Protein AF-A0A2V0RAM6-F1 (afdb_monomer)

Radius of gyration: 36.84 Å; Cα contacts (8 Å, |Δi|>4): 293; chains: 1; bounding box: 98×86×102 Å

Secondary structure (DSSP, 8-state):
---HHHHHHHHTS--------TTSHHHHHHHHHHHHHHHHHTHHHHHHHHHHHHHHH-TTT-PPPHHHHHHHHHHHHS---HHHHHHHHHHHHHHHHHHHHHHHHHHHHHHHHHHHHHHHHHHHHHHHHHHHHHH---HHHHHHHHHHHHHHHHHHHHHHHHHHHHHHHHHHHHHHHHHHHHHHHHHHHHHHHHHS-HHHHHHHHHS-S--HHHHT--HHHHHHHHHHHHHHHHHHHHHHH--S---SS--------S-STHHHHHHHHHHHHTTSHHHHHHHHHHHHHHHHHHHHHTT--GGGS-GGGG---TT-TT------HHHHHHHHHHHHHHTT--HHHHHHHTT----HHHHHHHHHHTTT--SPPPHHHHHHHH-TTTSPPPTTS--HHHHHHHHHHHHHHHHHHHS----S---S---SSSSSSSSTT--

Structure (mmCIF, N/CA/C/O backbone):
data_AF-A0A2V0RAM6-F1
#
_entry.id   AF-A0A2V0RAM6-F1
#
loop_
_atom_site.group_PDB
_atom_site.id
_atom_site.type_symbol
_atom_site.label_atom_id
_atom_site.label_alt_id
_atom_site.label_comp_id
_atom_site.label_asym_id
_atom_site.label_entity_id
_atom_site.label_seq_id
_atom_site.pdbx_PDB_ins_code
_atom_site.Cartn_x
_atom_site.Cartn_y
_atom_site.Cartn_z
_atom_site.occupancy
_atom_site.B_iso_or_equiv
_atom_site.auth_seq_id
_atom_site.auth_comp_id
_atom_site.auth_asym_id
_atom_site.auth_atom_id
_atom_site.pdbx_PDB_model_num
ATOM 1 N N . MET A 1 1 ? -62.160 -9.664 -32.319 1.00 44.62 1 MET A N 1
ATOM 2 C CA . MET A 1 1 ? -61.205 -10.643 -32.870 1.00 44.62 1 MET A CA 1
ATOM 3 C C . MET A 1 1 ? -60.552 -9.976 -34.057 1.00 44.62 1 MET A C 1
ATOM 5 O O . MET A 1 1 ? -61.107 -9.996 -35.143 1.00 44.62 1 MET A O 1
ATOM 9 N N . THR A 1 2 ? -59.480 -9.242 -33.790 1.00 44.75 2 THR A N 1
ATOM 10 C CA . THR A 1 2 ? -58.625 -8.623 -34.803 1.00 44.75 2 THR A CA 1
ATOM 11 C C . THR A 1 2 ? -57.523 -9.618 -35.132 1.00 44.75 2 THR A C 1
ATOM 13 O O . THR A 1 2 ? -56.955 -10.234 -34.229 1.00 44.75 2 THR A O 1
ATOM 16 N N . ASP A 1 3 ? -57.339 -9.843 -36.427 1.00 51.91 3 ASP A N 1
ATOM 17 C CA . ASP A 1 3 ? -56.563 -10.935 -36.994 1.00 51.91 3 ASP A CA 1
ATOM 18 C C . ASP A 1 3 ? -55.061 -10.678 -36.826 1.00 51.91 3 ASP A C 1
ATOM 20 O O . ASP A 1 3 ? -54.576 -9.561 -37.020 1.00 51.91 3 ASP A O 1
ATOM 24 N N . LEU A 1 4 ? -54.312 -11.714 -36.445 1.00 53.16 4 LEU A N 1
ATOM 25 C CA . LEU A 1 4 ? -52.876 -11.621 -36.150 1.00 53.16 4 LEU A CA 1
ATOM 26 C C . LEU A 1 4 ? -52.051 -11.267 -37.406 1.00 53.16 4 LEU A C 1
ATOM 28 O O . LEU A 1 4 ? -50.891 -10.869 -37.297 1.00 53.16 4 LEU A O 1
ATOM 32 N N . SER A 1 5 ? -52.660 -11.373 -38.593 1.00 62.03 5 SER A N 1
ATOM 33 C CA . SER A 1 5 ? -52.077 -10.957 -39.868 1.00 62.03 5 SER A CA 1
ATOM 34 C C . SER A 1 5 ? -51.910 -9.441 -39.992 1.00 62.03 5 SER A C 1
ATOM 36 O O . SER A 1 5 ? -50.916 -8.997 -40.564 1.00 62.03 5 SER A O 1
ATOM 38 N N . ASP A 1 6 ? -52.810 -8.638 -39.414 1.00 60.56 6 ASP A N 1
ATOM 39 C CA . ASP A 1 6 ? -52.753 -7.173 -39.546 1.00 60.56 6 ASP A CA 1
ATOM 40 C C . ASP A 1 6 ? -51.616 -6.562 -38.713 1.00 60.56 6 ASP A C 1
ATOM 42 O O . ASP A 1 6 ? -51.004 -5.571 -39.115 1.00 60.56 6 ASP A O 1
ATOM 46 N N . ILE A 1 7 ? -51.261 -7.199 -37.593 1.00 59.00 7 ILE A N 1
ATOM 47 C CA . ILE A 1 7 ? -50.137 -6.771 -36.746 1.00 59.00 7 ILE A CA 1
ATOM 48 C C . ILE A 1 7 ? -48.799 -7.083 -37.431 1.00 59.00 7 ILE A C 1
ATOM 50 O O . ILE A 1 7 ? -47.874 -6.270 -37.391 1.00 59.00 7 ILE A O 1
ATOM 54 N N . MET A 1 8 ? -48.694 -8.219 -38.129 1.00 54.56 8 MET A N 1
ATOM 55 C CA . MET A 1 8 ? -47.457 -8.577 -38.832 1.00 54.56 8 MET A CA 1
ATOM 56 C C . MET A 1 8 ? -47.245 -7.778 -40.125 1.00 54.56 8 MET A C 1
ATOM 58 O O . MET A 1 8 ? -46.099 -7.510 -40.483 1.00 54.56 8 MET A O 1
ATOM 62 N N . SER A 1 9 ? -48.310 -7.308 -40.782 1.00 60.31 9 SER A N 1
ATOM 63 C CA . SER A 1 9 ? -48.180 -6.388 -41.921 1.00 60.31 9 SER A CA 1
ATOM 64 C C . SER A 1 9 ? -47.786 -4.963 -41.516 1.00 60.31 9 SER A C 1
ATOM 66 O O . SER A 1 9 ? -47.100 -4.301 -42.293 1.00 60.31 9 SER A O 1
ATOM 68 N N . GLN A 1 10 ? -48.126 -4.500 -40.307 1.00 52.31 10 GLN A N 1
ATOM 69 C CA . GLN A 1 10 ? -47.655 -3.196 -39.813 1.00 52.31 10 GLN A CA 1
ATOM 70 C C . GLN A 1 10 ? -46.180 -3.209 -39.385 1.00 52.31 10 GLN A C 1
ATOM 72 O O . GLN A 1 10 ? -45.493 -2.208 -39.557 1.00 52.31 10 GLN A O 1
ATOM 77 N N . MET A 1 11 ? -45.651 -4.345 -38.922 1.00 48.59 11 MET A N 1
ATOM 78 C CA . MET A 1 11 ? -44.232 -4.463 -38.552 1.00 48.59 11 MET A CA 1
ATOM 79 C C . MET A 1 11 ? -43.269 -4.593 -39.745 1.00 48.59 11 MET A C 1
ATOM 81 O O . MET A 1 11 ? -42.065 -4.422 -39.576 1.00 48.59 11 MET A O 1
ATOM 85 N N . ALA A 1 12 ? -43.765 -4.884 -40.951 1.00 48.91 12 ALA A N 1
ATOM 86 C CA . ALA A 1 12 ? -42.926 -5.088 -42.136 1.00 48.91 12 ALA A CA 1
ATOM 87 C C . ALA A 1 12 ? -42.667 -3.812 -42.966 1.00 48.91 12 ALA A C 1
ATOM 89 O O . ALA A 1 12 ? -41.955 -3.884 -43.967 1.00 48.91 12 ALA A O 1
ATOM 90 N N . MET A 1 13 ? -43.228 -2.654 -42.586 1.00 45.78 13 MET A N 1
ATOM 91 C CA . MET A 1 13 ? -43.098 -1.399 -43.352 1.00 45.78 13 MET A CA 1
ATOM 92 C C . MET A 1 13 ? -42.255 -0.298 -42.695 1.00 45.78 13 MET A C 1
ATOM 94 O O . MET A 1 13 ? -42.030 0.736 -43.321 1.00 45.78 13 MET A O 1
ATOM 98 N N . GLU A 1 14 ? -41.702 -0.514 -41.503 1.00 42.88 14 GLU A N 1
ATOM 99 C CA . GLU A 1 14 ? -40.726 0.410 -40.914 1.00 42.88 14 GLU A CA 1
ATOM 100 C C . GLU A 1 14 ? -39.297 -0.040 -41.242 1.00 42.88 14 GLU A C 1
ATOM 102 O O . GLU A 1 14 ? -38.559 -0.554 -40.405 1.00 42.88 14 GLU A O 1
ATOM 107 N N . THR A 1 15 ? -38.880 0.153 -42.495 1.00 47.19 15 THR A N 1
ATOM 108 C CA . THR A 1 15 ? -37.445 0.239 -42.792 1.00 47.19 15 THR A CA 1
ATOM 109 C C . THR A 1 15 ? -36.900 1.495 -42.115 1.00 47.19 15 THR A C 1
ATOM 111 O O . THR A 1 15 ? -37.369 2.589 -42.443 1.00 47.19 15 THR A O 1
ATOM 114 N N . PRO A 1 16 ? -35.915 1.391 -41.207 1.00 40.19 16 PRO A N 1
ATOM 115 C CA . PRO A 1 16 ? -35.299 2.564 -40.624 1.00 40.19 16 PRO A CA 1
ATOM 116 C C . PRO A 1 16 ? -34.488 3.243 -41.724 1.00 40.19 16 PRO A C 1
ATOM 118 O O . PRO A 1 16 ? -33.433 2.756 -42.134 1.00 40.19 16 PRO A O 1
ATOM 121 N N . THR A 1 17 ? -34.974 4.378 -42.217 1.00 42.47 17 THR A N 1
ATOM 122 C CA . THR A 1 17 ? -34.138 5.350 -42.914 1.00 42.47 17 THR A CA 1
ATOM 123 C C . THR A 1 17 ? -33.115 5.833 -41.893 1.00 42.47 17 THR A C 1
ATOM 125 O O . THR A 1 17 ? -33.367 6.748 -41.110 1.00 42.47 17 THR A O 1
ATOM 128 N N . GLN A 1 18 ? -31.968 5.154 -41.848 1.00 42.91 18 GLN A N 1
ATOM 129 C CA . GLN A 1 18 ? -30.775 5.657 -41.191 1.00 42.91 18 GLN A CA 1
ATOM 130 C C . GLN A 1 18 ? -30.463 7.005 -41.837 1.00 42.91 18 GLN A C 1
ATOM 132 O O . GLN A 1 18 ? -29.985 7.075 -42.968 1.00 42.91 18 GLN A O 1
ATOM 137 N N . ALA A 1 19 ? -30.776 8.082 -41.122 1.00 42.53 19 ALA A N 1
ATOM 138 C CA . ALA A 1 19 ? -30.120 9.353 -41.337 1.00 42.53 19 ALA A CA 1
ATOM 139 C C . ALA A 1 19 ? -28.638 9.109 -41.035 1.00 42.53 19 ALA A C 1
ATOM 141 O O . ALA A 1 19 ? -28.225 9.058 -39.878 1.00 42.53 19 ALA A O 1
ATOM 142 N N . VAL A 1 20 ? -27.870 8.840 -42.090 1.00 45.41 20 VAL A N 1
ATOM 143 C CA . VAL A 1 20 ? -26.413 8.846 -42.048 1.00 45.41 20 VAL A CA 1
ATOM 144 C C . VAL A 1 20 ? -26.025 10.265 -41.666 1.00 45.41 20 VAL A C 1
ATOM 146 O O . VAL A 1 20 ? -26.188 11.209 -42.435 1.00 45.41 20 VAL A O 1
ATOM 149 N N . ASP A 1 21 ? -25.603 10.416 -40.419 1.00 47.44 21 ASP A N 1
ATOM 150 C CA . ASP A 1 21 ? -25.080 11.655 -39.877 1.00 47.44 21 ASP A CA 1
ATOM 151 C C . ASP A 1 21 ? -23.713 11.901 -40.549 1.00 47.44 21 ASP A C 1
ATOM 153 O O . ASP A 1 21 ? -22.665 11.446 -40.080 1.00 47.44 21 ASP A O 1
ATOM 157 N N . GLU A 1 22 ? -23.721 12.601 -41.691 1.00 46.34 22 GLU A N 1
ATOM 158 C CA . GLU A 1 22 ? -22.544 13.007 -42.492 1.00 46.34 22 GLU A CA 1
ATOM 159 C C . GLU A 1 22 ? -21.539 13.885 -41.705 1.00 46.34 22 GLU A C 1
ATOM 161 O O . GLU A 1 22 ? -20.526 14.341 -42.231 1.00 46.34 22 GLU A O 1
ATOM 166 N N . ARG A 1 23 ? -21.772 14.122 -40.407 1.00 47.19 23 ARG A N 1
ATOM 167 C CA . ARG A 1 23 ? -20.854 14.828 -39.502 1.00 47.19 23 ARG A CA 1
ATOM 168 C C . ARG A 1 23 ? -19.754 13.951 -38.900 1.00 47.19 23 ARG A C 1
ATOM 170 O O . ARG A 1 23 ? -18.850 14.496 -38.264 1.00 47.19 23 ARG A O 1
ATOM 177 N N . SER A 1 24 ? -19.791 12.630 -39.086 1.00 49.16 24 SER A N 1
ATOM 178 C CA . SER A 1 24 ? -18.742 11.731 -38.574 1.00 49.16 24 SER A CA 1
ATOM 179 C C . SER A 1 24 ? -17.527 11.583 -39.506 1.00 49.16 24 SER A C 1
ATOM 181 O O . SER A 1 24 ? -16.415 11.382 -39.010 1.00 49.16 24 SER A O 1
ATOM 183 N N . ASP A 1 25 ? -17.686 11.805 -40.816 1.00 50.03 25 ASP A N 1
ATOM 184 C CA . ASP A 1 25 ? -16.603 11.636 -41.803 1.00 50.03 25 ASP A CA 1
ATOM 185 C C . ASP A 1 25 ? -15.499 12.702 -41.688 1.00 50.03 25 ASP A C 1
ATOM 187 O O . ASP A 1 25 ? -14.323 12.428 -41.939 1.00 50.03 25 ASP A O 1
ATOM 191 N N . GLY A 1 26 ? -15.835 13.907 -41.213 1.00 49.56 26 GLY A N 1
ATOM 192 C CA . GLY A 1 26 ? -14.856 14.982 -41.022 1.00 49.56 26 GLY A CA 1
ATOM 193 C C . GLY A 1 26 ? -13.823 14.688 -39.927 1.00 49.56 26 GLY A C 1
ATOM 194 O O . GLY A 1 26 ? -12.643 14.981 -40.101 1.00 49.56 26 GLY A O 1
ATOM 195 N N . ARG A 1 27 ? -14.234 14.051 -38.819 1.00 54.25 27 ARG A N 1
ATOM 196 C CA . ARG A 1 27 ? -13.334 13.749 -37.686 1.00 54.25 27 ARG A CA 1
ATOM 197 C C . ARG A 1 27 ? -12.365 12.607 -37.983 1.00 54.25 27 ARG A C 1
ATOM 199 O O . ARG A 1 27 ? -11.241 12.623 -37.485 1.00 54.25 27 ARG A O 1
ATOM 206 N N . PHE A 1 28 ? -12.784 11.631 -38.789 1.00 52.56 28 PHE A N 1
ATOM 207 C CA . PHE A 1 28 ? -11.907 10.544 -39.227 1.00 52.56 28 PHE A CA 1
ATOM 208 C C . PHE A 1 28 ? -10.846 11.039 -40.209 1.00 52.56 28 PHE A C 1
ATOM 210 O O . PHE A 1 28 ? -9.673 10.707 -40.039 1.00 52.56 28 PHE A O 1
ATOM 217 N N . ALA A 1 29 ? -11.227 11.884 -41.173 1.00 55.00 29 ALA A N 1
ATOM 218 C CA . ALA A 1 29 ? -10.269 12.516 -42.074 1.00 55.00 29 ALA A CA 1
ATOM 219 C C . ALA A 1 29 ? -9.257 13.371 -41.292 1.00 55.00 29 ALA A C 1
ATOM 221 O O . ALA A 1 29 ? -8.052 13.235 -41.491 1.00 55.00 29 ALA A O 1
ATOM 222 N N . GLU A 1 30 ? -9.727 14.185 -40.343 1.00 58.25 30 GLU A N 1
ATOM 223 C CA . GLU A 1 30 ? -8.867 15.044 -39.523 1.00 58.25 30 GLU A CA 1
ATOM 224 C C . GLU A 1 30 ? -7.888 14.240 -38.643 1.00 58.25 30 GLU A C 1
ATOM 226 O O . GLU A 1 30 ? -6.716 14.604 -38.566 1.00 58.25 30 GLU A O 1
ATOM 231 N N . MET A 1 31 ? -8.297 13.099 -38.064 1.00 57.66 31 MET A N 1
ATOM 232 C CA . MET A 1 31 ? -7.365 12.198 -37.358 1.00 57.66 31 MET A CA 1
ATOM 233 C C . MET A 1 31 ? -6.317 11.577 -38.291 1.00 57.66 31 MET A C 1
ATOM 235 O O . MET A 1 31 ? -5.146 11.504 -37.925 1.00 57.66 31 MET A O 1
ATOM 239 N N . MET A 1 32 ? -6.707 11.162 -39.499 1.00 63.56 32 MET A N 1
ATOM 240 C CA . MET A 1 32 ? -5.796 10.502 -40.441 1.00 63.56 32 MET A CA 1
ATOM 241 C C . MET A 1 32 ? -4.695 11.454 -40.941 1.00 63.56 32 MET A C 1
ATOM 243 O O . MET A 1 32 ? -3.532 11.066 -41.041 1.00 63.56 32 MET A O 1
ATOM 247 N N . PHE A 1 33 ? -5.029 12.730 -41.171 1.00 67.50 33 PHE A N 1
ATOM 248 C CA . PHE A 1 33 ? -4.047 13.751 -41.557 1.00 67.50 33 PHE A CA 1
ATOM 249 C C . PHE A 1 33 ? -3.063 14.101 -40.433 1.00 67.50 33 PHE A C 1
ATOM 251 O O . PHE A 1 33 ? -1.895 14.397 -40.705 1.00 67.50 33 PHE A O 1
ATOM 258 N N . VAL A 1 34 ? -3.511 14.067 -39.175 1.00 74.69 34 VAL A N 1
ATOM 259 C CA . VAL A 1 34 ? -2.639 14.305 -38.014 1.00 74.69 34 VAL A CA 1
ATOM 260 C C . VAL A 1 34 ? -1.603 13.185 -37.882 1.00 74.69 34 VAL A C 1
ATOM 262 O O . VAL A 1 34 ? -0.429 13.470 -37.638 1.00 74.69 34 VAL A O 1
ATOM 265 N N . ASP A 1 35 ? -1.990 11.935 -38.136 1.00 83.88 35 ASP A N 1
ATOM 266 C CA . ASP A 1 35 ? -1.089 10.782 -38.056 1.00 83.88 35 ASP A CA 1
ATOM 267 C C . ASP A 1 35 ? 0.028 10.829 -39.109 1.00 83.88 35 ASP A C 1
ATOM 269 O O . ASP A 1 35 ? 1.198 10.606 -38.780 1.00 83.88 35 ASP A O 1
ATOM 273 N N . ASP A 1 36 ? -0.302 11.154 -40.361 1.00 88.19 36 ASP A N 1
ATOM 274 C CA . ASP A 1 36 ? 0.682 11.234 -41.449 1.00 88.19 36 ASP A CA 1
ATOM 275 C C . ASP A 1 36 ? 1.667 12.387 -41.246 1.00 88.19 36 ASP A C 1
ATOM 277 O O . ASP A 1 36 ? 2.875 12.231 -41.465 1.00 88.19 36 ASP A O 1
ATOM 281 N N . LYS A 1 37 ? 1.175 13.526 -40.747 1.00 90.31 37 LYS A N 1
ATOM 282 C CA . LYS A 1 37 ? 2.027 14.658 -40.388 1.00 90.31 37 LYS A CA 1
ATOM 283 C C . LYS A 1 37 ? 2.990 14.290 -39.258 1.00 90.31 37 LYS A C 1
ATOM 285 O O . LYS A 1 37 ? 4.193 14.488 -39.406 1.00 90.31 37 LYS A O 1
ATOM 290 N N . LEU A 1 38 ? 2.502 13.686 -38.171 1.00 90.50 38 LEU A N 1
ATOM 291 C CA . LEU A 1 38 ? 3.350 13.252 -37.052 1.00 90.50 38 LEU A CA 1
ATOM 292 C C . LEU A 1 38 ? 4.390 12.209 -37.483 1.00 90.50 38 LEU A C 1
ATOM 294 O O . LEU A 1 38 ? 5.541 12.264 -37.047 1.00 90.50 38 LEU A O 1
ATOM 298 N N . ARG A 1 39 ? 4.015 11.273 -38.364 1.00 91.31 39 ARG A N 1
ATOM 299 C CA . ARG A 1 39 ? 4.937 10.274 -38.931 1.00 91.31 39 ARG A CA 1
ATOM 300 C C . ARG A 1 39 ? 6.020 10.905 -39.798 1.00 91.31 39 ARG A C 1
ATOM 302 O O . ARG A 1 39 ? 7.157 10.432 -39.769 1.00 91.31 39 ARG A O 1
ATOM 309 N N . SER A 1 40 ? 5.682 11.946 -40.555 1.00 92.94 40 SER A N 1
ATOM 310 C CA . SER A 1 40 ? 6.639 12.706 -41.361 1.00 92.94 40 SER A CA 1
ATOM 311 C C . SER A 1 40 ? 7.590 13.515 -40.476 1.00 92.94 40 SER A C 1
ATOM 313 O O . SER A 1 40 ? 8.809 13.348 -40.563 1.00 92.94 40 SER A O 1
ATOM 315 N N . ASP A 1 41 ? 7.038 14.327 -39.572 1.00 91.44 41 ASP A N 1
ATOM 316 C CA . ASP A 1 41 ? 7.787 15.281 -38.747 1.00 91.44 41 ASP A CA 1
ATOM 317 C C . ASP A 1 41 ? 8.670 14.573 -37.703 1.00 91.44 41 ASP A C 1
ATOM 319 O O . ASP A 1 41 ? 9.768 15.034 -37.379 1.00 91.44 41 ASP A O 1
ATOM 323 N N . TYR A 1 42 ? 8.242 13.397 -37.22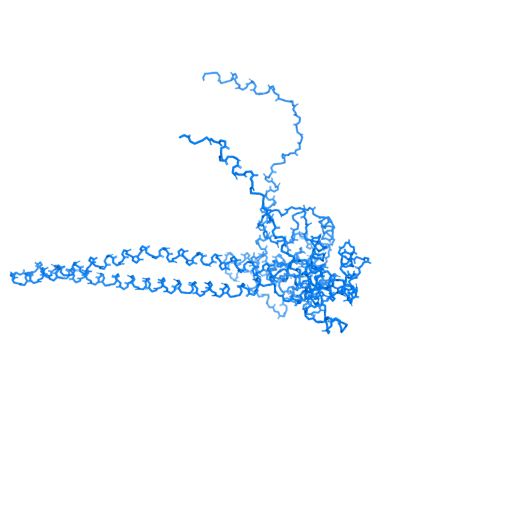6 1.00 93.31 42 TYR A N 1
ATOM 324 C CA . TYR A 1 42 ? 8.920 12.631 -36.177 1.00 93.31 42 TYR A CA 1
ATOM 325 C C . TYR A 1 42 ? 9.271 11.201 -36.589 1.00 93.31 42 TYR A C 1
ATOM 327 O O . TYR A 1 42 ? 9.297 10.291 -35.756 1.00 93.31 42 TYR A O 1
ATOM 335 N N . LYS A 1 43 ? 9.619 10.991 -37.864 1.00 94.81 43 LYS A N 1
ATOM 336 C CA . LYS A 1 43 ? 9.972 9.674 -38.431 1.00 94.81 43 LYS A CA 1
ATOM 337 C C . LYS A 1 43 ? 10.940 8.856 -37.565 1.00 94.81 43 LYS A C 1
ATOM 339 O O . LYS A 1 43 ? 10.777 7.645 -37.430 1.00 94.81 43 LYS A O 1
ATOM 344 N N . ALA A 1 44 ? 11.922 9.517 -36.951 1.00 91.88 44 ALA A N 1
ATOM 345 C CA . ALA A 1 44 ? 12.903 8.878 -36.076 1.00 91.88 44 ALA A CA 1
ATOM 346 C C . ALA A 1 44 ? 12.270 8.213 -34.838 1.00 91.88 44 ALA A C 1
ATOM 348 O O . ALA A 1 44 ? 12.660 7.105 -34.487 1.00 91.88 44 ALA A O 1
ATOM 349 N N . LEU A 1 45 ? 11.242 8.821 -34.233 1.00 91.38 45 LEU A N 1
ATOM 350 C CA . LEU A 1 45 ? 10.515 8.237 -33.099 1.00 91.38 45 LEU A CA 1
ATOM 351 C C . LEU A 1 45 ? 9.659 7.039 -33.535 1.00 91.38 45 LEU A C 1
ATOM 353 O O . LEU A 1 45 ? 9.585 6.035 -32.835 1.00 91.38 45 LEU A O 1
ATOM 357 N N . PHE A 1 46 ? 9.069 7.075 -34.730 1.00 92.19 46 PHE A N 1
ATOM 358 C CA . PHE A 1 46 ? 8.338 5.915 -35.252 1.00 92.19 46 PHE A CA 1
ATOM 359 C C . PHE A 1 46 ? 9.272 4.730 -35.529 1.00 92.19 46 PHE A C 1
ATOM 361 O O . PHE A 1 46 ? 8.941 3.600 -35.166 1.00 92.19 46 PHE A O 1
ATOM 368 N N . MET A 1 47 ? 10.463 4.982 -36.082 1.00 92.25 47 MET A N 1
ATOM 369 C CA . MET A 1 47 ? 11.501 3.955 -36.248 1.00 92.25 47 MET A CA 1
ATOM 370 C C . MET A 1 47 ? 12.035 3.446 -34.903 1.00 92.25 47 MET A C 1
ATOM 372 O O . MET A 1 47 ? 12.317 2.254 -34.766 1.00 92.25 47 MET A O 1
ATOM 376 N N . ALA A 1 48 ? 12.113 4.319 -33.898 1.00 87.31 48 ALA A N 1
ATOM 377 C CA . ALA A 1 48 ? 12.535 3.960 -32.553 1.00 87.31 48 ALA A CA 1
ATOM 378 C C . ALA A 1 48 ? 11.621 2.904 -31.907 1.00 87.31 48 ALA A C 1
ATOM 380 O O . ALA A 1 48 ? 12.110 2.011 -31.222 1.00 87.31 48 ALA A O 1
ATOM 381 N N . SER A 1 49 ? 10.310 2.923 -32.189 1.00 88.38 49 SER A N 1
ATOM 382 C CA . SER A 1 49 ? 9.384 1.879 -31.710 1.00 88.38 49 SER A CA 1
ATOM 383 C C . SER A 1 49 ? 9.789 0.468 -32.169 1.00 88.38 49 SER A C 1
ATOM 385 O O . SER A 1 49 ? 9.747 -0.484 -31.388 1.00 88.38 49 SER A O 1
ATOM 387 N N . ASP A 1 50 ? 10.240 0.335 -33.419 1.00 89.06 50 ASP A N 1
ATOM 388 C CA . ASP A 1 50 ? 10.705 -0.936 -33.974 1.00 89.06 50 ASP A CA 1
ATOM 389 C C . ASP A 1 50 ? 12.090 -1.308 -33.442 1.00 89.06 50 ASP A C 1
ATOM 391 O O . ASP A 1 50 ? 12.367 -2.489 -33.222 1.00 89.06 50 ASP A O 1
ATOM 395 N N . ASN A 1 51 ? 12.951 -0.318 -33.190 1.00 82.31 51 ASN A N 1
ATOM 396 C CA . ASN A 1 51 ? 14.261 -0.562 -32.599 1.00 82.31 51 ASN A CA 1
ATOM 397 C C . ASN A 1 51 ? 14.158 -1.035 -31.143 1.00 82.31 51 ASN A C 1
ATOM 399 O O . ASN A 1 51 ? 14.832 -1.990 -30.765 1.00 82.31 51 ASN A O 1
ATOM 403 N N . ILE A 1 52 ? 13.243 -0.460 -30.356 1.00 77.88 52 ILE A N 1
ATOM 404 C CA . ILE A 1 52 ? 12.922 -0.934 -29.002 1.00 77.88 52 ILE A CA 1
ATOM 405 C C . ILE A 1 52 ? 12.483 -2.398 -29.058 1.00 77.88 52 ILE A C 1
ATOM 407 O O . ILE A 1 52 ? 13.002 -3.218 -28.307 1.00 77.88 52 ILE A O 1
ATOM 411 N N . LYS A 1 53 ? 11.598 -2.768 -29.993 1.00 81.19 53 LYS A N 1
ATOM 412 C CA . LYS A 1 53 ? 11.181 -4.167 -30.177 1.00 81.19 53 LYS A CA 1
ATOM 413 C C . LYS A 1 53 ? 12.364 -5.094 -30.494 1.00 81.19 53 LYS A C 1
ATOM 415 O O . LYS A 1 53 ? 12.435 -6.197 -29.948 1.00 81.19 53 LYS A O 1
ATOM 420 N N . ARG A 1 54 ? 13.297 -4.667 -31.354 1.00 76.00 54 ARG A N 1
ATOM 421 C CA . ARG A 1 54 ? 14.514 -5.437 -31.684 1.00 76.00 54 ARG A CA 1
ATOM 422 C C . ARG A 1 54 ? 15.459 -5.567 -30.490 1.00 76.00 54 ARG A C 1
ATOM 424 O O . ARG A 1 54 ? 15.923 -6.669 -30.228 1.00 76.00 54 ARG A O 1
ATOM 431 N N . CYS A 1 55 ? 15.670 -4.488 -29.739 1.00 74.25 55 CYS A N 1
ATOM 432 C CA . CYS A 1 55 ? 16.452 -4.460 -28.501 1.00 74.25 55 CYS A CA 1
ATOM 433 C C . CYS A 1 55 ? 15.877 -5.405 -27.441 1.00 74.25 55 CYS A C 1
ATOM 435 O O . CYS A 1 55 ? 16.605 -6.210 -26.876 1.00 74.25 55 CYS A O 1
ATOM 437 N N . VAL A 1 56 ? 14.557 -5.396 -27.247 1.00 66.62 56 VAL A N 1
ATOM 438 C CA . VAL A 1 56 ? 13.870 -6.334 -26.346 1.00 66.62 56 VAL A CA 1
ATOM 439 C C . VAL A 1 56 ? 14.039 -7.788 -26.797 1.00 66.62 56 VAL A C 1
ATOM 441 O O . VAL A 1 56 ? 14.216 -8.673 -25.967 1.00 66.62 56 VAL A O 1
ATOM 444 N N . SER A 1 57 ? 14.002 -8.040 -28.108 1.00 69.94 57 SER A N 1
ATOM 445 C CA . SER A 1 57 ? 14.133 -9.395 -28.658 1.00 69.94 57 SER A CA 1
ATOM 446 C C . SER A 1 57 ? 15.577 -9.913 -28.623 1.00 69.94 57 SER A C 1
ATOM 448 O O . SER A 1 57 ? 15.790 -11.116 -28.504 1.00 69.94 57 SER A O 1
ATOM 450 N N . ASN A 1 58 ? 16.566 -9.024 -28.756 1.00 69.81 58 ASN A N 1
ATOM 451 C CA . ASN A 1 58 ? 17.986 -9.360 -28.741 1.00 69.81 58 ASN A CA 1
ATOM 452 C C . ASN A 1 58 ? 18.833 -8.162 -28.249 1.00 69.81 58 ASN A C 1
ATOM 454 O O . ASN A 1 58 ? 19.297 -7.355 -29.068 1.00 69.81 58 ASN A O 1
ATOM 458 N N . PRO A 1 59 ? 19.037 -8.039 -26.924 1.00 64.69 59 PRO A N 1
ATOM 459 C CA . PRO A 1 59 ? 19.687 -6.876 -26.317 1.00 64.69 59 PRO A CA 1
ATOM 460 C C . PRO A 1 59 ? 21.210 -6.847 -26.503 1.00 64.69 59 PRO A C 1
ATOM 462 O O . PRO A 1 59 ? 21.809 -5.782 -26.388 1.00 64.69 59 PRO A O 1
ATOM 465 N N . ASN A 1 60 ? 21.841 -7.985 -26.811 1.00 58.38 60 ASN A N 1
ATOM 466 C CA . ASN A 1 60 ? 23.289 -8.051 -27.044 1.00 58.38 60 ASN A CA 1
ATOM 467 C C . ASN A 1 60 ? 23.683 -7.407 -28.379 1.00 58.38 60 ASN A C 1
ATOM 469 O O . ASN A 1 60 ? 24.742 -6.791 -28.477 1.00 58.38 60 ASN A O 1
ATOM 473 N N . ASP A 1 61 ? 22.810 -7.524 -29.382 1.00 69.44 61 ASP A N 1
ATOM 474 C CA . ASP A 1 61 ? 23.086 -7.054 -30.743 1.00 69.44 61 ASP A CA 1
ATOM 475 C C . ASP A 1 61 ? 22.467 -5.682 -31.042 1.00 69.44 61 ASP A C 1
ATOM 477 O O . ASP A 1 61 ? 22.823 -5.036 -32.027 1.00 69.44 61 ASP A O 1
ATOM 481 N N . ASN A 1 62 ? 21.529 -5.221 -30.210 1.00 71.31 62 ASN A N 1
ATOM 482 C CA . ASN A 1 62 ? 20.789 -3.985 -30.439 1.00 71.31 62 ASN A CA 1
ATOM 483 C C . ASN A 1 62 ? 20.776 -3.141 -29.160 1.00 71.31 62 ASN A C 1
ATOM 485 O O . ASN A 1 62 ? 20.140 -3.502 -28.173 1.00 71.31 62 ASN A O 1
ATOM 489 N N . SER A 1 63 ? 21.437 -1.983 -29.190 1.00 77.44 63 SER A N 1
ATOM 490 C CA . SER A 1 63 ? 21.412 -1.003 -28.098 1.00 77.44 63 SER A CA 1
ATOM 491 C C . SER A 1 63 ? 20.344 0.073 -28.313 1.00 77.44 63 SER A C 1
ATOM 493 O O . SER A 1 63 ? 20.122 0.500 -29.448 1.00 77.44 63 SER A O 1
ATOM 495 N N . LEU A 1 64 ? 19.764 0.590 -27.224 1.00 78.75 64 LEU A N 1
ATOM 496 C CA . LEU A 1 64 ? 18.830 1.721 -27.281 1.00 78.75 64 LEU A CA 1
ATOM 497 C C . LEU A 1 64 ? 19.517 3.007 -27.764 1.00 78.75 64 LEU A C 1
ATOM 499 O O . LEU A 1 64 ? 20.426 3.527 -27.105 1.00 78.75 64 LEU A O 1
ATOM 503 N N . SER A 1 65 ? 19.022 3.537 -28.880 1.00 85.56 65 SER A N 1
ATOM 504 C CA . SER A 1 65 ? 19.409 4.814 -29.475 1.00 85.56 65 SER A CA 1
ATOM 505 C C . SER A 1 65 ? 18.897 6.012 -28.658 1.00 85.56 65 SER A C 1
ATOM 507 O O . SER A 1 65 ? 18.060 5.874 -27.763 1.00 85.56 65 SER A O 1
ATOM 509 N N . LEU A 1 66 ? 19.378 7.221 -28.969 1.00 84.31 66 LEU A N 1
ATOM 510 C CA . LEU A 1 66 ? 18.871 8.453 -28.347 1.00 84.31 66 LEU A CA 1
ATOM 511 C C . LEU A 1 66 ? 17.391 8.701 -28.667 1.00 84.31 66 LEU A C 1
ATOM 513 O O . LEU A 1 66 ? 16.659 9.188 -27.809 1.00 84.31 66 LEU A O 1
ATOM 517 N N . ASP A 1 67 ? 16.950 8.342 -29.873 1.00 87.81 67 ASP A N 1
ATOM 518 C CA . ASP A 1 67 ? 15.554 8.481 -30.290 1.00 87.81 67 ASP A CA 1
ATOM 519 C C . ASP A 1 67 ? 14.658 7.457 -29.576 1.00 87.81 67 ASP A C 1
ATOM 521 O O . ASP A 1 67 ? 13.527 7.777 -29.216 1.00 87.81 67 ASP A O 1
ATOM 525 N N . ASP A 1 68 ? 15.189 6.270 -29.264 1.00 85.44 68 ASP A N 1
ATOM 526 C CA . ASP A 1 68 ? 14.505 5.254 -28.456 1.00 85.44 68 ASP A CA 1
ATOM 527 C C . ASP A 1 68 ? 14.286 5.756 -27.037 1.00 85.44 68 ASP A C 1
ATOM 529 O O . ASP A 1 68 ? 13.167 5.732 -26.534 1.00 85.44 68 ASP A O 1
ATOM 533 N N . ARG A 1 69 ? 15.337 6.286 -26.407 1.00 83.12 69 ARG A N 1
ATOM 534 C CA . ARG A 1 69 ? 15.239 6.872 -25.065 1.00 83.12 69 ARG A CA 1
ATOM 535 C C . ARG A 1 69 ? 14.299 8.072 -25.049 1.00 83.12 69 ARG A C 1
ATOM 537 O O . ARG A 1 69 ? 13.511 8.199 -24.120 1.00 83.12 69 ARG A O 1
ATOM 544 N N . ALA A 1 70 ? 14.330 8.913 -26.082 1.00 85.25 70 ALA A N 1
ATOM 545 C CA . ALA A 1 70 ? 13.408 10.035 -26.211 1.00 85.25 70 ALA A CA 1
ATOM 546 C C . ALA A 1 70 ? 11.952 9.571 -26.371 1.00 85.25 70 ALA A C 1
ATOM 548 O O . ALA A 1 70 ? 11.078 10.135 -25.722 1.00 85.25 70 ALA A O 1
ATOM 549 N N . LEU A 1 71 ? 11.682 8.525 -27.162 1.00 86.69 71 LEU A N 1
ATOM 550 C CA . LEU A 1 71 ? 10.342 7.947 -27.285 1.00 86.69 71 LEU A CA 1
ATOM 551 C C . LEU A 1 71 ? 9.858 7.367 -25.951 1.00 86.69 71 LEU A C 1
ATOM 553 O O . LEU A 1 71 ? 8.737 7.652 -25.534 1.00 86.69 71 LEU A O 1
ATOM 557 N N . LEU A 1 72 ? 10.705 6.589 -25.270 1.00 81.69 72 LEU A N 1
ATOM 558 C CA . LEU A 1 72 ? 10.417 6.049 -23.939 1.00 81.69 72 LEU A CA 1
ATOM 559 C C . LEU A 1 72 ? 10.117 7.193 -22.957 1.00 81.69 72 LEU A C 1
ATOM 561 O O . LEU A 1 72 ? 9.111 7.144 -22.259 1.00 81.69 72 LEU A O 1
ATOM 565 N N . SER A 1 73 ? 10.911 8.266 -22.988 1.00 81.75 73 SER A N 1
ATOM 566 C CA . SER A 1 73 ? 10.700 9.472 -22.182 1.00 81.75 73 SER A CA 1
ATOM 567 C C . SER A 1 73 ? 9.372 10.161 -22.504 1.00 81.75 73 SER A C 1
ATOM 569 O O . SER A 1 73 ? 8.600 10.438 -21.597 1.00 81.75 73 SER A O 1
ATOM 571 N N . ILE A 1 74 ? 9.030 10.367 -23.781 1.00 83.19 74 ILE A N 1
ATOM 572 C CA . ILE A 1 74 ? 7.755 10.980 -24.200 1.00 83.19 74 ILE A CA 1
ATOM 573 C C . ILE A 1 74 ? 6.564 10.130 -23.734 1.00 83.19 74 ILE A C 1
ATOM 575 O O . ILE A 1 74 ? 5.601 10.666 -23.188 1.00 83.19 74 ILE A O 1
ATOM 579 N N . ILE A 1 75 ? 6.636 8.804 -23.878 1.00 79.44 75 ILE A N 1
ATOM 580 C CA . ILE A 1 75 ? 5.589 7.889 -23.396 1.00 79.44 75 ILE A CA 1
ATOM 581 C C . ILE A 1 75 ? 5.479 7.941 -21.859 1.00 79.44 75 ILE A C 1
ATOM 583 O O . ILE A 1 75 ? 4.368 7.889 -21.328 1.00 79.44 75 ILE A O 1
ATOM 587 N N . GLY A 1 76 ? 6.607 8.071 -21.150 1.00 72.38 76 GLY A N 1
ATOM 588 C CA . GLY A 1 76 ? 6.679 8.120 -19.686 1.00 72.38 76 GLY A CA 1
ATOM 589 C C . GLY A 1 76 ? 6.340 9.471 -19.044 1.00 72.38 76 GLY A C 1
ATOM 590 O O . GLY A 1 76 ? 5.839 9.486 -17.922 1.00 72.38 76 GLY A O 1
ATOM 591 N N . GLN A 1 77 ? 6.606 10.589 -19.727 1.00 69.81 77 GLN A N 1
ATOM 592 C CA . GLN A 1 77 ? 6.455 11.958 -19.213 1.00 69.81 77 GLN A CA 1
ATOM 593 C C . GLN A 1 77 ? 5.092 12.578 -19.517 1.00 69.81 77 GLN A C 1
ATOM 595 O O . GLN A 1 77 ? 4.634 13.434 -18.764 1.00 69.81 77 GLN A O 1
ATOM 600 N N . VAL A 1 78 ? 4.449 12.198 -20.624 1.00 60.12 78 VAL A N 1
ATOM 601 C CA . VAL A 1 78 ? 3.136 12.753 -20.966 1.00 60.12 78 VAL A CA 1
ATOM 602 C C . VAL A 1 78 ? 2.129 12.267 -19.928 1.00 60.12 78 VAL A C 1
ATOM 604 O O . VAL A 1 78 ? 1.992 11.059 -19.721 1.00 60.12 78 VAL A O 1
ATOM 607 N N . GLU A 1 79 ? 1.482 13.230 -19.274 1.00 57.69 79 GLU A N 1
ATOM 608 C CA . GLU A 1 79 ? 0.738 13.087 -18.023 1.00 57.69 79 GLU A CA 1
ATOM 609 C C . GLU A 1 79 ? -0.250 11.916 -17.956 1.00 57.69 79 GLU A C 1
ATOM 611 O O . GLU A 1 79 ? -0.708 11.345 -18.954 1.00 57.69 79 GLU A O 1
ATOM 616 N N . LEU A 1 80 ? -0.529 11.601 -16.693 1.00 54.66 80 LEU A N 1
ATOM 617 C CA . LEU A 1 80 ? -1.552 10.724 -16.166 1.00 54.66 80 LEU A CA 1
ATOM 618 C C . LEU A 1 80 ? -2.849 10.755 -17.000 1.00 54.66 80 LEU A C 1
ATOM 620 O O . LEU A 1 80 ? -3.331 11.837 -17.340 1.00 54.66 80 LEU A O 1
ATOM 624 N N . SER A 1 81 ? -3.400 9.584 -17.361 1.00 56.88 81 SER A N 1
ATOM 625 C CA . SER A 1 81 ? -4.703 9.529 -18.056 1.00 56.88 81 SER A CA 1
ATOM 626 C C . SER A 1 81 ? -5.774 10.197 -17.190 1.00 56.88 81 SER A C 1
ATOM 628 O O . SER A 1 81 ? -5.608 10.210 -15.977 1.00 56.88 81 SER A O 1
ATOM 630 N N . GLU A 1 82 ? -6.869 10.708 -17.763 1.00 59.38 82 GLU A N 1
ATOM 631 C CA . GLU A 1 82 ? -7.973 11.337 -17.001 1.00 59.38 82 GLU A CA 1
ATOM 632 C C . GLU A 1 82 ? -8.366 10.533 -15.741 1.00 59.38 82 GLU A C 1
ATOM 634 O O . GLU A 1 82 ? -8.447 11.102 -14.659 1.00 59.38 82 GLU A O 1
ATOM 639 N N . LEU A 1 83 ? -8.375 9.198 -15.841 1.00 55.22 83 LEU A N 1
ATOM 640 C CA . LEU A 1 83 ? -8.523 8.236 -14.733 1.00 55.22 83 LEU A CA 1
ATOM 641 C C . LEU A 1 83 ? -7.668 8.511 -13.482 1.00 55.22 83 LEU A C 1
ATOM 643 O O . LEU A 1 83 ? -8.113 8.316 -12.362 1.00 55.22 83 LEU A O 1
ATOM 647 N N . GLU A 1 84 ? -6.424 8.940 -13.642 1.00 53.94 84 GLU A N 1
ATOM 648 C CA . GLU A 1 84 ? -5.507 9.192 -12.531 1.00 53.94 84 GLU A CA 1
ATOM 649 C C . GLU A 1 84 ? -5.678 10.597 -11.929 1.00 53.94 84 GLU A C 1
ATOM 651 O O . GLU A 1 84 ? -5.349 10.805 -10.761 1.00 53.94 84 GLU A O 1
ATOM 656 N N . LYS A 1 85 ? -6.221 11.549 -12.704 1.00 63.06 85 LYS A N 1
ATOM 657 C CA . LYS A 1 85 ? -6.676 12.844 -12.174 1.00 63.06 85 LYS A CA 1
ATOM 658 C C . LYS A 1 85 ? -7.945 12.679 -11.334 1.00 63.06 85 LYS A C 1
ATOM 660 O O . LYS A 1 85 ? -8.133 13.465 -10.412 1.00 63.06 85 LYS A O 1
ATOM 665 N N . ASP A 1 86 ? -8.730 11.632 -11.587 1.00 69.50 86 ASP A N 1
ATOM 666 C CA . ASP A 1 86 ? -9.952 11.308 -10.842 1.00 69.50 86 ASP A CA 1
ATOM 667 C C . ASP A 1 86 ? -9.689 10.495 -9.559 1.00 69.50 86 ASP A C 1
ATOM 669 O O . ASP A 1 86 ? -10.450 10.594 -8.595 1.00 69.50 86 ASP A O 1
ATOM 673 N N . LEU A 1 87 ? -8.580 9.745 -9.491 1.00 66.75 87 LEU A N 1
ATOM 674 C CA . LEU A 1 87 ? -8.236 8.924 -8.319 1.00 66.75 87 LEU A CA 1
ATOM 675 C C . LEU A 1 87 ? -7.897 9.749 -7.071 1.00 66.75 87 LEU A C 1
ATOM 677 O O . LEU A 1 87 ? -8.257 9.349 -5.968 1.00 66.75 87 LEU A O 1
ATOM 681 N N . VAL A 1 88 ? -7.225 10.896 -7.221 1.00 63.62 88 VAL A N 1
ATOM 682 C CA . VAL A 1 88 ? -6.834 11.740 -6.074 1.00 63.62 88 VAL A CA 1
ATOM 683 C C . VAL A 1 88 ? -8.055 12.400 -5.407 1.00 63.62 88 VAL A C 1
ATOM 685 O O . VAL A 1 88 ? -8.179 12.302 -4.184 1.00 63.62 88 VAL A O 1
ATOM 688 N N . PRO A 1 89 ? -8.995 13.016 -6.155 1.00 75.94 89 PRO A N 1
ATOM 689 C CA . PRO A 1 89 ? -10.268 13.464 -5.597 1.00 75.94 89 PRO A CA 1
ATOM 690 C C . PRO A 1 89 ? -11.085 12.324 -4.979 1.00 75.94 89 PRO A C 1
ATOM 692 O O . PRO A 1 89 ? -11.623 12.504 -3.890 1.00 75.94 89 PRO A O 1
ATOM 695 N N . ALA A 1 90 ? -11.142 11.152 -5.624 1.00 74.56 90 ALA A N 1
ATOM 696 C CA . ALA A 1 90 ? -11.885 10.001 -5.110 1.00 74.56 90 ALA A CA 1
ATOM 697 C C . ALA A 1 90 ? -11.299 9.456 -3.795 1.00 74.56 90 ALA A C 1
ATOM 699 O O . ALA A 1 90 ? -12.048 9.127 -2.875 1.00 74.56 90 ALA A O 1
ATOM 700 N N . GLU A 1 91 ? -9.967 9.400 -3.673 1.00 73.69 91 GLU A N 1
ATOM 701 C CA . GLU A 1 91 ? -9.296 9.031 -2.423 1.00 73.69 91 GLU A CA 1
ATOM 702 C C . GLU A 1 91 ? -9.621 10.032 -1.308 1.00 73.69 91 GLU A C 1
ATOM 704 O O . GLU A 1 91 ? -10.006 9.619 -0.213 1.00 73.69 91 GLU A O 1
ATOM 709 N N . SER A 1 92 ? -9.515 11.334 -1.592 1.00 67.31 92 SER A N 1
ATOM 710 C CA . SER A 1 92 ? -9.847 12.388 -0.626 1.00 67.31 92 SER A CA 1
ATOM 711 C C . SER A 1 92 ? -11.305 12.303 -0.174 1.00 67.31 92 SER A C 1
ATOM 713 O O . SER A 1 92 ? -11.578 12.360 1.019 1.00 67.31 92 SER A O 1
ATOM 715 N N . GLU A 1 93 ? -12.243 12.106 -1.102 1.00 82.00 93 GLU A N 1
ATOM 716 C CA . GLU A 1 93 ? -13.670 12.009 -0.786 1.00 82.00 93 GLU A CA 1
ATOM 717 C C . GLU A 1 93 ? -13.978 10.805 0.120 1.00 82.00 93 GLU A C 1
ATOM 719 O O . GLU A 1 93 ? -14.815 10.888 1.022 1.00 82.00 93 GLU A O 1
ATOM 724 N N . ILE A 1 94 ? -13.312 9.669 -0.100 1.00 77.62 94 ILE A N 1
ATOM 725 C CA . ILE A 1 94 ? -13.489 8.482 0.743 1.00 77.62 94 ILE A CA 1
ATOM 726 C C . ILE A 1 94 ? -12.858 8.685 2.117 1.00 77.62 94 ILE A C 1
ATOM 728 O O . ILE A 1 94 ? -13.466 8.288 3.110 1.00 77.62 94 ILE A O 1
ATOM 732 N N . LEU A 1 95 ? -11.695 9.334 2.199 1.00 68.31 95 LEU A N 1
ATOM 733 C CA . LEU A 1 95 ? -11.084 9.693 3.479 1.00 68.31 95 LEU A CA 1
ATOM 734 C C . LEU A 1 95 ? -12.000 10.609 4.298 1.00 68.31 95 LEU A C 1
ATOM 736 O O . LEU A 1 95 ? -12.256 10.299 5.460 1.00 68.31 95 LEU A O 1
ATOM 740 N N . ASP A 1 96 ? -12.585 11.637 3.682 1.00 79.62 96 ASP A N 1
ATOM 741 C CA . ASP A 1 96 ? -13.538 12.536 4.344 1.00 79.62 96 ASP A CA 1
ATOM 742 C C . ASP A 1 96 ? -14.777 11.772 4.853 1.00 79.62 96 ASP A C 1
ATOM 744 O O . ASP A 1 96 ? -15.281 12.015 5.954 1.00 79.62 96 ASP A O 1
ATOM 748 N N . LYS A 1 97 ? -15.280 10.804 4.072 1.00 82.94 97 LYS A N 1
ATOM 749 C CA . LYS A 1 97 ? -16.404 9.942 4.482 1.00 82.94 97 LYS A CA 1
ATOM 750 C C . LYS A 1 97 ? -16.031 9.006 5.633 1.00 82.94 97 LYS A C 1
ATOM 752 O O . LYS A 1 97 ? -16.868 8.793 6.512 1.00 82.94 97 LYS A O 1
ATOM 757 N N . ILE A 1 98 ? -14.815 8.453 5.638 1.00 76.31 98 ILE A N 1
ATOM 758 C CA . ILE A 1 98 ? -14.302 7.622 6.737 1.00 76.31 98 ILE A CA 1
ATOM 759 C C . ILE A 1 98 ? -14.194 8.469 7.999 1.00 76.31 98 ILE A C 1
ATOM 761 O O . ILE A 1 98 ? -14.741 8.081 9.028 1.00 76.31 98 ILE A O 1
ATOM 765 N N . GLU A 1 99 ? -13.564 9.642 7.916 1.00 77.38 99 GLU A N 1
ATOM 766 C CA . GLU A 1 99 ? -13.394 10.543 9.054 1.00 77.38 99 GLU A CA 1
ATOM 767 C C . GLU A 1 99 ? -14.755 10.904 9.651 1.00 77.38 99 GLU A C 1
ATOM 769 O O . GLU A 1 99 ? -15.010 10.632 10.826 1.00 77.38 99 GLU A O 1
ATOM 774 N N . LYS A 1 100 ? -15.697 11.352 8.814 1.00 84.75 100 LYS A N 1
ATOM 775 C CA . LYS A 1 100 ? -17.064 11.653 9.248 1.00 84.75 100 LYS A CA 1
ATOM 776 C C . LYS A 1 100 ? -17.770 10.443 9.874 1.00 84.75 100 LYS A C 1
ATOM 778 O O . LYS A 1 100 ? -18.397 10.573 10.923 1.00 84.75 100 LYS A O 1
ATOM 783 N N . GLY A 1 101 ? -17.661 9.261 9.265 1.00 80.44 101 GLY A N 1
ATOM 784 C CA . GLY A 1 101 ? -18.246 8.030 9.802 1.00 80.44 101 GLY A CA 1
ATOM 785 C C . GLY A 1 101 ? -17.661 7.635 11.162 1.00 80.44 101 GLY A C 1
ATOM 786 O O . GLY A 1 101 ? -18.399 7.210 12.054 1.00 80.44 101 GLY A O 1
ATOM 787 N N . THR A 1 102 ? -16.353 7.824 11.355 1.00 76.44 102 THR A N 1
ATOM 788 C CA . THR A 1 102 ? -15.689 7.563 12.639 1.00 76.44 102 THR A CA 1
ATOM 789 C C . THR A 1 102 ? -16.075 8.596 13.697 1.00 76.44 102 THR A C 1
ATOM 791 O O . THR A 1 102 ? -16.332 8.215 14.839 1.00 76.44 102 THR A O 1
ATOM 794 N N . GLU A 1 103 ? -16.227 9.874 13.336 1.00 84.50 103 GLU A N 1
ATOM 795 C CA . GLU A 1 103 ? -16.761 10.896 14.239 1.00 84.50 103 GLU A CA 1
ATOM 796 C C . GLU A 1 103 ? -18.182 10.570 14.704 1.00 84.50 103 GLU A C 1
ATOM 798 O O . GLU A 1 103 ? -18.487 10.686 15.892 1.00 84.50 103 GLU A O 1
ATOM 803 N N . ASP A 1 104 ? -19.062 10.175 13.783 1.00 84.06 104 ASP A N 1
ATOM 804 C CA . ASP A 1 104 ? -20.455 9.845 14.094 1.00 84.06 104 ASP A CA 1
ATOM 805 C C . ASP A 1 104 ? -20.546 8.601 14.992 1.00 84.06 104 ASP A C 1
ATOM 807 O O . ASP A 1 104 ? -21.350 8.561 15.934 1.00 84.06 104 ASP A O 1
ATOM 811 N N . TYR A 1 105 ? -19.662 7.623 14.772 1.00 83.62 105 TYR A N 1
ATOM 812 C CA . TYR A 1 105 ? -19.485 6.482 15.667 1.00 83.62 105 TYR A CA 1
ATOM 813 C C . TYR A 1 105 ? -19.025 6.919 17.066 1.00 83.62 105 TYR A C 1
ATOM 815 O O . TYR A 1 105 ? -19.645 6.525 18.056 1.00 83.62 105 TYR A O 1
ATOM 823 N N . ILE A 1 106 ? -17.997 7.771 17.171 1.00 83.56 106 ILE A N 1
ATOM 824 C CA . ILE A 1 106 ? -17.487 8.274 18.459 1.00 83.56 106 ILE A CA 1
ATOM 825 C C . ILE A 1 106 ? -18.583 9.047 19.200 1.00 83.56 106 ILE A C 1
ATOM 827 O O . ILE A 1 106 ? -18.840 8.770 20.371 1.00 83.56 106 ILE A O 1
ATOM 831 N N . LYS A 1 107 ? -19.294 9.957 18.520 1.00 89.69 107 LYS A N 1
ATOM 832 C CA . LYS A 1 107 ? -20.418 10.718 19.095 1.00 89.69 107 LYS A CA 1
ATOM 833 C C . LYS A 1 107 ? -21.500 9.782 19.637 1.00 89.69 107 LYS A C 1
ATOM 835 O O . LYS A 1 107 ? -21.995 9.991 20.747 1.00 89.69 107 LYS A O 1
ATOM 840 N N . SER A 1 108 ? -21.836 8.733 18.888 1.00 86.19 108 SER A N 1
ATOM 841 C CA . SER A 1 108 ? -22.825 7.728 19.292 1.00 86.19 108 SER A CA 1
ATOM 842 C C . SER A 1 108 ? -22.354 6.906 20.494 1.00 86.19 108 SER A C 1
ATOM 844 O O . SER A 1 108 ? -23.125 6.710 21.433 1.00 86.19 108 SER A O 1
ATOM 846 N N . ALA A 1 109 ? -21.085 6.490 20.522 1.00 83.94 109 ALA A N 1
ATOM 847 C CA . ALA A 1 109 ? -20.486 5.770 21.645 1.00 83.94 109 ALA A CA 1
ATOM 848 C C . ALA A 1 109 ? -20.450 6.628 22.923 1.00 83.94 109 ALA A C 1
ATOM 850 O O . ALA A 1 109 ? -20.891 6.178 23.980 1.00 83.94 109 ALA A O 1
ATOM 851 N N . THR A 1 110 ? -20.035 7.894 22.826 1.00 89.94 110 THR A N 1
ATOM 852 C CA . THR A 1 110 ? -20.052 8.829 23.961 1.00 89.94 110 THR A CA 1
ATOM 853 C C . THR A 1 110 ? -21.478 9.104 24.446 1.00 89.94 110 THR A C 1
ATOM 855 O O . THR A 1 110 ? -21.722 9.201 25.648 1.00 89.94 110 THR A O 1
ATOM 858 N N . SER A 1 111 ? -22.452 9.223 23.535 1.00 91.06 111 SER A N 1
ATOM 859 C CA . SER A 1 111 ? -23.861 9.388 23.914 1.00 91.06 111 SER A CA 1
ATOM 860 C C . SER A 1 111 ? -24.413 8.147 24.616 1.00 91.06 111 SER A C 1
ATOM 862 O O . SER A 1 111 ? -25.176 8.276 25.573 1.00 91.06 111 SER A O 1
ATOM 864 N N . LEU A 1 112 ? -24.035 6.950 24.160 1.00 90.69 112 LEU A N 1
ATOM 865 C CA . LEU A 1 112 ? -24.406 5.685 24.790 1.00 90.69 112 LEU A CA 1
ATOM 866 C C . LEU A 1 112 ? -23.877 5.606 26.224 1.00 90.69 112 LEU A C 1
ATOM 868 O O . LEU A 1 112 ? -24.618 5.226 27.128 1.00 90.69 112 LEU A O 1
ATOM 872 N N . GLU A 1 113 ? -22.621 5.991 26.434 1.00 91.06 113 GLU A N 1
ATOM 873 C CA . GLU A 1 113 ? -21.989 6.002 27.752 1.00 91.06 113 GLU A CA 1
ATOM 874 C C . GLU A 1 113 ? -22.680 6.984 28.703 1.00 91.06 113 GLU A C 1
ATOM 876 O O . GLU A 1 113 ? -23.127 6.577 29.773 1.00 91.06 113 GLU A O 1
ATOM 881 N N . LYS A 1 114 ? -22.945 8.220 28.257 1.00 94.06 114 LYS A N 1
ATOM 882 C CA . LYS A 1 114 ? -23.731 9.203 29.029 1.00 94.06 114 LYS A CA 1
ATOM 883 C C . LYS A 1 114 ? -25.115 8.682 29.421 1.00 94.06 114 LYS A C 1
ATOM 885 O O . LYS A 1 114 ? -25.590 8.934 30.528 1.00 94.06 114 LYS A O 1
ATOM 890 N N . HIS A 1 115 ? -25.792 7.967 28.522 1.00 91.56 115 HIS A N 1
ATOM 891 C CA . HIS A 1 115 ? -27.089 7.365 28.830 1.00 91.56 115 HIS A CA 1
ATOM 892 C C . HIS A 1 115 ? -26.979 6.231 29.852 1.00 91.56 115 HIS A C 1
ATOM 894 O O . HIS A 1 115 ? -27.834 6.140 30.731 1.00 91.56 115 HIS A O 1
ATOM 900 N N . ARG A 1 116 ? -25.928 5.408 29.787 1.00 89.25 116 ARG A N 1
ATOM 901 C CA . ARG A 1 116 ? -25.665 4.356 30.781 1.00 89.25 116 ARG A CA 1
ATOM 902 C C . ARG A 1 116 ? -25.352 4.935 32.158 1.00 89.25 116 ARG A C 1
ATOM 904 O O . ARG A 1 116 ? -25.909 4.464 33.142 1.00 89.25 116 ARG A O 1
ATOM 911 N N . GLU A 1 117 ? -24.537 5.984 32.225 1.00 94.00 117 GLU A N 1
ATOM 912 C CA . GLU A 1 117 ? -24.246 6.702 33.472 1.00 94.00 117 GLU A CA 1
ATOM 913 C C . GLU A 1 117 ? -25.518 7.298 34.085 1.00 94.00 117 GLU A C 1
ATOM 915 O O . GLU A 1 117 ? -25.782 7.127 35.276 1.00 94.00 117 GLU A O 1
ATOM 920 N N . ARG A 1 118 ? -26.350 7.954 33.264 1.00 94.06 118 ARG A N 1
ATOM 921 C CA . ARG A 1 118 ? -27.630 8.507 33.723 1.00 94.06 118 ARG A CA 1
ATOM 922 C C . ARG A 1 118 ? -28.571 7.414 34.224 1.00 94.06 118 ARG A C 1
ATOM 924 O O . ARG A 1 118 ? -29.217 7.613 35.247 1.00 94.06 118 ARG A O 1
ATOM 931 N N . TYR A 1 119 ? -28.638 6.280 33.530 1.00 92.44 119 TYR A N 1
ATOM 932 C CA . TYR A 1 119 ? -29.443 5.138 33.955 1.00 92.44 119 TYR A CA 1
ATOM 933 C C . TYR A 1 119 ? -28.979 4.599 35.315 1.00 92.44 119 TYR A C 1
ATOM 935 O O . TYR A 1 119 ? -29.802 4.434 36.208 1.00 92.44 119 TYR A O 1
ATOM 943 N N . ALA A 1 120 ? -27.669 4.408 35.504 1.00 91.69 120 ALA A N 1
ATOM 944 C CA . ALA A 1 120 ? -27.102 3.936 36.769 1.00 91.69 120 ALA A CA 1
ATOM 945 C C . ALA A 1 120 ? -27.392 4.895 37.940 1.00 91.69 120 ALA A C 1
ATOM 947 O O . ALA A 1 120 ? -27.699 4.454 39.046 1.00 91.69 120 ALA A O 1
ATOM 948 N N . LEU A 1 121 ? -27.355 6.211 37.695 1.00 95.62 121 LEU A N 1
ATOM 949 C CA . LEU A 1 121 ? -27.740 7.215 38.690 1.00 95.62 121 LEU A CA 1
ATOM 950 C C . LEU A 1 121 ? -29.230 7.125 39.058 1.00 95.62 121 LEU A C 1
ATOM 952 O O . LEU A 1 121 ? -29.590 7.217 40.228 1.00 95.62 121 LEU A O 1
ATOM 956 N N . LEU A 1 122 ? -30.112 6.959 38.071 1.00 92.94 122 LEU A N 1
ATOM 957 C CA . LEU A 1 122 ? -31.549 6.808 38.325 1.00 92.94 122 LEU A CA 1
ATOM 958 C C . LEU A 1 122 ? -31.856 5.513 39.078 1.00 92.94 122 LEU A C 1
ATOM 960 O O . LEU A 1 122 ? -32.700 5.505 39.972 1.00 92.94 122 LEU A O 1
ATOM 964 N N . GLU A 1 123 ? -31.135 4.439 38.771 1.00 92.00 123 GLU A N 1
ATOM 965 C CA . GLU A 1 123 ? -31.225 3.174 39.490 1.00 92.00 123 GLU A CA 1
ATOM 966 C C . GLU A 1 123 ? -30.809 3.332 40.961 1.00 92.00 123 GLU A C 1
ATOM 968 O O . GLU A 1 123 ? -31.539 2.882 41.848 1.00 92.00 123 GLU A O 1
ATOM 973 N N . SER A 1 124 ? -29.714 4.050 41.250 1.00 94.38 124 SER A N 1
ATOM 974 C CA . SER A 1 124 ? -29.309 4.330 42.635 1.00 94.38 124 SER A CA 1
ATOM 975 C C . SER A 1 124 ? -30.328 5.209 43.366 1.00 94.38 124 SER A C 1
ATOM 977 O O . SER A 1 124 ? -30.698 4.911 44.498 1.00 94.38 124 SER A O 1
ATOM 979 N N . MET A 1 125 ? -30.853 6.250 42.707 1.00 94.25 125 MET A N 1
ATOM 980 C CA . MET A 1 125 ? -31.907 7.101 43.272 1.00 94.25 125 MET A CA 1
ATOM 981 C C . MET A 1 125 ? -33.183 6.305 43.574 1.00 94.25 125 MET A C 1
ATOM 983 O O . MET A 1 125 ? -33.790 6.485 44.629 1.00 94.25 125 MET A O 1
ATOM 987 N N . SER A 1 126 ? -33.582 5.407 42.669 1.00 91.44 126 SER A N 1
ATOM 988 C CA . SER A 1 126 ? -34.713 4.498 42.864 1.00 91.44 126 SER A CA 1
ATOM 989 C C . SER A 1 126 ? -34.479 3.580 44.065 1.00 91.44 126 SER A C 1
ATOM 991 O O . SER A 1 126 ? -35.367 3.412 44.903 1.00 91.44 126 SER A O 1
ATOM 993 N N . PHE A 1 127 ? -33.277 3.017 44.200 1.00 92.75 127 PHE A N 1
ATOM 994 C CA . PHE A 1 127 ? -32.908 2.173 45.335 1.00 92.75 127 PHE A CA 1
ATOM 995 C C . PHE A 1 127 ? -32.974 2.930 46.673 1.00 92.75 127 PHE A C 1
ATOM 997 O O . PHE A 1 127 ? -33.588 2.446 47.629 1.00 92.75 127 PHE A O 1
ATOM 1004 N N . ASP A 1 128 ? -32.431 4.147 46.731 1.00 93.25 128 ASP A N 1
ATOM 1005 C CA . ASP A 1 128 ? -32.469 4.997 47.927 1.00 93.25 128 ASP A CA 1
ATOM 1006 C C . ASP A 1 128 ? -33.910 5.356 48.317 1.00 93.25 128 ASP A C 1
ATOM 1008 O O . ASP A 1 128 ? -34.294 5.270 49.487 1.00 93.25 128 ASP A O 1
ATOM 1012 N N . LYS A 1 129 ? -34.746 5.708 47.331 1.00 91.44 129 LYS A N 1
ATOM 1013 C CA . LYS A 1 129 ? -36.169 6.014 47.539 1.00 91.44 129 LYS A CA 1
ATOM 1014 C C . LYS A 1 129 ? -36.946 4.797 48.034 1.00 91.44 129 LYS A C 1
ATOM 1016 O O . LYS A 1 129 ? -37.731 4.937 48.968 1.00 91.44 129 LYS A O 1
ATOM 1021 N N . ASN A 1 130 ? -36.694 3.611 47.482 1.00 88.19 130 ASN A N 1
ATOM 1022 C CA . ASN A 1 130 ? -37.295 2.361 47.959 1.00 88.19 130 ASN A CA 1
ATOM 1023 C C . ASN A 1 130 ? -36.862 2.024 49.393 1.00 88.19 130 ASN A C 1
ATOM 1025 O O . ASN A 1 130 ? -37.680 1.594 50.205 1.00 88.19 130 ASN A O 1
ATOM 1029 N N . THR A 1 131 ? -35.595 2.264 49.731 1.00 92.06 131 THR A N 1
ATOM 1030 C CA . THR A 1 131 ? -35.084 2.071 51.095 1.00 92.06 131 THR A CA 1
ATOM 1031 C C . THR A 1 131 ? -35.764 3.032 52.070 1.00 92.06 131 THR A C 1
ATOM 1033 O O . THR A 1 131 ? -36.215 2.618 53.138 1.00 92.06 131 THR A O 1
ATOM 1036 N N . LYS A 1 132 ? -35.921 4.304 51.677 1.00 91.25 132 LYS A N 1
ATOM 1037 C CA . LYS A 1 132 ? -36.645 5.305 52.467 1.00 91.25 132 LYS A CA 1
ATOM 1038 C C . LYS A 1 132 ? -38.112 4.912 52.656 1.00 91.25 132 LYS A C 1
ATOM 1040 O O . LYS A 1 132 ? -38.594 4.922 53.785 1.00 91.25 132 LYS A O 1
ATOM 1045 N N . LEU A 1 133 ? -38.782 4.489 51.582 1.00 89.69 133 LEU A N 1
ATOM 1046 C CA . LEU A 1 133 ? -40.170 4.022 51.597 1.00 89.69 133 LEU A CA 1
ATOM 1047 C C . LEU A 1 133 ? -40.397 2.907 52.627 1.00 89.69 133 LEU A C 1
ATOM 1049 O O . LEU A 1 133 ? -41.398 2.929 53.333 1.00 89.69 133 LEU A O 1
ATOM 1053 N N . ALA A 1 134 ? -39.457 1.963 52.738 1.00 87.81 134 ALA A N 1
ATOM 1054 C CA . ALA A 1 134 ? -39.532 0.858 53.694 1.00 87.81 134 ALA A CA 1
ATOM 1055 C 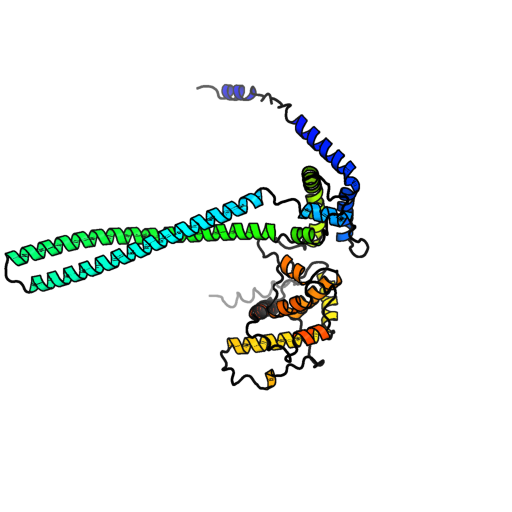C . ALA A 1 134 ? -39.424 1.300 55.167 1.00 87.81 134 ALA A C 1
ATOM 1057 O O . ALA A 1 134 ? -39.832 0.557 56.056 1.00 87.81 134 ALA A O 1
ATOM 1058 N N . SER A 1 135 ? -38.879 2.492 55.426 1.00 89.94 135 SER A N 1
ATOM 1059 C CA . SER A 1 13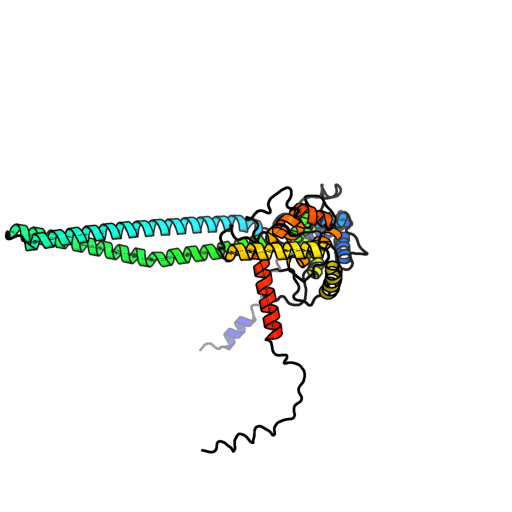5 ? -38.672 3.045 56.773 1.00 89.94 135 SER A CA 1
ATOM 1060 C C . SER A 1 135 ? -39.698 4.105 57.194 1.00 89.94 135 SER A C 1
ATOM 1062 O O . SER A 1 135 ? -39.721 4.502 58.357 1.00 89.94 135 SER A O 1
ATOM 1064 N N . THR A 1 136 ? -40.532 4.587 56.269 1.00 88.31 136 THR A N 1
ATOM 1065 C CA . THR A 1 136 ? -41.454 5.705 56.505 1.00 88.31 136 THR A CA 1
ATOM 1066 C C . THR A 1 136 ? -42.839 5.219 56.940 1.00 88.31 136 THR A C 1
ATOM 1068 O O . THR A 1 136 ? -43.475 4.426 56.251 1.00 88.31 136 THR A O 1
ATOM 1071 N N . GLU A 1 137 ? -43.353 5.766 58.045 1.00 88.75 137 GLU A N 1
ATOM 1072 C CA . GLU A 1 137 ? -44.703 5.471 58.557 1.00 88.75 137 GLU A CA 1
ATOM 1073 C C . GLU A 1 137 ? -45.750 6.547 58.187 1.00 88.75 137 GLU A C 1
ATOM 1075 O O . GLU A 1 137 ? -46.956 6.293 58.253 1.00 88.75 137 GLU A O 1
ATOM 1080 N N . ASP A 1 138 ? -45.324 7.745 57.758 1.00 92.94 138 ASP A N 1
ATOM 1081 C CA . ASP A 1 138 ? -46.231 8.822 57.336 1.00 92.94 138 ASP A CA 1
ATOM 1082 C C . ASP A 1 138 ? -46.844 8.532 55.956 1.00 92.94 138 ASP A C 1
ATOM 1084 O O . ASP A 1 138 ? -46.167 8.475 54.928 1.00 92.94 138 ASP A O 1
ATOM 1088 N N . ARG A 1 139 ? -48.175 8.414 55.920 1.00 86.94 139 ARG A N 1
ATOM 1089 C CA . ARG A 1 139 ? -48.966 8.153 54.709 1.00 86.94 139 ARG A CA 1
ATOM 1090 C C . ARG A 1 139 ? -48.784 9.196 53.605 1.00 86.94 139 ARG A C 1
ATOM 1092 O O . ARG A 1 139 ? -48.875 8.837 52.429 1.00 86.94 139 ARG A O 1
ATOM 1099 N N . ASN A 1 140 ? -48.606 10.468 53.956 1.00 88.31 140 ASN A N 1
ATOM 1100 C CA . ASN A 1 140 ? -48.430 11.527 52.963 1.00 88.31 140 ASN A CA 1
ATOM 1101 C C . ASN A 1 140 ? -47.033 11.455 52.342 1.00 88.31 140 ASN A C 1
ATOM 1103 O O . ASN A 1 140 ? -46.899 11.580 51.125 1.00 88.31 140 ASN A O 1
ATOM 1107 N N . GLU A 1 141 ? -46.015 11.174 53.157 1.00 87.94 141 GLU A N 1
ATOM 1108 C CA . GLU A 1 141 ? -44.641 10.987 52.691 1.00 87.94 141 GLU A CA 1
ATOM 1109 C C . GLU A 1 141 ? -44.502 9.715 51.838 1.00 87.94 141 GLU A C 1
ATOM 1111 O O . GLU A 1 141 ? -43.886 9.755 50.776 1.00 87.94 141 GLU A O 1
ATOM 1116 N N . VAL A 1 142 ? -45.167 8.620 52.218 1.00 88.19 142 VAL A N 1
ATOM 1117 C CA . VAL A 1 142 ? -45.249 7.387 51.415 1.00 88.19 142 VAL A CA 1
ATOM 1118 C C . VAL A 1 142 ? -45.796 7.666 50.012 1.00 88.19 142 VAL A C 1
ATOM 1120 O O . VAL A 1 142 ? -45.204 7.231 49.028 1.00 88.19 142 VAL A O 1
ATOM 1123 N N . ARG A 1 143 ? -46.903 8.416 49.890 1.00 88.69 143 ARG A N 1
ATOM 1124 C CA . ARG A 1 143 ? -47.478 8.769 48.576 1.00 88.69 143 ARG A CA 1
ATOM 1125 C C . ARG A 1 143 ? -46.526 9.606 47.727 1.00 88.69 143 ARG A C 1
ATOM 1127 O O . ARG A 1 143 ? -46.433 9.363 46.529 1.00 88.69 143 ARG A O 1
ATOM 1134 N N . ALA A 1 144 ? -45.828 10.560 48.342 1.00 89.44 144 ALA A N 1
ATOM 1135 C CA . ALA A 1 144 ? -44.840 11.375 47.644 1.00 89.44 144 ALA A CA 1
ATOM 1136 C C . ALA A 1 144 ? -43.675 10.516 47.122 1.00 89.44 144 ALA A C 1
ATOM 1138 O O . ALA A 1 144 ? -43.318 10.618 45.954 1.00 89.44 144 ALA A O 1
ATOM 1139 N N . ILE A 1 145 ? -43.146 9.601 47.945 1.00 86.88 145 ILE A N 1
ATOM 1140 C CA . ILE A 1 145 ? -42.064 8.693 47.537 1.00 86.88 145 ILE A CA 1
ATOM 1141 C C . ILE A 1 145 ? -42.512 7.753 46.405 1.00 86.88 145 ILE A C 1
ATOM 1143 O O . ILE A 1 145 ? -41.729 7.495 45.495 1.00 86.88 145 ILE A O 1
ATOM 1147 N N . TYR A 1 146 ? -43.758 7.265 46.422 1.00 88.12 146 TYR A N 1
ATOM 1148 C CA . TYR A 1 146 ? -44.299 6.461 45.319 1.00 88.12 146 TYR A CA 1
ATOM 1149 C C . TYR A 1 146 ? -44.338 7.232 43.996 1.00 88.12 146 TYR A C 1
ATOM 1151 O O . TYR A 1 146 ? -43.916 6.681 42.982 1.00 88.12 146 TYR A O 1
ATOM 1159 N N . SER A 1 147 ? -44.793 8.490 44.019 1.00 91.81 147 SER A N 1
ATOM 1160 C CA . SER A 1 147 ? -44.798 9.356 42.833 1.00 91.81 147 SER A CA 1
ATOM 1161 C C . SER A 1 147 ? -43.381 9.554 42.290 1.00 91.81 147 SER A C 1
ATOM 1163 O O . SER A 1 147 ? -43.150 9.343 41.106 1.00 91.81 147 SER A O 1
ATOM 1165 N N . ASP A 1 148 ? -42.414 9.857 43.164 1.00 89.88 148 ASP A N 1
ATOM 1166 C CA . ASP A 1 148 ? -41.013 10.034 42.763 1.00 89.88 148 ASP A CA 1
ATOM 1167 C C . ASP A 1 148 ? -40.432 8.764 42.107 1.00 89.88 148 ASP A C 1
ATOM 1169 O O . ASP A 1 148 ? -39.653 8.843 41.160 1.00 89.88 148 ASP A O 1
ATOM 1173 N N . ILE A 1 149 ? -40.780 7.575 42.617 1.00 88.88 149 ILE A N 1
ATOM 1174 C CA . ILE A 1 149 ? -40.332 6.293 42.047 1.00 88.88 149 ILE A CA 1
ATOM 1175 C C . ILE A 1 149 ? -40.954 6.056 40.665 1.00 88.88 149 ILE A C 1
ATOM 1177 O O . ILE A 1 149 ? -40.288 5.502 39.788 1.00 88.88 149 ILE A O 1
ATOM 1181 N N . GLU A 1 150 ? -42.216 6.434 40.469 1.00 91.19 150 GLU A N 1
ATOM 1182 C CA . GLU A 1 150 ? -42.908 6.311 39.183 1.00 91.19 150 GLU A CA 1
ATOM 1183 C C . GLU A 1 150 ? -42.271 7.223 38.127 1.00 91.19 150 GLU A C 1
ATOM 1185 O O . GLU A 1 150 ? -41.883 6.729 37.066 1.00 91.19 150 GLU A O 1
ATOM 1190 N N . ASP A 1 151 ? -41.999 8.484 38.477 1.00 92.56 151 ASP A N 1
ATOM 1191 C CA . ASP A 1 151 ? -41.285 9.436 37.617 1.00 92.56 151 ASP A CA 1
ATOM 1192 C C . ASP A 1 151 ? -39.884 8.917 37.228 1.00 92.56 151 ASP A C 1
ATOM 1194 O O . ASP A 1 151 ? -39.490 8.951 36.058 1.00 92.56 151 ASP A O 1
ATOM 1198 N N . ILE A 1 152 ? -39.128 8.366 38.193 1.00 91.25 152 ILE A N 1
ATOM 1199 C CA . ILE A 1 152 ? -37.806 7.767 37.932 1.00 91.25 152 ILE A CA 1
ATOM 1200 C C . ILE A 1 152 ? -37.920 6.582 36.961 1.00 91.25 152 ILE A C 1
ATOM 1202 O O . ILE A 1 152 ? -37.094 6.446 36.055 1.00 91.25 152 ILE A O 1
ATOM 1206 N N . ARG A 1 153 ? -38.933 5.721 37.119 1.00 90.50 153 ARG A N 1
ATOM 1207 C CA . ARG A 1 153 ? -39.149 4.571 36.225 1.00 90.50 153 ARG A CA 1
ATOM 1208 C C . ARG A 1 153 ? -39.469 5.010 34.803 1.00 90.50 153 ARG A C 1
ATOM 1210 O O . ARG A 1 153 ? -38.924 4.427 33.866 1.00 90.50 153 ARG A O 1
ATOM 1217 N N . GLU A 1 154 ? -40.311 6.024 34.627 1.00 93.69 154 GLU A N 1
ATOM 1218 C CA . GLU A 1 154 ? -40.600 6.581 33.303 1.00 93.69 154 GLU A CA 1
ATOM 1219 C C . GLU A 1 154 ? -39.331 7.124 32.626 1.00 93.69 154 GLU A C 1
ATOM 1221 O O . GLU A 1 154 ? -39.079 6.841 31.447 1.00 93.69 154 GLU A O 1
ATOM 1226 N N . GLU A 1 155 ? -38.478 7.834 33.375 1.00 92.94 155 GLU A N 1
ATOM 1227 C CA . GLU A 1 155 ? -37.197 8.325 32.857 1.00 92.94 155 GLU A CA 1
ATOM 1228 C C . GLU A 1 155 ? -36.258 7.165 32.471 1.00 92.94 155 GLU A C 1
ATOM 1230 O O . GLU A 1 155 ? -35.657 7.186 31.390 1.00 92.94 155 GLU A O 1
ATOM 1235 N N . MET A 1 156 ? -36.180 6.115 33.297 1.00 91.56 156 MET A N 1
ATOM 1236 C CA . MET A 1 156 ? -35.401 4.905 33.006 1.00 91.56 156 MET A CA 1
ATOM 1237 C C . MET A 1 156 ? -35.872 4.215 31.717 1.00 91.56 156 MET A C 1
ATOM 1239 O O . MET A 1 156 ? -35.040 3.914 30.858 1.00 91.56 156 MET A O 1
ATOM 1243 N N . PHE A 1 157 ? -37.185 4.041 31.513 1.00 92.69 157 PHE A N 1
ATOM 1244 C CA . PHE A 1 157 ? -37.734 3.468 30.274 1.00 92.69 157 PHE A CA 1
ATOM 1245 C C . PHE A 1 157 ? -37.383 4.298 29.032 1.00 92.69 157 PHE A C 1
ATOM 1247 O O . PHE A 1 157 ? -37.034 3.751 27.980 1.00 92.69 157 PHE A O 1
ATOM 1254 N N . SER A 1 158 ? -37.437 5.628 29.146 1.00 93.31 158 SER A N 1
ATOM 1255 C CA . SER A 1 158 ? -37.039 6.539 28.068 1.00 93.31 158 SER A CA 1
ATOM 1256 C C . SER A 1 158 ? -35.560 6.370 27.699 1.00 93.31 158 SER A C 1
ATOM 1258 O O . SER A 1 158 ? -35.204 6.327 26.516 1.00 93.31 158 SER A O 1
ATOM 1260 N N . ILE A 1 159 ? -34.687 6.222 28.700 1.00 90.81 159 ILE A N 1
ATOM 1261 C CA . ILE A 1 159 ? -33.253 5.998 28.492 1.00 90.81 159 ILE A CA 1
ATOM 1262 C C . ILE A 1 159 ? -32.984 4.621 27.886 1.00 90.81 159 ILE A C 1
ATOM 1264 O O . ILE A 1 159 ? -32.206 4.541 26.937 1.00 90.81 159 ILE A O 1
ATOM 1268 N N . GLU A 1 160 ? -33.643 3.557 28.350 1.00 89.75 160 GLU A N 1
ATOM 1269 C CA . GLU A 1 160 ? -33.499 2.224 27.751 1.00 89.75 160 GLU A CA 1
ATOM 1270 C C . GLU A 1 160 ? -33.821 2.228 26.256 1.00 89.75 160 GLU A C 1
ATOM 1272 O O . GLU A 1 160 ? -33.088 1.641 25.459 1.00 89.75 160 GLU A O 1
ATOM 1277 N N . SER A 1 161 ? -34.894 2.918 25.859 1.00 91.50 161 SER A N 1
ATOM 1278 C CA . SER A 1 161 ? -35.269 3.060 24.451 1.00 91.50 161 SER A CA 1
ATOM 1279 C C . SER A 1 161 ? -34.158 3.738 23.635 1.00 91.50 161 SER A C 1
ATOM 1281 O O . SER A 1 161 ? -33.760 3.241 22.578 1.00 91.50 161 SER A O 1
ATOM 1283 N N . LYS A 1 162 ? -33.567 4.821 24.162 1.00 91.38 162 LYS A N 1
ATOM 1284 C CA . LYS A 1 162 ? -32.422 5.509 23.533 1.00 91.38 162 LYS A CA 1
ATOM 1285 C C . LYS A 1 162 ? -31.188 4.610 23.444 1.00 91.38 162 LYS A C 1
ATOM 1287 O O . LYS A 1 162 ? -30.563 4.543 22.388 1.00 91.38 162 LYS A O 1
ATOM 1292 N N . VAL A 1 163 ? -30.865 3.886 24.518 1.00 89.69 163 VAL A N 1
ATOM 1293 C CA . VAL A 1 163 ? -29.753 2.925 24.567 1.00 89.69 163 VAL A CA 1
ATOM 1294 C C . VAL A 1 163 ? -29.939 1.836 23.515 1.00 89.69 163 VAL A C 1
ATOM 1296 O O . VAL A 1 163 ? -29.001 1.568 22.765 1.00 89.69 163 VAL A O 1
ATOM 1299 N N . ARG A 1 164 ? -31.138 1.249 23.398 1.00 90.69 164 ARG A N 1
ATOM 1300 C CA . ARG A 1 164 ? -31.437 0.222 22.385 1.00 90.69 164 ARG A CA 1
ATOM 1301 C C . ARG A 1 164 ? -31.250 0.759 20.970 1.00 90.69 164 ARG A C 1
ATOM 1303 O O . ARG A 1 164 ? -30.574 0.113 20.176 1.00 90.69 164 ARG A O 1
ATOM 1310 N N . ASN A 1 165 ? -31.767 1.953 20.681 1.00 90.69 165 ASN A N 1
ATOM 1311 C CA . ASN A 1 165 ? -31.637 2.574 19.362 1.00 90.69 165 ASN A CA 1
ATOM 1312 C C . ASN A 1 165 ? -30.174 2.856 18.987 1.00 90.69 165 ASN A C 1
ATOM 1314 O O . ASN A 1 165 ? -29.745 2.513 17.888 1.00 90.69 165 ASN A O 1
ATOM 1318 N N . ILE A 1 166 ? -29.385 3.439 19.896 1.00 88.50 166 ILE A N 1
ATOM 1319 C CA . ILE A 1 166 ? -27.961 3.707 19.639 1.00 88.50 166 ILE A CA 1
ATOM 1320 C C . ILE A 1 166 ? -27.191 2.392 19.463 1.00 88.50 166 ILE A C 1
ATOM 1322 O O . ILE A 1 166 ? -26.413 2.252 18.521 1.00 88.50 166 ILE A O 1
ATOM 1326 N N . THR A 1 167 ? -27.450 1.406 20.325 1.00 89.06 167 THR A N 1
ATOM 1327 C CA . THR A 1 167 ? -26.803 0.087 20.254 1.00 89.06 167 THR A CA 1
ATOM 1328 C C . THR A 1 167 ? -27.110 -0.625 18.934 1.00 89.06 167 THR A C 1
ATOM 1330 O O . THR A 1 167 ? -26.222 -1.258 18.373 1.00 89.06 167 THR A O 1
ATOM 1333 N N . ALA A 1 168 ? -28.328 -0.490 18.400 1.00 90.31 168 ALA A N 1
ATOM 1334 C CA . ALA A 1 168 ? -28.703 -1.062 17.107 1.00 90.31 168 ALA A CA 1
ATOM 1335 C C . ALA A 1 168 ? -28.016 -0.372 15.911 1.00 90.31 168 ALA A C 1
ATOM 1337 O O . ALA A 1 168 ? -27.741 -1.023 14.905 1.00 90.31 168 ALA A O 1
ATOM 1338 N N . ASN A 1 169 ? -27.704 0.923 16.022 1.00 89.19 169 ASN A N 1
ATOM 1339 C CA . ASN A 1 169 ? -27.092 1.706 14.943 1.00 89.19 169 ASN A CA 1
ATOM 1340 C C . ASN A 1 169 ? -25.559 1.600 14.897 1.00 89.19 169 ASN A C 1
ATOM 1342 O O . ASN A 1 169 ? -24.972 1.751 13.825 1.00 89.19 169 ASN A O 1
ATOM 1346 N N . ILE A 1 170 ? -24.904 1.313 16.027 1.00 86.75 170 ILE A N 1
ATOM 1347 C CA . ILE A 1 170 ? -23.441 1.167 16.107 1.00 86.75 170 ILE A CA 1
ATOM 1348 C C . ILE A 1 170 ? -22.883 0.148 15.086 1.00 86.75 170 ILE A C 1
ATOM 1350 O O . ILE A 1 170 ? -21.961 0.514 14.353 1.00 86.75 170 ILE A O 1
ATOM 1354 N N . PRO A 1 171 ? -23.426 -1.082 14.961 1.00 85.38 171 PRO A N 1
ATOM 1355 C CA . PRO A 1 171 ? -22.939 -2.056 13.982 1.00 85.38 171 PRO A CA 1
ATOM 1356 C C . PRO A 1 171 ? -23.053 -1.569 12.534 1.00 85.38 171 PRO A C 1
ATOM 1358 O O . PRO A 1 171 ? -22.184 -1.860 11.716 1.00 85.38 171 PRO A O 1
ATOM 1361 N N . VAL A 1 172 ? -24.100 -0.801 12.215 1.00 89.62 172 VAL A N 1
ATOM 1362 C CA . VAL A 1 172 ? -24.312 -0.239 10.872 1.00 89.62 172 VAL A CA 1
ATOM 1363 C C . VAL A 1 172 ? -23.246 0.810 10.557 1.00 89.62 172 VAL A C 1
ATOM 1365 O O . VAL A 1 172 ? -22.658 0.786 9.478 1.00 89.62 172 VAL A O 1
ATOM 1368 N N . MET A 1 173 ? -22.941 1.696 11.510 1.00 85.56 173 MET A N 1
ATOM 1369 C CA . MET A 1 173 ? -21.875 2.693 11.358 1.00 85.56 173 MET A CA 1
ATOM 1370 C C . MET A 1 173 ? -20.504 2.031 11.177 1.00 85.56 173 MET A C 1
ATOM 1372 O O . MET A 1 173 ? -19.755 2.412 10.280 1.00 85.56 173 MET A O 1
ATOM 1376 N N . GLN A 1 174 ? -20.201 0.998 11.969 1.00 81.50 174 GLN A N 1
ATOM 1377 C CA . GLN A 1 174 ? -18.962 0.225 11.835 1.00 81.50 174 GLN A CA 1
ATOM 1378 C C . GLN A 1 174 ? -18.864 -0.465 10.469 1.00 81.50 174 GLN A C 1
ATOM 1380 O O . GLN A 1 174 ? -17.827 -0.384 9.814 1.00 81.50 174 GLN A O 1
ATOM 1385 N N . ALA A 1 175 ? -19.944 -1.099 10.006 1.00 83.50 175 ALA A N 1
ATOM 1386 C CA . ALA A 1 175 ? -19.981 -1.743 8.695 1.00 83.50 175 ALA A CA 1
ATOM 1387 C C . ALA A 1 175 ? -19.749 -0.743 7.549 1.00 83.50 175 ALA A C 1
ATOM 1389 O O . ALA A 1 175 ? -19.035 -1.066 6.599 1.00 83.50 175 ALA A O 1
ATOM 1390 N N . ASN A 1 176 ? -20.293 0.473 7.657 1.00 84.69 176 ASN A N 1
ATOM 1391 C CA . ASN A 1 176 ? -20.076 1.535 6.674 1.00 84.69 176 ASN A CA 1
ATOM 1392 C C . ASN A 1 176 ? -18.610 1.983 6.625 1.00 84.69 176 ASN A C 1
ATOM 1394 O O . ASN A 1 176 ? -18.052 2.091 5.536 1.00 84.69 176 ASN A O 1
ATOM 1398 N N . VAL A 1 177 ? -17.970 2.192 7.782 1.00 83.00 177 VAL A N 1
ATOM 1399 C CA . VAL A 1 177 ? -16.540 2.547 7.849 1.00 83.00 177 VAL A CA 1
ATOM 1400 C C . VAL A 1 177 ? -15.677 1.437 7.244 1.00 83.00 177 VAL A C 1
ATOM 1402 O O . VAL A 1 177 ? -14.855 1.717 6.378 1.00 83.00 177 VAL A O 1
ATOM 1405 N N . ILE A 1 178 ? -15.926 0.172 7.601 1.00 82.56 178 ILE A N 1
ATOM 1406 C CA . ILE A 1 178 ? -15.211 -0.986 7.032 1.00 82.56 178 ILE A CA 1
ATOM 1407 C C . ILE A 1 178 ? -15.401 -1.069 5.507 1.00 82.56 178 ILE A C 1
ATOM 1409 O O . ILE A 1 178 ? -14.478 -1.436 4.777 1.00 82.56 178 ILE A O 1
ATOM 1413 N N . GLY A 1 179 ? -16.602 -0.755 5.012 1.00 85.62 179 GLY A N 1
ATOM 1414 C CA . GLY A 1 179 ? -16.885 -0.670 3.580 1.00 85.62 179 GLY A CA 1
ATOM 1415 C C . GLY A 1 179 ? -16.014 0.378 2.890 1.00 85.62 179 GLY A C 1
ATOM 1416 O O . GLY A 1 179 ? -15.301 0.051 1.946 1.00 85.62 179 GLY A O 1
ATOM 1417 N N . LEU A 1 180 ? -15.998 1.598 3.425 1.00 81.31 180 LEU A N 1
ATOM 1418 C CA . LEU A 1 180 ? -15.195 2.699 2.894 1.00 81.31 180 LEU A CA 1
ATOM 1419 C C . LEU A 1 180 ? -13.685 2.423 2.967 1.00 81.31 180 LEU A C 1
ATOM 1421 O O . LEU A 1 180 ? -12.957 2.754 2.037 1.00 81.31 180 LEU A O 1
ATOM 1425 N N . GLU A 1 181 ? -13.193 1.777 4.028 1.00 76.56 181 GLU A N 1
ATOM 1426 C CA . GLU A 1 181 ? -11.788 1.356 4.132 1.00 76.56 181 GLU A CA 1
ATOM 1427 C C . GLU A 1 181 ? -11.409 0.329 3.056 1.00 76.56 181 GLU A C 1
ATOM 1429 O O . GLU A 1 181 ? -10.295 0.356 2.520 1.00 76.56 181 GLU A O 1
ATOM 1434 N N . ARG A 1 182 ? -12.333 -0.576 2.709 1.00 81.62 182 ARG A N 1
ATOM 1435 C CA . ARG A 1 182 ? -12.140 -1.522 1.604 1.00 81.62 182 ARG A CA 1
ATOM 1436 C C . ARG A 1 182 ? -12.051 -0.786 0.269 1.00 81.62 182 ARG A C 1
ATOM 1438 O O . ARG A 1 182 ? -11.147 -1.087 -0.512 1.00 81.62 182 ARG A O 1
ATOM 1445 N N . ASP A 1 183 ? -12.931 0.182 0.038 1.00 81.19 183 ASP A N 1
ATOM 1446 C CA . ASP A 1 183 ? -12.936 1.000 -1.179 1.00 81.19 183 ASP A CA 1
ATOM 1447 C C . ASP A 1 183 ? -11.645 1.824 -1.289 1.00 81.19 183 ASP A C 1
ATOM 1449 O O . ASP A 1 183 ? -10.983 1.813 -2.328 1.00 81.19 183 ASP A O 1
ATOM 1453 N N . LEU A 1 184 ? -11.204 2.430 -0.181 1.00 73.62 184 LEU A N 1
ATOM 1454 C CA . LEU A 1 184 ? -9.926 3.134 -0.078 1.00 73.62 184 LEU A CA 1
ATOM 1455 C C . LEU A 1 184 ? -8.748 2.219 -0.428 1.00 73.62 184 LEU A C 1
ATOM 1457 O O . LEU A 1 184 ? -7.852 2.605 -1.179 1.00 73.62 184 LEU A O 1
ATOM 1461 N N . LYS A 1 185 ? -8.735 0.987 0.094 1.00 70.19 185 LYS A N 1
ATOM 1462 C CA . LYS A 1 185 ? -7.698 -0.002 -0.225 1.00 70.19 185 LYS A CA 1
ATOM 1463 C C . LYS A 1 185 ? -7.714 -0.377 -1.708 1.00 70.19 185 LYS A C 1
ATOM 1465 O O . LYS A 1 185 ? -6.643 -0.547 -2.289 1.00 70.19 185 LYS A O 1
ATOM 1470 N N . SER A 1 186 ? -8.896 -0.489 -2.315 1.00 75.31 186 SER A N 1
ATOM 1471 C CA . SER A 1 186 ? -9.043 -0.758 -3.749 1.00 75.31 186 SER A CA 1
ATOM 1472 C C . SER A 1 186 ? -8.472 0.384 -4.589 1.00 75.31 186 SER A C 1
ATOM 1474 O O . SER A 1 186 ? -7.593 0.147 -5.413 1.00 75.31 186 SER A O 1
ATOM 1476 N N . ILE A 1 187 ? -8.872 1.627 -4.309 1.00 74.25 187 ILE A N 1
ATOM 1477 C CA . ILE A 1 187 ? -8.390 2.831 -5.006 1.00 74.25 187 ILE A CA 1
ATOM 1478 C C . ILE A 1 187 ? -6.885 3.004 -4.838 1.00 74.25 187 ILE A C 1
ATOM 1480 O O . ILE A 1 187 ? -6.184 3.269 -5.810 1.00 74.25 187 ILE A O 1
ATOM 1484 N N . ARG A 1 188 ? -6.347 2.776 -3.636 1.00 70.31 188 ARG A N 1
ATOM 1485 C CA . ARG A 1 188 ? -4.895 2.784 -3.413 1.00 70.31 188 ARG A CA 1
ATOM 1486 C C . ARG A 1 188 ? -4.188 1.669 -4.162 1.00 70.31 188 ARG A C 1
ATOM 1488 O O . ARG A 1 188 ? -3.091 1.888 -4.659 1.00 70.31 188 ARG A O 1
ATOM 1495 N N . SER A 1 189 ? -4.785 0.483 -4.259 1.00 66.00 189 SER A N 1
ATOM 1496 C CA . SER A 1 189 ? -4.232 -0.611 -5.061 1.00 66.00 189 SER A CA 1
ATOM 1497 C C . SER A 1 189 ? -4.221 -0.261 -6.547 1.00 66.00 189 SER A C 1
ATOM 1499 O O . SER A 1 189 ? -3.224 -0.511 -7.217 1.00 66.00 189 SER A O 1
ATOM 1501 N N . GLU A 1 190 ? -5.281 0.356 -7.063 1.00 67.75 190 GLU A N 1
ATOM 1502 C CA . GLU A 1 190 ? -5.349 0.838 -8.444 1.00 67.75 190 GLU A CA 1
ATOM 1503 C C . GLU A 1 190 ? -4.349 1.967 -8.695 1.00 67.75 190 GLU A C 1
ATOM 1505 O O . GLU A 1 190 ? -3.544 1.873 -9.621 1.00 67.75 190 GLU A O 1
ATOM 1510 N N . GLY A 1 191 ? -4.306 2.969 -7.818 1.00 60.66 191 GLY A N 1
ATOM 1511 C CA . GLY A 1 191 ? -3.319 4.046 -7.833 1.00 60.66 191 GLY A CA 1
ATOM 1512 C C . GLY A 1 191 ? -1.884 3.526 -7.733 1.00 60.66 191 GLY A C 1
ATOM 1513 O O . GLY A 1 191 ? -1.005 4.005 -8.446 1.00 60.66 191 GLY A O 1
ATOM 1514 N N . PHE A 1 192 ? -1.628 2.490 -6.931 1.00 54.19 192 PHE A N 1
ATOM 1515 C CA . PHE A 1 192 ? -0.335 1.808 -6.871 1.00 54.19 192 PHE A CA 1
ATOM 1516 C C . PHE A 1 192 ? -0.039 1.046 -8.165 1.00 54.19 192 PHE A C 1
ATOM 1518 O O . PHE A 1 192 ? 1.047 1.181 -8.706 1.00 54.19 192 PHE A O 1
ATOM 1525 N N . LYS A 1 193 ? -0.987 0.298 -8.737 1.00 57.47 193 LYS A N 1
ATOM 1526 C CA . LYS A 1 193 ? -0.802 -0.370 -10.043 1.00 57.47 193 LYS A CA 1
ATOM 1527 C C . LYS A 1 193 ? -0.505 0.631 -11.167 1.00 57.47 193 LYS A C 1
ATOM 1529 O O . LYS A 1 193 ? 0.246 0.320 -12.091 1.00 57.47 193 LYS A O 1
ATOM 1534 N N . LEU A 1 194 ? -1.080 1.826 -11.083 1.00 56.84 194 LEU A N 1
ATOM 1535 C CA . LEU A 1 194 ? -0.917 2.919 -12.038 1.00 56.84 194 LEU A CA 1
ATOM 1536 C C . LEU A 1 194 ? 0.402 3.699 -11.849 1.00 56.84 194 LEU A C 1
ATOM 1538 O O . LEU A 1 194 ? 1.098 3.996 -12.828 1.00 56.84 194 LEU A O 1
ATOM 1542 N N . SER A 1 195 ? 0.793 3.980 -10.603 1.00 49.44 195 SER A N 1
ATOM 1543 C CA . SER A 1 195 ? 2.030 4.700 -10.247 1.00 49.44 195 SER A CA 1
ATOM 1544 C C . SER A 1 195 ? 3.268 3.799 -10.250 1.00 49.44 195 SER A C 1
ATOM 1546 O O . SER A 1 195 ? 4.280 4.149 -10.857 1.00 49.44 195 SER A O 1
ATOM 1548 N N . SER A 1 196 ? 3.161 2.605 -9.673 1.00 43.03 196 SER A N 1
ATOM 1549 C CA . SER A 1 196 ? 4.166 1.537 -9.669 1.00 43.03 196 SER A CA 1
ATOM 1550 C C . SER A 1 196 ? 4.102 0.677 -10.921 1.00 43.03 196 SER A C 1
ATOM 1552 O O . SER A 1 196 ? 4.652 -0.420 -10.930 1.00 43.03 196 SER A O 1
ATOM 1554 N N . ASN A 1 197 ? 3.449 1.144 -11.991 1.00 55.59 197 ASN A N 1
ATOM 1555 C CA . ASN A 1 197 ? 3.542 0.488 -13.284 1.00 55.59 197 ASN A CA 1
ATOM 1556 C C . ASN A 1 197 ? 5.035 0.428 -13.650 1.00 55.59 197 ASN A C 1
ATOM 1558 O O . ASN A 1 197 ? 5.613 1.477 -13.966 1.00 55.59 197 ASN A O 1
ATOM 1562 N N . PRO A 1 198 ? 5.682 -0.754 -13.637 1.00 50.03 198 PRO A N 1
ATOM 1563 C CA . PRO A 1 198 ? 7.129 -0.841 -13.795 1.00 50.03 198 PRO A CA 1
ATOM 1564 C C . PRO A 1 198 ? 7.571 -0.266 -15.138 1.00 50.03 198 PRO A C 1
ATOM 1566 O O . PRO A 1 198 ? 8.685 0.224 -15.272 1.00 50.03 198 PRO A O 1
ATOM 1569 N N . ARG A 1 199 ? 6.648 -0.233 -16.111 1.00 55.16 199 ARG A N 1
ATOM 1570 C CA . ARG A 1 199 ? 6.812 0.397 -17.420 1.00 55.16 199 ARG A CA 1
ATOM 1571 C C . ARG A 1 199 ? 7.002 1.906 -17.299 1.00 55.16 199 ARG A C 1
ATOM 1573 O O . ARG A 1 199 ? 7.881 2.430 -17.959 1.00 55.16 199 ARG A O 1
ATOM 1580 N N . ARG A 1 200 ? 6.258 2.609 -16.436 1.00 55.03 200 ARG A N 1
ATOM 1581 C CA . ARG A 1 200 ? 6.425 4.061 -16.218 1.00 55.03 200 ARG A CA 1
ATOM 1582 C C . ARG A 1 200 ? 7.752 4.394 -15.557 1.00 55.03 200 ARG A C 1
ATOM 1584 O O . ARG A 1 200 ? 8.393 5.352 -15.972 1.00 55.03 200 ARG A O 1
ATOM 1591 N N . LEU A 1 201 ? 8.183 3.597 -14.582 1.00 54.56 201 LEU A N 1
ATOM 1592 C CA . LEU A 1 201 ? 9.498 3.763 -13.960 1.00 54.56 201 LEU A CA 1
ATOM 1593 C C . LEU A 1 201 ? 10.621 3.477 -14.969 1.00 54.56 201 LEU A C 1
ATOM 1595 O O . LEU A 1 201 ? 11.555 4.268 -15.077 1.00 54.56 201 LEU A O 1
ATOM 1599 N N . LEU A 1 202 ? 10.477 2.439 -15.801 1.00 59.38 202 LEU A N 1
ATOM 1600 C CA . LEU A 1 202 ? 11.380 2.172 -16.927 1.00 59.38 202 LEU A CA 1
ATOM 1601 C C . LEU A 1 202 ? 11.427 3.350 -17.907 1.00 59.38 202 LEU A C 1
ATOM 1603 O O . LEU A 1 202 ? 12.502 3.818 -18.262 1.00 59.38 202 LEU A O 1
ATOM 1607 N N . PHE A 1 203 ? 10.273 3.873 -18.313 1.00 61.84 203 PHE A N 1
ATOM 1608 C CA . PHE A 1 203 ? 10.167 4.978 -19.263 1.00 61.84 203 PHE A CA 1
ATOM 1609 C C . PHE A 1 203 ? 10.715 6.300 -18.708 1.00 61.84 203 PHE A C 1
ATOM 1611 O O . PHE A 1 203 ? 11.382 7.033 -19.437 1.00 61.84 203 PHE A O 1
ATOM 1618 N N . LYS A 1 204 ? 10.509 6.572 -17.414 1.00 57.72 204 LYS A N 1
ATOM 1619 C CA . LYS A 1 204 ? 11.017 7.763 -16.718 1.00 57.72 204 LYS A CA 1
ATOM 1620 C C . LYS A 1 204 ? 12.533 7.728 -16.496 1.00 57.72 204 LYS A C 1
ATOM 1622 O O . LYS A 1 204 ? 13.151 8.784 -16.471 1.00 57.72 204 LYS A O 1
ATOM 1627 N N . HIS A 1 205 ? 13.126 6.544 -16.323 1.00 55.66 205 HIS A N 1
ATOM 1628 C CA . HIS A 1 205 ? 14.555 6.404 -16.009 1.00 55.66 205 HIS A CA 1
ATOM 1629 C C . HIS A 1 205 ? 15.433 6.041 -17.212 1.00 55.66 205 HIS A C 1
ATOM 1631 O O . HIS A 1 205 ? 16.573 6.490 -17.288 1.00 55.66 205 HIS A O 1
ATOM 1637 N N . VAL A 1 206 ? 14.924 5.264 -18.174 1.00 57.62 206 VAL A N 1
ATOM 1638 C CA . VAL A 1 206 ? 15.625 4.993 -19.444 1.00 57.62 206 VAL A CA 1
ATOM 1639 C C . VAL A 1 206 ? 15.534 6.201 -20.377 1.00 57.62 206 VAL A C 1
ATOM 1641 O O . VAL A 1 206 ? 16.463 6.481 -21.142 1.00 57.62 206 VAL A O 1
ATOM 1644 N N . GLY A 1 207 ? 14.436 6.950 -20.280 1.00 54.09 207 GLY A N 1
ATOM 1645 C CA . GLY A 1 207 ? 14.297 8.264 -20.876 1.00 54.09 207 GLY A CA 1
ATOM 1646 C C . GLY A 1 207 ? 15.132 9.291 -20.124 1.00 54.09 207 GLY A C 1
ATOM 1647 O O . GLY A 1 207 ? 14.611 9.992 -19.266 1.00 54.09 207 GLY A O 1
ATOM 1648 N N . GLY A 1 208 ? 16.422 9.399 -20.450 1.00 55.97 208 GLY A N 1
ATOM 1649 C CA . GLY A 1 208 ? 17.218 10.573 -20.073 1.00 55.97 208 GLY A CA 1
ATOM 1650 C C . GLY A 1 208 ? 16.575 11.876 -20.572 1.00 55.97 208 GLY A C 1
ATOM 1651 O O . GLY A 1 208 ? 15.535 11.838 -21.240 1.00 55.97 208 GLY A O 1
ATOM 1652 N N . ASP A 1 209 ? 17.194 13.023 -20.267 1.00 58.84 209 ASP A N 1
ATOM 1653 C CA . ASP A 1 209 ? 16.720 14.322 -20.761 1.00 58.84 209 ASP A CA 1
ATOM 1654 C C . ASP A 1 209 ? 16.349 14.213 -22.238 1.00 58.84 209 ASP A C 1
ATOM 1656 O O . ASP A 1 209 ? 17.143 13.764 -23.074 1.00 58.84 209 ASP A O 1
ATOM 1660 N N . VAL A 1 210 ? 15.092 14.555 -22.529 1.00 63.09 210 VAL A N 1
ATOM 1661 C CA . VAL A 1 210 ? 14.550 14.533 -23.881 1.00 63.09 210 VAL A CA 1
ATOM 1662 C C . VAL A 1 210 ? 15.514 15.350 -24.729 1.00 63.09 210 VAL A C 1
ATOM 1664 O O . VAL A 1 210 ? 15.678 16.543 -24.478 1.00 63.09 210 VAL A O 1
ATOM 1667 N N . SER A 1 211 ? 16.195 14.685 -25.674 1.00 68.50 211 SER A N 1
ATOM 1668 C CA . SER A 1 211 ? 17.193 15.304 -26.556 1.00 68.50 211 SER A CA 1
ATOM 1669 C C . SER A 1 211 ? 16.721 16.694 -26.977 1.00 68.50 211 SER A C 1
ATOM 1671 O O . SER A 1 211 ? 15.543 16.851 -27.298 1.00 68.50 211 SER A O 1
ATOM 1673 N N . ALA A 1 212 ? 17.611 17.691 -27.021 1.00 74.12 212 ALA A N 1
ATOM 1674 C CA . ALA A 1 212 ? 17.274 19.069 -27.414 1.00 74.12 212 ALA A CA 1
ATOM 1675 C C . ALA A 1 212 ? 16.507 19.151 -28.755 1.00 74.12 212 ALA A C 1
ATOM 1677 O O . ALA A 1 212 ? 15.805 20.117 -29.036 1.00 74.12 212 ALA A O 1
ATOM 1678 N N . LYS A 1 213 ? 16.596 18.095 -29.573 1.00 80.62 213 LYS A N 1
ATOM 1679 C CA . LYS A 1 213 ? 15.795 17.876 -30.781 1.00 80.62 213 LYS A CA 1
ATOM 1680 C C . LYS A 1 213 ? 14.276 17.795 -30.528 1.00 80.62 213 LYS A C 1
ATOM 1682 O O . LYS A 1 213 ? 13.503 18.218 -31.378 1.00 80.62 213 LYS A O 1
ATOM 1687 N N . TYR A 1 214 ? 13.845 17.253 -29.391 1.00 83.94 214 TYR A N 1
ATOM 1688 C CA . TYR A 1 214 ? 12.440 17.024 -29.025 1.00 83.94 214 TYR A CA 1
ATOM 1689 C C . TYR A 1 214 ? 11.975 17.871 -27.830 1.00 83.94 214 TYR A C 1
ATOM 1691 O O . TYR A 1 214 ? 10.797 17.826 -27.471 1.00 83.94 214 TYR A O 1
ATOM 1699 N N . SER A 1 215 ? 12.857 18.672 -27.222 1.00 78.31 215 SER A N 1
ATOM 1700 C CA . SER A 1 215 ? 12.491 19.567 -26.113 1.00 78.31 215 SER A CA 1
ATOM 1701 C C . SER A 1 215 ? 11.426 20.590 -26.523 1.00 78.31 215 SER A C 1
ATOM 1703 O O . SER A 1 215 ? 10.529 20.886 -25.738 1.00 78.31 215 SER A O 1
ATOM 1705 N N . ASN A 1 216 ? 11.470 21.049 -27.780 1.00 82.81 216 ASN A N 1
ATOM 1706 C CA . ASN A 1 216 ? 10.542 22.033 -28.350 1.00 82.81 216 ASN A CA 1
ATOM 1707 C C . ASN A 1 216 ? 9.285 21.405 -28.984 1.00 82.81 216 ASN A C 1
ATOM 1709 O O . ASN A 1 216 ? 8.511 22.107 -29.631 1.00 82.81 216 ASN A O 1
ATOM 1713 N N . MET A 1 217 ? 9.085 20.091 -28.846 1.00 85.19 217 MET A N 1
ATOM 1714 C CA . MET A 1 217 ? 7.895 19.412 -29.363 1.00 85.19 217 MET A CA 1
ATOM 1715 C C . MET A 1 217 ? 6.644 19.892 -28.619 1.00 85.19 217 MET A C 1
ATOM 1717 O O . MET A 1 217 ? 6.642 19.948 -27.383 1.00 85.19 217 MET A O 1
ATOM 1721 N N . SER A 1 218 ? 5.581 20.213 -29.363 1.00 87.19 218 SER A N 1
ATOM 1722 C CA . SER A 1 218 ? 4.332 20.687 -28.768 1.00 87.19 218 SER A CA 1
ATOM 1723 C C . SER A 1 218 ? 3.684 19.598 -27.906 1.00 87.19 218 SER A C 1
ATOM 1725 O O . SER A 1 218 ? 3.875 18.400 -28.129 1.00 87.19 218 SER A O 1
ATOM 1727 N N . LEU A 1 219 ? 2.901 20.000 -26.902 1.00 77.44 219 LEU A N 1
ATOM 1728 C CA . LEU A 1 219 ? 2.190 19.048 -26.043 1.00 77.44 219 LEU A CA 1
ATOM 1729 C C . LEU A 1 219 ? 1.216 18.171 -26.849 1.00 77.44 219 LEU A C 1
ATOM 1731 O O . LEU A 1 219 ? 1.095 16.980 -26.572 1.00 77.44 219 LEU A O 1
ATOM 1735 N N . ALA A 1 220 ? 0.567 18.748 -27.865 1.00 78.12 220 ALA A N 1
ATOM 1736 C CA . ALA A 1 220 ? -0.342 18.031 -28.754 1.00 78.12 220 ALA A CA 1
ATOM 1737 C C . ALA A 1 220 ? 0.389 16.935 -29.547 1.00 78.12 220 ALA A C 1
ATOM 1739 O O . ALA A 1 220 ? -0.091 15.804 -29.603 1.00 78.12 220 ALA A O 1
ATOM 1740 N N . ASP A 1 221 ? 1.583 17.227 -30.070 1.00 86.12 221 ASP A N 1
ATOM 1741 C CA . ASP A 1 221 ? 2.381 16.242 -30.809 1.00 86.12 221 ASP A CA 1
ATOM 1742 C C . ASP A 1 221 ? 2.895 15.130 -29.887 1.00 86.12 221 ASP A C 1
ATOM 1744 O O . ASP A 1 221 ? 2.833 13.953 -30.243 1.00 86.12 221 ASP A O 1
ATOM 1748 N N . LYS A 1 222 ? 3.325 15.473 -28.662 1.00 82.31 222 LYS A N 1
ATOM 1749 C CA . LYS A 1 222 ? 3.715 14.486 -27.637 1.00 82.31 222 LYS A CA 1
ATOM 1750 C C . LYS A 1 222 ? 2.562 13.534 -27.304 1.00 82.31 222 LYS A C 1
ATOM 1752 O O . LYS A 1 222 ? 2.773 12.324 -27.215 1.00 82.31 222 LYS A O 1
ATOM 1757 N N . LEU A 1 223 ? 1.348 14.066 -27.145 1.00 76.56 223 LEU A N 1
ATOM 1758 C CA . LEU A 1 223 ? 0.133 13.281 -26.906 1.00 76.56 223 LEU A CA 1
ATOM 1759 C C . LEU A 1 223 ? -0.222 12.399 -28.108 1.00 76.56 223 LEU A C 1
ATOM 1761 O O . LEU A 1 223 ? -0.530 11.223 -27.919 1.00 76.56 223 LEU A O 1
ATOM 1765 N N . GLY A 1 224 ? -0.132 12.933 -29.329 1.00 82.00 224 GLY A N 1
ATOM 1766 C CA . GLY A 1 224 ? -0.367 12.181 -30.563 1.00 82.00 224 GLY A CA 1
ATOM 1767 C C . GLY A 1 224 ? 0.614 11.020 -30.729 1.00 82.00 224 GLY A C 1
ATOM 1768 O O . GLY A 1 224 ? 0.201 9.877 -30.915 1.00 82.00 224 GLY A O 1
ATOM 1769 N N . ILE A 1 225 ? 1.914 11.276 -30.554 1.00 85.56 225 ILE A N 1
ATOM 1770 C CA . ILE A 1 225 ? 2.965 10.249 -30.601 1.00 85.56 225 ILE A CA 1
ATOM 1771 C C . ILE A 1 225 ? 2.741 9.184 -29.528 1.00 85.56 225 ILE A C 1
ATOM 1773 O O . ILE A 1 225 ? 2.816 7.992 -29.832 1.00 85.56 225 ILE A O 1
ATOM 1777 N N . LYS A 1 226 ? 2.435 9.587 -28.285 1.00 84.19 226 LYS A N 1
ATOM 1778 C CA . LYS A 1 226 ? 2.111 8.642 -27.210 1.00 84.19 226 LYS A CA 1
ATOM 1779 C C . LYS A 1 226 ? 0.918 7.777 -27.606 1.00 84.19 226 LYS A C 1
ATOM 1781 O O . LYS A 1 226 ? 1.049 6.561 -27.592 1.00 84.19 226 LYS A O 1
ATOM 1786 N N . LYS A 1 227 ? -0.201 8.368 -28.030 1.00 83.00 227 LYS A N 1
ATOM 1787 C CA . LYS A 1 227 ? -1.405 7.626 -28.437 1.00 83.00 227 LYS A CA 1
ATOM 1788 C C . LYS A 1 227 ? -1.109 6.601 -29.540 1.00 83.00 227 LYS A C 1
ATOM 1790 O O . LYS A 1 227 ? -1.586 5.476 -29.457 1.00 83.00 227 LYS A O 1
ATOM 1795 N N . LEU A 1 228 ? -0.298 6.969 -30.532 1.00 85.81 228 LEU A N 1
ATOM 1796 C CA . LEU A 1 228 ? 0.011 6.113 -31.682 1.00 85.81 228 LEU A CA 1
ATOM 1797 C C . LEU A 1 228 ? 1.027 5.004 -31.387 1.00 85.81 228 LEU A C 1
ATOM 1799 O O . LEU A 1 228 ? 0.951 3.929 -31.981 1.00 85.81 228 LEU A O 1
ATOM 1803 N N . LEU A 1 229 ? 2.011 5.260 -30.522 1.00 86.50 229 LEU A N 1
ATOM 1804 C CA . LEU A 1 229 ? 3.141 4.348 -30.318 1.00 86.50 229 LEU A CA 1
ATOM 1805 C C . LEU A 1 229 ? 3.110 3.611 -28.981 1.00 86.50 229 LEU A C 1
ATOM 1807 O O . LEU A 1 229 ? 3.767 2.577 -28.860 1.00 86.50 229 LEU A O 1
ATOM 1811 N N . GLN A 1 230 ? 2.351 4.092 -27.994 1.00 82.31 230 GLN A N 1
ATOM 1812 C CA . GLN A 1 230 ? 2.302 3.500 -26.658 1.00 82.31 230 GLN A CA 1
ATOM 1813 C C . GLN A 1 230 ? 1.883 2.034 -26.710 1.00 82.31 230 GLN A C 1
ATOM 1815 O O . GLN A 1 230 ? 2.573 1.203 -26.129 1.00 82.31 230 GLN A O 1
ATOM 1820 N N . GLU A 1 231 ? 0.809 1.693 -27.423 1.00 77.19 231 GLU A N 1
ATOM 1821 C CA . GLU A 1 231 ? 0.337 0.306 -27.502 1.00 77.19 231 GLU A CA 1
ATOM 1822 C C . GLU A 1 231 ? 1.388 -0.612 -28.136 1.00 77.19 231 GLU A C 1
ATOM 1824 O O . GLU A 1 231 ? 1.703 -1.661 -27.582 1.00 77.19 231 GLU A O 1
ATOM 1829 N N . LYS A 1 232 ? 2.020 -0.172 -29.230 1.00 80.44 232 LYS A N 1
ATOM 1830 C CA . LYS A 1 232 ? 3.058 -0.927 -29.948 1.00 80.44 232 LYS A CA 1
ATOM 1831 C C . LYS A 1 232 ? 4.328 -1.137 -29.113 1.00 80.44 232 LYS A C 1
ATOM 1833 O O . LYS A 1 232 ? 4.945 -2.207 -29.149 1.00 80.44 232 LYS A O 1
ATOM 1838 N N . VAL A 1 233 ? 4.747 -0.115 -28.366 1.00 78.12 233 VAL A N 1
ATOM 1839 C CA . VAL A 1 233 ? 5.898 -0.208 -27.456 1.00 78.12 233 VAL A CA 1
ATOM 1840 C C . VAL A 1 233 ? 5.549 -1.104 -26.267 1.00 78.12 233 VAL A C 1
ATOM 1842 O O . VAL A 1 233 ? 6.324 -1.998 -25.933 1.00 78.12 233 VAL A O 1
ATOM 1845 N N . ILE A 1 234 ? 4.362 -0.941 -25.674 1.00 71.50 234 ILE A N 1
ATOM 1846 C CA . ILE A 1 234 ? 3.889 -1.770 -24.560 1.00 71.50 234 ILE A CA 1
ATOM 1847 C C . ILE A 1 234 ? 3.758 -3.234 -24.976 1.00 71.50 234 ILE A C 1
ATOM 1849 O O . ILE A 1 234 ? 4.250 -4.099 -24.260 1.00 71.50 234 ILE A O 1
ATOM 1853 N N . SER A 1 235 ? 3.158 -3.535 -26.126 1.00 69.38 235 SER A N 1
ATOM 1854 C CA . SER A 1 235 ? 3.018 -4.909 -26.613 1.00 69.38 235 SER A CA 1
ATOM 1855 C C . SER A 1 235 ? 4.380 -5.569 -26.826 1.00 69.38 235 SER A C 1
ATOM 1857 O O . SER A 1 235 ? 4.548 -6.752 -26.553 1.00 69.38 235 SER A O 1
ATOM 1859 N N . SER A 1 236 ? 5.376 -4.796 -27.266 1.00 69.75 236 SER A N 1
ATOM 1860 C CA . SER A 1 236 ? 6.749 -5.281 -27.426 1.00 69.75 236 SER A CA 1
ATOM 1861 C C . SER A 1 236 ? 7.415 -5.575 -26.078 1.00 69.75 236 SER A C 1
ATOM 1863 O O . SER A 1 236 ? 8.162 -6.542 -25.970 1.00 69.75 236 SER A O 1
ATOM 1865 N N . LEU A 1 237 ? 7.110 -4.787 -25.042 1.00 63.94 237 LEU A N 1
ATOM 1866 C CA . LEU A 1 237 ? 7.601 -4.989 -23.675 1.00 63.94 237 LEU A CA 1
ATOM 1867 C C . LEU A 1 237 ? 6.821 -6.058 -22.901 1.00 63.94 237 LEU A C 1
ATOM 1869 O O . LEU A 1 237 ? 7.380 -6.655 -21.989 1.00 63.94 237 LEU A O 1
ATOM 1873 N N . ASN A 1 238 ? 5.564 -6.340 -23.252 1.00 59.16 238 ASN A N 1
ATOM 1874 C CA . ASN A 1 238 ? 4.786 -7.426 -22.645 1.00 59.16 238 ASN A CA 1
ATOM 1875 C C . ASN A 1 238 ? 5.492 -8.776 -22.808 1.00 59.16 238 ASN A C 1
ATOM 1877 O O . ASN A 1 238 ? 5.421 -9.601 -21.907 1.00 59.16 238 ASN A O 1
ATOM 1881 N N . ASN A 1 239 ? 6.261 -8.960 -23.884 1.00 57.53 239 ASN A N 1
ATOM 1882 C CA . ASN A 1 239 ? 7.086 -10.152 -24.089 1.00 57.53 239 ASN A CA 1
ATOM 1883 C C . ASN A 1 239 ? 8.181 -10.335 -23.018 1.00 57.53 239 ASN A C 1
ATOM 1885 O O . ASN A 1 239 ? 8.680 -11.441 -22.853 1.00 57.53 239 ASN A O 1
ATOM 1889 N N . LEU A 1 240 ? 8.546 -9.279 -22.279 1.00 51.12 240 LEU A N 1
ATOM 1890 C CA . LEU A 1 240 ? 9.426 -9.368 -21.106 1.00 51.12 240 LEU A CA 1
ATOM 1891 C C . LEU A 1 240 ? 8.672 -9.753 -19.825 1.00 51.12 240 LEU A C 1
ATOM 1893 O O . LEU A 1 240 ? 9.293 -10.205 -18.870 1.00 51.12 240 LEU A O 1
ATOM 1897 N N . VAL A 1 241 ? 7.354 -9.532 -19.787 1.00 43.06 241 VAL A N 1
ATOM 1898 C CA . VAL A 1 241 ? 6.504 -9.685 -18.593 1.00 43.06 241 VAL A CA 1
ATOM 1899 C C . VAL A 1 241 ? 5.709 -10.997 -18.627 1.00 43.06 241 VAL A C 1
ATOM 1901 O O . VAL A 1 241 ? 5.405 -11.563 -17.582 1.00 43.06 241 VAL A O 1
ATOM 1904 N N . SER A 1 242 ? 5.400 -11.525 -19.812 1.00 36.31 242 SER A N 1
ATOM 1905 C CA . SER A 1 242 ? 4.607 -12.741 -19.988 1.00 36.31 242 SER A CA 1
ATOM 1906 C C . SER A 1 242 ? 5.482 -13.998 -19.977 1.00 36.31 242 SER A C 1
ATOM 1908 O O . SER A 1 242 ? 5.884 -14.512 -21.018 1.00 36.31 242 SER A O 1
ATOM 1910 N N . GLY A 1 243 ? 5.742 -14.533 -18.783 1.00 37.94 243 GLY A N 1
ATOM 1911 C CA . GLY A 1 243 ? 5.887 -15.983 -18.634 1.00 37.94 243 GLY A CA 1
ATOM 1912 C C . GLY A 1 243 ? 4.508 -16.651 -18.780 1.00 37.94 243 GLY A C 1
ATOM 1913 O O . GLY A 1 243 ? 3.512 -16.056 -18.367 1.00 37.94 243 GLY A O 1
ATOM 1914 N N . PRO A 1 244 ? 4.400 -17.850 -19.374 1.00 33.81 244 PRO A N 1
ATOM 1915 C CA . PRO A 1 244 ? 3.128 -18.560 -19.449 1.00 33.81 244 PRO A CA 1
ATOM 1916 C C . PRO A 1 244 ? 2.749 -19.043 -18.039 1.00 33.81 244 PRO A C 1
ATOM 1918 O O . PRO A 1 244 ? 3.482 -19.843 -17.463 1.00 33.81 244 PRO A O 1
ATOM 1921 N N . GLY A 1 245 ? 1.636 -18.554 -17.475 1.00 37.38 245 GLY A N 1
ATOM 1922 C CA . GLY A 1 245 ? 1.054 -19.148 -16.259 1.00 37.38 245 GLY A CA 1
ATOM 1923 C C . GLY A 1 245 ? 0.514 -18.221 -15.164 1.00 37.38 245 GLY A C 1
ATOM 1924 O O . GLY A 1 245 ? 0.483 -18.650 -14.017 1.00 37.38 245 GLY A O 1
ATOM 1925 N N . LEU A 1 246 ? 0.090 -16.988 -15.454 1.00 36.69 246 LEU A N 1
ATOM 1926 C CA . LEU A 1 246 ? -0.570 -16.134 -14.453 1.00 36.69 246 LEU A CA 1
ATOM 1927 C C . LEU A 1 246 ? -1.966 -15.723 -14.933 1.00 36.69 246 LEU A C 1
ATOM 1929 O O . LEU A 1 246 ? -2.155 -14.632 -15.465 1.00 36.69 246 LEU A O 1
ATOM 1933 N N . GLU A 1 247 ? -2.932 -16.624 -14.751 1.00 36.97 247 GLU A N 1
ATOM 1934 C CA . GLU A 1 247 ? -4.347 -16.259 -14.663 1.00 36.97 247 GLU A CA 1
ATOM 1935 C C . GLU A 1 247 ? -4.699 -15.972 -13.193 1.00 36.97 247 GLU A C 1
ATOM 1937 O O . GLU A 1 247 ? -4.301 -16.708 -12.293 1.00 36.97 247 GLU A O 1
ATOM 1942 N N . ASP A 1 248 ? -5.421 -14.869 -13.003 1.00 38.34 248 ASP A N 1
ATOM 1943 C CA . ASP A 1 248 ? -6.114 -14.380 -11.807 1.00 38.34 248 ASP A CA 1
ATOM 1944 C C . ASP A 1 248 ? -5.351 -14.159 -10.482 1.00 38.34 248 ASP A C 1
ATOM 1946 O O . ASP A 1 248 ? -4.979 -15.061 -9.737 1.00 38.34 248 ASP A O 1
ATOM 1950 N N . GLY A 1 249 ? -5.255 -12.876 -10.111 1.00 39.03 249 GLY A N 1
ATOM 1951 C CA . GLY A 1 249 ? -5.280 -12.418 -8.715 1.00 39.03 249 GLY A CA 1
ATOM 1952 C C . GLY A 1 249 ? -4.018 -12.585 -7.864 1.00 39.03 249 GLY A C 1
ATOM 1953 O O . GLY A 1 249 ? -3.957 -12.001 -6.783 1.00 39.03 249 GLY A O 1
ATOM 1954 N N . GLY A 1 250 ? -3.007 -13.319 -8.325 1.00 30.89 250 GLY A N 1
ATOM 1955 C CA . GLY A 1 250 ? -1.721 -13.432 -7.635 1.00 30.89 250 GLY A CA 1
ATOM 1956 C C . GLY A 1 250 ? -0.918 -12.132 -7.700 1.00 30.89 250 GLY A C 1
ATOM 1957 O O . GLY A 1 250 ? -0.865 -11.479 -8.741 1.00 30.89 250 GLY A O 1
ATOM 1958 N N . GLU A 1 251 ? -0.301 -11.755 -6.580 1.00 35.94 251 GLU A N 1
ATOM 1959 C CA . GLU A 1 251 ? 0.668 -10.663 -6.477 1.00 35.94 251 GLU A CA 1
ATOM 1960 C C . GLU A 1 251 ? 1.589 -10.633 -7.703 1.00 35.94 251 GLU A C 1
ATOM 1962 O O . GLU A 1 251 ? 2.070 -11.675 -8.151 1.00 35.94 251 GLU A O 1
ATOM 1967 N N . ILE A 1 252 ? 1.835 -9.435 -8.243 1.00 37.81 252 ILE A N 1
ATOM 1968 C CA . ILE A 1 252 ? 2.788 -9.183 -9.333 1.00 37.81 252 ILE A CA 1
ATOM 1969 C C . ILE A 1 252 ? 4.205 -9.396 -8.771 1.00 37.81 252 ILE A C 1
ATOM 1971 O O . ILE A 1 252 ? 4.994 -8.472 -8.623 1.00 37.81 252 ILE A O 1
ATOM 1975 N N . GLY A 1 253 ? 4.520 -10.629 -8.392 1.00 34.00 253 GLY A N 1
ATOM 1976 C CA . GLY A 1 253 ? 5.869 -11.107 -8.211 1.00 34.00 253 GLY A CA 1
ATOM 1977 C C . GLY A 1 253 ? 6.371 -11.479 -9.592 1.00 34.00 253 GLY A C 1
ATOM 1978 O O . GLY A 1 253 ? 5.936 -12.468 -10.171 1.00 34.00 253 GLY A O 1
ATOM 1979 N N . LEU A 1 254 ? 7.316 -10.707 -10.121 1.00 38.66 254 LEU A N 1
ATOM 1980 C CA . LEU A 1 254 ? 8.043 -11.001 -11.364 1.00 38.66 254 LEU A CA 1
ATOM 1981 C C . LEU A 1 254 ? 8.971 -12.227 -11.248 1.00 38.66 254 LEU A C 1
ATOM 1983 O O . LEU A 1 254 ? 9.948 -12.360 -11.983 1.00 38.66 254 LEU A O 1
ATOM 1987 N N . PHE A 1 255 ? 8.664 -13.145 -10.336 1.00 38.66 255 PHE A N 1
ATOM 1988 C CA . PHE A 1 255 ? 9.272 -14.455 -10.285 1.00 38.66 255 PHE A CA 1
ATOM 1989 C C . PHE A 1 255 ? 8.424 -15.384 -11.152 1.00 38.66 255 PHE A C 1
ATOM 1991 O O . PHE A 1 255 ? 7.328 -15.759 -10.732 1.00 38.66 255 PHE A O 1
ATOM 1998 N N . PRO A 1 256 ? 8.894 -15.804 -12.340 1.00 30.67 256 PRO A N 1
ATOM 1999 C CA . PRO A 1 256 ? 8.329 -16.996 -12.937 1.00 30.67 256 PRO A CA 1
ATOM 2000 C C . PRO A 1 256 ? 8.511 -18.128 -11.922 1.00 30.67 256 PRO A C 1
ATOM 2002 O O . PRO A 1 256 ? 9.639 -18.487 -11.570 1.00 30.67 256 PRO A O 1
ATOM 2005 N N . SER A 1 257 ? 7.403 -18.694 -11.445 1.00 36.91 257 SER A N 1
ATOM 2006 C CA . SER A 1 257 ? 7.408 -20.068 -10.963 1.00 36.91 257 SER A CA 1
ATOM 2007 C C . SER A 1 257 ? 8.083 -20.899 -12.058 1.00 36.91 257 SER A C 1
ATOM 2009 O O . SER A 1 257 ? 7.726 -20.805 -13.229 1.00 36.91 257 SER A O 1
ATOM 2011 N N . HIS A 1 258 ? 9.174 -21.570 -11.685 1.00 38.94 258 HIS A N 1
ATOM 2012 C CA . HIS A 1 258 ? 10.136 -22.249 -12.557 1.00 38.94 258 HIS A CA 1
ATOM 2013 C C . HIS A 1 258 ? 9.530 -22.753 -13.881 1.00 38.94 258 HIS A C 1
ATOM 2015 O O . HIS A 1 258 ? 8.848 -23.773 -13.898 1.00 38.94 258 HIS A O 1
ATOM 2021 N N . GLY A 1 259 ? 9.778 -22.039 -14.985 1.00 36.72 259 GLY A N 1
ATOM 2022 C CA . GLY A 1 259 ? 9.202 -22.431 -16.277 1.00 36.72 259 GLY A CA 1
ATOM 2023 C C . GLY A 1 259 ? 9.517 -21.563 -17.498 1.00 36.72 259 GLY A C 1
ATOM 2024 O O . GLY A 1 259 ? 9.334 -22.032 -18.615 1.00 36.72 259 GLY A O 1
ATOM 2025 N N . SER A 1 260 ? 10.024 -20.335 -17.351 1.00 35.12 260 SER A N 1
ATOM 2026 C CA . SER A 1 260 ? 10.383 -19.498 -18.511 1.00 35.12 260 SER A CA 1
ATOM 2027 C C . SER A 1 260 ? 11.885 -19.553 -18.800 1.00 35.12 260 SER A C 1
ATOM 2029 O O . SER A 1 260 ? 12.673 -19.710 -17.873 1.00 35.12 260 SER A O 1
ATOM 2031 N N . LEU A 1 261 ? 12.275 -19.402 -20.071 1.00 36.53 261 LEU A N 1
ATOM 2032 C CA . LEU A 1 261 ? 13.620 -19.510 -20.679 1.00 36.53 261 LEU A CA 1
ATOM 2033 C C . LEU A 1 261 ? 14.803 -18.873 -19.913 1.00 36.53 261 LEU A C 1
ATOM 2035 O O . LEU A 1 261 ? 15.958 -19.181 -20.197 1.00 36.53 261 LEU A O 1
ATOM 2039 N N . ILE A 1 262 ? 14.533 -18.015 -18.932 1.00 41.56 262 ILE A N 1
ATOM 2040 C CA . ILE A 1 262 ? 15.519 -17.437 -18.013 1.00 41.56 262 ILE A CA 1
ATOM 2041 C C . ILE A 1 262 ? 15.931 -18.435 -16.917 1.00 41.56 262 ILE A C 1
ATOM 2043 O O . ILE A 1 262 ? 17.075 -18.405 -16.485 1.00 41.56 262 ILE A O 1
ATOM 2047 N N . GLY A 1 263 ? 15.054 -19.349 -16.490 1.00 48.56 263 GLY A N 1
ATOM 2048 C CA . GLY A 1 263 ? 15.260 -20.225 -15.331 1.00 48.56 263 GLY A CA 1
ATOM 2049 C C . GLY A 1 263 ? 16.492 -21.123 -15.440 1.00 48.56 263 GLY A C 1
ATOM 2050 O O . GLY A 1 263 ? 17.314 -21.138 -14.531 1.00 48.56 263 GLY A O 1
ATOM 2051 N N . SER A 1 264 ? 16.696 -21.800 -16.574 1.00 52.31 264 SER A N 1
ATOM 2052 C CA . SER A 1 264 ? 17.863 -22.679 -16.758 1.00 52.31 264 SER A CA 1
ATOM 2053 C C . SER A 1 264 ? 19.182 -21.900 -16.836 1.00 52.31 264 SER A C 1
ATOM 2055 O O . SER A 1 264 ? 20.201 -22.343 -16.301 1.00 52.31 264 SER A O 1
ATOM 2057 N N . SER A 1 265 ? 19.169 -20.716 -17.456 1.00 59.09 265 SER A N 1
ATOM 2058 C CA . SER A 1 265 ? 20.336 -19.830 -17.525 1.00 59.09 265 SER A CA 1
ATOM 2059 C C . SER A 1 265 ? 20.631 -19.171 -16.176 1.00 59.09 265 SER A C 1
ATOM 2061 O O . SER A 1 265 ? 21.794 -19.039 -15.795 1.00 59.09 265 SER A O 1
ATOM 2063 N N . PHE A 1 266 ? 19.590 -18.787 -15.437 1.00 70.62 266 PHE A N 1
ATOM 2064 C CA . PHE A 1 266 ? 19.699 -18.182 -14.117 1.00 70.62 266 PHE A CA 1
ATOM 2065 C C . PHE A 1 266 ? 20.179 -19.198 -13.092 1.00 70.62 266 PHE A C 1
ATOM 2067 O O . PHE A 1 266 ? 21.124 -18.907 -12.381 1.00 70.62 266 PHE A O 1
ATOM 2074 N N . ASP A 1 267 ? 19.620 -20.409 -13.044 1.00 75.62 267 ASP A N 1
ATOM 2075 C CA . ASP A 1 267 ? 20.063 -21.434 -12.095 1.00 75.62 267 ASP A CA 1
ATOM 2076 C C . ASP A 1 267 ? 21.515 -21.856 -12.354 1.00 75.62 267 ASP A C 1
ATOM 2078 O O . ASP A 1 267 ? 22.276 -22.085 -11.410 1.00 75.62 267 ASP A O 1
ATOM 2082 N N . LYS A 1 268 ? 21.944 -21.881 -13.623 1.00 78.12 268 LYS A N 1
ATOM 2083 C CA . LYS A 1 268 ? 23.352 -22.085 -13.979 1.00 78.12 268 LYS A CA 1
ATOM 2084 C C . LYS A 1 268 ? 24.228 -20.919 -13.508 1.00 78.12 268 LYS A C 1
ATOM 2086 O O . LYS A 1 268 ? 25.209 -21.154 -12.805 1.00 78.12 268 LYS A O 1
ATOM 2091 N N . SER A 1 269 ? 23.855 -19.679 -13.835 1.00 78.50 269 SER A N 1
ATOM 2092 C CA . SER A 1 269 ? 24.585 -18.471 -13.414 1.00 78.50 269 SER A CA 1
ATOM 2093 C C . SER A 1 269 ? 24.645 -18.336 -11.890 1.00 78.50 269 SER A C 1
ATOM 2095 O O . SER A 1 269 ? 25.698 -18.043 -11.327 1.00 78.50 269 SER A O 1
ATOM 2097 N N . PHE A 1 270 ? 23.553 -18.664 -11.204 1.00 84.06 270 PHE A N 1
ATOM 2098 C CA . PHE A 1 270 ? 23.454 -18.693 -9.755 1.00 84.06 270 PHE A CA 1
ATOM 2099 C C . PHE A 1 270 ? 24.308 -19.816 -9.164 1.00 84.06 270 PHE A C 1
ATOM 2101 O O . PHE A 1 270 ? 24.975 -19.629 -8.148 1.00 84.06 270 PHE A O 1
ATOM 2108 N N . SER A 1 271 ? 24.364 -20.984 -9.811 1.00 82.94 271 SER A N 1
ATOM 2109 C CA . SER A 1 271 ? 25.273 -22.054 -9.402 1.00 82.94 271 SER A CA 1
ATOM 2110 C C . SER A 1 271 ? 26.744 -21.665 -9.524 1.00 82.94 271 SER A C 1
ATOM 2112 O O . SER A 1 271 ? 27.554 -22.140 -8.727 1.00 82.94 271 SER A O 1
ATOM 2114 N N . ASP A 1 272 ? 27.095 -20.819 -10.488 1.00 81.62 272 ASP A N 1
ATOM 2115 C CA . ASP A 1 272 ? 28.438 -20.258 -10.601 1.00 81.62 272 ASP A CA 1
ATOM 2116 C C . ASP A 1 272 ? 28.666 -19.139 -9.578 1.00 81.62 272 ASP A C 1
ATOM 2118 O O . ASP A 1 272 ? 29.715 -19.107 -8.935 1.00 81.62 272 ASP A O 1
ATOM 2122 N N . PHE A 1 273 ? 27.656 -18.306 -9.315 1.00 85.75 273 PHE A N 1
ATOM 2123 C CA . PHE A 1 273 ? 27.685 -17.312 -8.243 1.00 85.75 273 PHE A CA 1
ATOM 2124 C C . PHE A 1 273 ? 27.940 -17.947 -6.872 1.00 85.75 273 PHE A C 1
ATOM 2126 O O . PHE A 1 273 ? 28.778 -17.447 -6.127 1.00 85.75 273 PHE A O 1
ATOM 2133 N N . LYS A 1 274 ? 27.325 -19.096 -6.561 1.00 88.88 274 LYS A N 1
ATOM 2134 C CA . LYS A 1 274 ? 27.563 -19.836 -5.306 1.00 88.88 274 LYS A CA 1
ATOM 2135 C C . LYS A 1 274 ? 29.028 -20.227 -5.079 1.00 88.88 274 LYS A C 1
ATOM 2137 O O . LYS A 1 274 ? 29.427 -20.451 -3.943 1.00 88.88 274 LYS A O 1
ATOM 2142 N N . LYS A 1 275 ? 29.838 -20.317 -6.138 1.00 87.81 275 LYS A N 1
ATOM 2143 C CA . LYS A 1 275 ? 31.273 -20.636 -6.036 1.00 87.81 275 LYS A CA 1
ATOM 2144 C C . LYS A 1 275 ? 32.124 -19.409 -5.687 1.00 87.81 275 LYS A C 1
ATOM 2146 O O . LYS A 1 275 ? 33.308 -19.563 -5.390 1.00 87.81 275 LYS A O 1
ATOM 2151 N N . THR A 1 276 ? 31.552 -18.205 -5.745 1.00 88.38 276 THR A N 1
ATOM 2152 C CA . THR A 1 276 ? 32.260 -16.942 -5.505 1.00 88.38 276 THR A CA 1
ATOM 2153 C C . THR A 1 276 ? 32.447 -16.654 -4.016 1.00 88.38 276 THR A C 1
ATOM 2155 O O . THR A 1 276 ? 31.677 -17.108 -3.170 1.00 88.38 276 THR A O 1
ATOM 2158 N N . SER A 1 277 ? 33.453 -15.840 -3.691 1.00 86.75 277 SER A N 1
ATOM 2159 C CA . SER A 1 277 ? 33.675 -15.325 -2.334 1.00 86.75 277 SER A CA 1
ATOM 2160 C C . SER A 1 277 ? 32.512 -14.456 -1.844 1.00 86.75 277 SER A C 1
ATOM 2162 O O . SER A 1 277 ? 32.150 -14.536 -0.673 1.00 86.75 277 SER A O 1
ATOM 2164 N N . SER A 1 278 ? 31.864 -13.694 -2.735 1.00 87.38 278 SER A N 1
ATOM 2165 C CA . SER A 1 278 ? 30.664 -12.916 -2.403 1.00 87.38 278 SER A CA 1
ATOM 2166 C C . SER A 1 278 ? 29.540 -13.804 -1.864 1.00 87.38 278 SER A C 1
ATOM 2168 O O . SER A 1 278 ? 28.926 -13.460 -0.860 1.00 87.38 278 SER A O 1
ATOM 2170 N N . ALA A 1 279 ? 29.300 -14.972 -2.471 1.00 86.56 279 ALA A N 1
ATOM 2171 C CA . ALA A 1 279 ? 28.270 -15.898 -1.999 1.00 86.56 279 ALA A CA 1
ATOM 2172 C C . ALA A 1 279 ? 28.587 -16.500 -0.619 1.00 86.56 279 ALA A C 1
ATOM 2174 O O . ALA A 1 279 ? 27.673 -16.668 0.187 1.00 86.56 279 ALA A O 1
ATOM 2175 N N . ARG A 1 280 ? 29.866 -16.761 -0.312 1.00 89.38 280 ARG A N 1
ATOM 2176 C CA . ARG A 1 280 ? 30.293 -17.226 1.022 1.00 89.38 280 ARG A CA 1
ATOM 2177 C C . ARG A 1 280 ? 30.062 -16.174 2.099 1.00 89.38 280 ARG A C 1
ATOM 2179 O O . ARG A 1 280 ? 29.486 -16.487 3.134 1.00 89.38 280 ARG A O 1
ATOM 2186 N N . ILE A 1 281 ? 30.422 -14.922 1.823 1.00 86.94 281 ILE A N 1
ATOM 2187 C CA . ILE A 1 281 ? 30.176 -13.810 2.753 1.00 86.94 281 ILE A CA 1
ATOM 2188 C C . ILE A 1 281 ? 28.674 -13.636 2.989 1.00 86.94 281 ILE A C 1
ATOM 2190 O O . ILE A 1 281 ? 28.239 -13.466 4.121 1.00 86.94 281 ILE A O 1
ATOM 2194 N N . LEU A 1 282 ? 27.855 -13.734 1.939 1.00 88.12 282 LEU A N 1
ATOM 2195 C CA . LEU A 1 282 ? 26.398 -13.654 2.079 1.00 88.12 282 LEU A CA 1
ATOM 2196 C C . LEU A 1 282 ? 25.819 -14.836 2.857 1.00 88.12 282 LEU A C 1
ATOM 2198 O O . LEU A 1 282 ? 24.853 -14.647 3.585 1.00 88.12 282 LEU A O 1
ATOM 2202 N N . GLN A 1 283 ? 26.391 -16.038 2.728 1.00 91.19 283 GLN A N 1
ATOM 2203 C CA . GLN A 1 283 ? 26.012 -17.187 3.555 1.00 91.19 283 GLN A CA 1
ATOM 2204 C C . GLN A 1 283 ? 26.268 -16.901 5.041 1.00 91.19 283 GLN A C 1
ATOM 2206 O O . GLN A 1 283 ? 25.386 -17.137 5.856 1.00 91.19 283 GLN A O 1
ATOM 2211 N N . GLN A 1 284 ? 27.419 -16.321 5.380 1.00 88.19 284 GLN A N 1
ATOM 2212 C CA . GLN A 1 284 ? 27.745 -15.939 6.758 1.00 88.19 284 GLN A CA 1
ATOM 2213 C C . GLN A 1 284 ? 26.819 -14.858 7.302 1.00 88.19 284 GLN A C 1
ATOM 2215 O O . GLN A 1 284 ? 26.334 -14.958 8.423 1.00 88.19 284 GLN A O 1
ATOM 2220 N N . VAL A 1 285 ? 26.555 -13.827 6.495 1.00 87.12 285 VAL A N 1
ATOM 2221 C CA . VAL A 1 285 ? 25.624 -12.753 6.861 1.00 87.12 285 VAL A CA 1
ATOM 2222 C C . VAL A 1 285 ? 24.220 -13.314 7.080 1.00 87.12 285 VAL A C 1
ATOM 2224 O O . VAL A 1 285 ? 23.538 -12.910 8.017 1.00 87.12 285 VAL A O 1
ATOM 2227 N N . TYR A 1 286 ? 23.803 -14.266 6.246 1.00 86.44 286 TYR A N 1
ATOM 2228 C CA . TYR A 1 286 ? 22.526 -14.955 6.384 1.00 86.44 286 TYR A CA 1
ATOM 2229 C C . TYR A 1 286 ? 22.454 -15.790 7.672 1.00 86.44 286 TYR A C 1
ATOM 2231 O O . TYR A 1 286 ? 21.483 -15.671 8.413 1.00 86.44 286 TYR A O 1
ATOM 2239 N N . GLU A 1 287 ? 23.475 -16.594 7.976 1.00 85.69 287 GLU A N 1
ATOM 2240 C CA . GLU A 1 287 ? 23.542 -17.390 9.213 1.00 85.69 287 GLU A CA 1
ATOM 2241 C C . GLU A 1 287 ? 23.509 -16.500 10.461 1.00 85.69 287 GLU A C 1
ATOM 2243 O O . GLU A 1 287 ? 22.696 -16.724 11.355 1.00 85.69 287 GLU A O 1
ATOM 2248 N N . MET A 1 288 ? 24.289 -15.416 10.461 1.00 83.88 288 MET A N 1
ATOM 2249 C CA . MET A 1 288 ? 24.275 -14.402 11.517 1.00 83.88 288 MET A CA 1
ATOM 2250 C C . MET A 1 288 ? 22.886 -13.791 11.722 1.00 83.88 288 MET A C 1
ATOM 2252 O O . MET A 1 288 ? 22.439 -13.629 12.856 1.00 83.88 288 MET A O 1
ATOM 2256 N N . ALA A 1 289 ? 22.184 -13.461 10.638 1.00 81.50 289 ALA A N 1
ATOM 2257 C CA . ALA A 1 289 ? 20.836 -12.906 10.703 1.00 81.50 289 ALA A CA 1
ATOM 2258 C C . ALA A 1 289 ? 19.834 -13.876 11.340 1.00 81.50 289 ALA A C 1
ATOM 2260 O O . ALA A 1 289 ? 19.026 -13.482 12.180 1.00 81.50 289 ALA A O 1
ATOM 2261 N N . VAL A 1 290 ? 19.904 -15.150 10.945 1.00 80.38 290 VAL A N 1
ATOM 2262 C CA . VAL A 1 290 ? 19.047 -16.213 11.479 1.00 80.38 290 VAL A CA 1
ATOM 2263 C C . VAL A 1 290 ? 19.311 -16.422 12.969 1.00 80.38 290 VAL A C 1
ATOM 2265 O O . VAL A 1 290 ? 18.362 -16.551 13.743 1.00 80.38 290 VAL A O 1
ATOM 2268 N N . ASP A 1 291 ? 20.575 -16.422 13.387 1.00 81.31 291 ASP A N 1
ATOM 2269 C CA . ASP A 1 291 ? 20.939 -16.603 14.792 1.00 81.31 291 ASP A CA 1
ATOM 2270 C C . ASP A 1 291 ? 20.515 -15.402 15.655 1.00 81.31 291 ASP A C 1
ATOM 2272 O O . ASP A 1 291 ? 19.957 -15.597 16.738 1.00 81.31 291 ASP A O 1
ATOM 2276 N N . LEU A 1 292 ? 20.666 -14.167 15.159 1.00 77.31 292 LEU A N 1
ATOM 2277 C CA . LEU A 1 292 ? 20.173 -12.962 15.841 1.00 77.31 292 LEU A CA 1
ATOM 2278 C C . LEU A 1 292 ? 18.654 -12.982 16.037 1.00 77.31 292 LEU A C 1
ATOM 2280 O O . LEU A 1 292 ? 18.158 -12.651 17.116 1.00 77.31 292 LEU A O 1
ATOM 2284 N N . GLU A 1 293 ? 17.907 -13.390 15.017 1.00 76.19 293 GLU A N 1
ATOM 2285 C CA . GLU A 1 293 ? 16.451 -13.438 15.105 1.00 76.19 293 GLU A CA 1
ATOM 2286 C C . GLU A 1 293 ? 15.980 -14.563 16.041 1.00 76.19 293 GLU A C 1
ATOM 2288 O O . GLU A 1 293 ? 15.058 -14.360 16.826 1.00 76.19 293 GLU A O 1
ATOM 2293 N N . ARG A 1 294 ? 16.675 -15.711 16.074 1.00 76.81 294 ARG A N 1
ATOM 2294 C CA . ARG A 1 294 ? 16.425 -16.770 17.072 1.00 76.81 294 ARG A CA 1
ATOM 2295 C C . ARG A 1 294 ? 16.634 -16.281 18.504 1.00 76.81 294 ARG A C 1
ATOM 2297 O O . ARG A 1 294 ? 15.842 -16.616 19.388 1.00 76.81 294 ARG A O 1
ATOM 2304 N N . LEU A 1 295 ? 17.684 -15.494 18.746 1.00 75.69 295 LEU A N 1
ATOM 2305 C CA . LEU A 1 295 ? 17.929 -14.883 20.056 1.00 75.69 295 LEU A CA 1
ATOM 2306 C C . LEU A 1 295 ? 16.792 -13.926 20.438 1.00 75.69 295 LEU A C 1
ATOM 2308 O O . LEU A 1 295 ? 16.338 -13.943 21.584 1.00 75.69 295 LEU A O 1
ATOM 2312 N N . ARG A 1 296 ? 16.286 -13.150 19.470 1.00 74.56 296 ARG A N 1
ATOM 2313 C CA . ARG A 1 296 ? 15.153 -12.237 19.658 1.00 74.56 296 ARG A CA 1
ATOM 2314 C C . ARG A 1 296 ? 13.858 -12.980 19.990 1.00 74.56 296 ARG A C 1
ATOM 2316 O O . ARG A 1 296 ? 13.185 -12.615 20.949 1.00 74.56 296 ARG A O 1
ATOM 2323 N N . THR A 1 297 ? 13.505 -14.018 19.231 1.00 77.62 297 THR A N 1
ATOM 2324 C CA . THR A 1 297 ? 12.243 -14.754 19.423 1.00 77.62 297 THR A CA 1
ATOM 2325 C C . THR A 1 297 ? 12.213 -15.554 20.720 1.00 77.62 297 THR A C 1
ATOM 2327 O O . THR A 1 297 ? 11.151 -15.718 21.315 1.00 77.62 297 THR A O 1
ATOM 2330 N N . ASN A 1 298 ? 13.368 -16.039 21.182 1.00 79.00 298 ASN A N 1
ATOM 2331 C CA . ASN A 1 298 ? 13.447 -16.881 22.375 1.00 79.00 298 ASN A CA 1
ATOM 2332 C C . ASN A 1 298 ? 13.477 -16.090 23.694 1.00 79.00 298 ASN A C 1
ATOM 2334 O O . ASN A 1 298 ? 13.568 -16.712 24.750 1.00 79.00 298 ASN A O 1
ATOM 2338 N N . ASN A 1 299 ? 13.395 -14.749 23.662 1.00 68.38 299 ASN A N 1
ATOM 2339 C CA . ASN A 1 299 ? 13.493 -13.881 24.848 1.00 68.38 299 ASN A CA 1
ATOM 2340 C C . ASN A 1 299 ? 14.688 -14.233 25.760 1.00 68.38 299 ASN A C 1
ATOM 2342 O O . ASN A 1 299 ? 14.624 -14.051 26.979 1.00 68.38 299 ASN A O 1
ATOM 2346 N N . LEU A 1 300 ? 15.774 -14.767 25.190 1.00 65.81 300 LEU A N 1
ATOM 2347 C CA . LEU A 1 300 ? 16.941 -15.138 25.979 1.00 65.81 300 LEU A CA 1
ATOM 2348 C C . LEU A 1 300 ? 17.565 -13.852 26.538 1.00 65.81 300 LEU A C 1
ATOM 2350 O O . LEU A 1 300 ? 17.779 -12.896 25.785 1.00 65.81 300 LEU A O 1
ATOM 2354 N N . PRO A 1 301 ? 17.834 -13.776 27.854 1.00 61.38 301 PRO A N 1
ATOM 2355 C CA . PRO A 1 301 ? 18.464 -12.602 28.429 1.00 61.38 301 PRO A CA 1
ATOM 2356 C C . PRO A 1 301 ? 19.818 -12.380 27.745 1.00 61.38 301 PRO A C 1
ATOM 2358 O O . PRO A 1 301 ? 20.652 -13.279 27.706 1.00 61.38 301 PRO A O 1
ATOM 2361 N N . MET A 1 302 ? 20.051 -11.155 27.255 1.00 56.53 302 MET A N 1
ATOM 2362 C CA . MET A 1 302 ? 21.266 -10.679 26.551 1.00 56.53 302 MET A CA 1
ATOM 2363 C C . MET A 1 302 ? 22.612 -11.096 27.177 1.00 56.53 302 MET A C 1
ATOM 2365 O O . MET A 1 302 ? 23.656 -10.973 26.546 1.00 56.53 302 MET A O 1
ATOM 2369 N N . ARG A 1 303 ? 22.606 -11.547 28.432 1.00 56.16 303 ARG A N 1
ATOM 2370 C CA . ARG A 1 303 ? 23.781 -11.979 29.186 1.00 56.16 303 ARG A CA 1
ATOM 2371 C C . ARG A 1 303 ? 24.285 -13.379 28.819 1.00 56.16 303 ARG A C 1
ATOM 2373 O O . ARG A 1 303 ? 25.393 -13.708 29.217 1.00 56.16 303 ARG A O 1
ATOM 2380 N N . GLU A 1 304 ? 23.497 -14.163 28.085 1.00 53.59 304 GLU A N 1
ATOM 2381 C CA . GLU A 1 304 ? 23.844 -15.523 27.642 1.00 53.59 304 GLU A CA 1
ATOM 2382 C C . GLU A 1 304 ? 23.991 -15.631 26.119 1.00 53.59 304 GLU A C 1
ATOM 2384 O O . GLU A 1 304 ? 23.923 -16.727 25.569 1.00 53.59 304 GLU A O 1
ATOM 2389 N N . VAL A 1 305 ? 24.195 -14.512 25.413 1.00 56.72 305 VAL A N 1
ATOM 2390 C CA . VAL A 1 305 ? 24.674 -14.597 24.028 1.00 56.72 305 VAL A CA 1
ATOM 2391 C C . VAL A 1 305 ? 26.062 -15.241 24.100 1.00 56.72 305 VAL A C 1
ATOM 2393 O O . VAL A 1 305 ? 26.939 -14.655 24.742 1.00 56.72 305 VAL A O 1
ATOM 2396 N N . PRO A 1 306 ? 26.271 -16.441 23.524 1.00 54.44 306 PRO A N 1
ATOM 2397 C CA . PRO A 1 306 ? 27.564 -17.106 23.578 1.00 54.44 306 PRO A CA 1
ATOM 2398 C C . PRO A 1 306 ? 28.644 -16.146 23.080 1.00 54.44 306 PRO A C 1
ATOM 2400 O O . PRO A 1 306 ? 28.445 -15.484 22.058 1.00 54.44 306 PRO A O 1
ATOM 2403 N N . GLU A 1 307 ? 29.791 -16.073 23.761 1.00 54.22 307 GLU A N 1
ATOM 2404 C CA . GLU A 1 307 ? 30.952 -15.312 23.267 1.00 54.22 307 GLU A CA 1
ATOM 2405 C C . GLU A 1 307 ? 31.350 -15.752 21.841 1.00 54.22 307 GLU A C 1
ATOM 2407 O O . GLU A 1 307 ? 31.944 -14.972 21.102 1.00 54.22 307 GLU A O 1
ATOM 2412 N N . ASP A 1 308 ? 30.915 -16.933 21.395 1.00 50.25 308 ASP A N 1
ATOM 2413 C CA . ASP A 1 308 ? 31.076 -17.450 20.033 1.00 50.25 308 ASP A CA 1
ATOM 2414 C C . ASP A 1 308 ? 30.263 -16.702 18.954 1.00 50.25 308 ASP A C 1
ATOM 2416 O O . ASP A 1 308 ? 30.617 -16.761 17.779 1.00 50.25 308 ASP A O 1
ATOM 2420 N N . VAL A 1 309 ? 29.219 -15.938 19.309 1.00 51.84 309 VAL A N 1
ATOM 2421 C CA . VAL A 1 309 ? 28.509 -15.053 18.354 1.00 51.84 309 VAL A CA 1
ATOM 2422 C C . VAL A 1 309 ? 29.354 -13.808 18.034 1.00 51.84 309 VAL A C 1
ATOM 2424 O O . VAL A 1 309 ? 29.094 -13.093 17.066 1.00 51.84 309 VAL A O 1
ATOM 2427 N N . SER A 1 310 ? 30.389 -13.523 18.838 1.00 51.78 310 SER A N 1
ATOM 2428 C CA . SER A 1 310 ? 31.084 -12.233 18.815 1.00 51.78 310 SER A CA 1
ATOM 2429 C C . SER A 1 310 ? 32.025 -12.010 17.631 1.00 51.78 310 SER A C 1
ATOM 2431 O O . SER A 1 310 ? 32.423 -10.867 17.411 1.00 51.78 310 SER A O 1
ATOM 2433 N N . VAL A 1 311 ? 32.337 -13.019 16.812 1.00 56.44 311 VAL A N 1
ATOM 2434 C CA . VAL A 1 311 ? 33.115 -12.796 15.585 1.00 56.44 311 VAL A CA 1
ATOM 2435 C C . VAL A 1 311 ? 32.687 -13.783 14.501 1.00 56.44 311 VAL A C 1
ATOM 2437 O O . VAL A 1 311 ? 33.345 -14.797 14.275 1.00 56.44 311 VAL A O 1
ATOM 2440 N N . TYR A 1 312 ? 31.609 -13.478 13.769 1.00 66.94 312 TYR A N 1
ATOM 2441 C CA . TYR A 1 312 ? 31.465 -14.057 12.430 1.00 66.94 312 TYR A CA 1
ATOM 2442 C C . TYR A 1 312 ? 32.655 -13.576 11.602 1.00 66.94 312 TYR A C 1
ATOM 2444 O O . TYR A 1 312 ? 32.700 -12.438 11.130 1.00 66.94 312 TYR A O 1
ATOM 245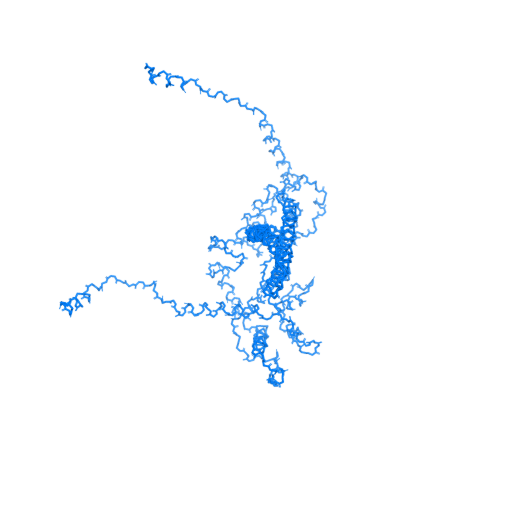2 N N . ASP A 1 313 ? 33.662 -14.435 11.474 1.00 75.94 313 ASP A N 1
ATOM 2453 C CA . ASP A 1 313 ? 34.838 -14.141 10.679 1.00 75.94 313 ASP A CA 1
ATOM 2454 C C . ASP A 1 313 ? 34.461 -14.182 9.197 1.00 75.94 313 ASP A C 1
ATOM 2456 O O . ASP A 1 313 ? 34.499 -15.232 8.552 1.00 75.94 313 ASP A O 1
ATOM 2460 N N . LEU A 1 314 ? 34.123 -13.015 8.638 1.00 81.25 314 LEU A N 1
ATOM 2461 C CA . LEU A 1 314 ? 33.794 -12.843 7.217 1.00 81.25 314 LEU A CA 1
ATOM 2462 C C . LEU A 1 314 ? 34.970 -13.164 6.264 1.00 81.25 314 LEU A C 1
ATOM 2464 O O . LEU A 1 314 ? 34.872 -12.987 5.041 1.00 81.25 314 LEU A O 1
ATOM 2468 N N . THR A 1 315 ? 36.117 -13.584 6.808 1.00 80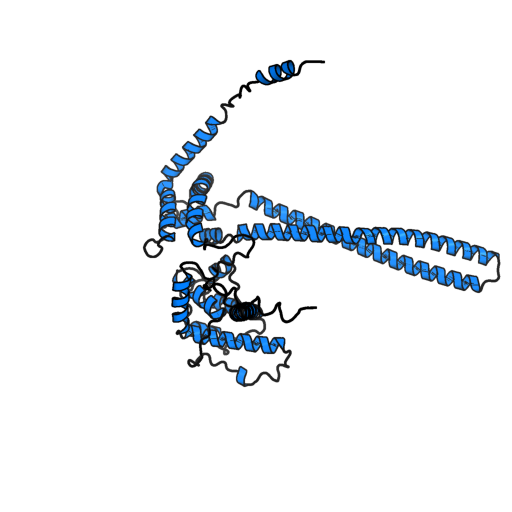.62 315 THR A N 1
ATOM 2469 C CA . THR A 1 315 ? 37.261 -14.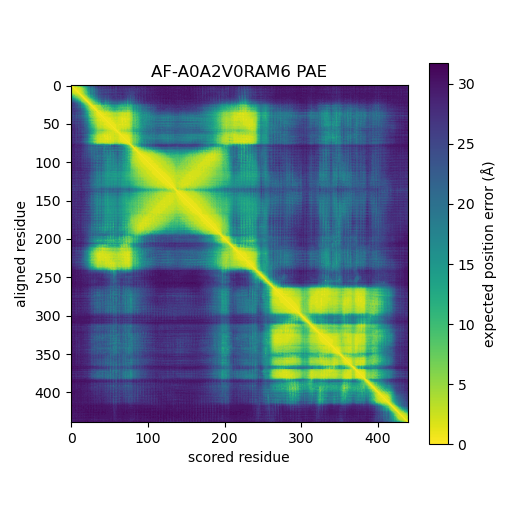104 6.056 1.00 80.62 315 THR A CA 1
ATOM 2470 C C . THR A 1 315 ? 37.286 -15.632 5.961 1.00 80.62 315 THR A C 1
ATOM 2472 O O . THR A 1 315 ? 38.050 -16.162 5.156 1.00 80.62 315 THR A O 1
ATOM 2475 N N . ASN A 1 316 ? 36.418 -16.347 6.685 1.00 81.69 316 ASN A N 1
ATOM 2476 C CA . ASN A 1 316 ? 36.347 -17.804 6.622 1.00 81.69 316 ASN A CA 1
ATOM 2477 C C . ASN A 1 316 ? 35.789 -18.303 5.271 1.00 81.69 316 ASN A C 1
ATOM 2479 O O . ASN A 1 316 ? 34.585 -18.306 5.019 1.00 81.69 316 ASN A O 1
ATOM 2483 N N . ASP A 1 317 ? 36.684 -18.795 4.416 1.00 77.19 317 ASP A N 1
ATOM 2484 C CA . ASP A 1 317 ? 36.359 -19.337 3.093 1.00 77.19 317 ASP A CA 1
ATOM 2485 C C . ASP A 1 317 ? 35.844 -20.791 3.103 1.00 77.19 317 ASP A C 1
ATOM 2487 O O . ASP A 1 317 ? 35.445 -21.301 2.055 1.00 77.19 317 ASP A O 1
ATOM 2491 N N . SER A 1 318 ? 35.837 -21.476 4.253 1.00 81.94 318 SER A N 1
ATOM 2492 C CA . SER A 1 318 ? 35.485 -22.907 4.350 1.00 81.94 318 SER A CA 1
ATOM 2493 C C . SER A 1 318 ? 33.979 -23.205 4.405 1.00 81.94 318 SER A C 1
ATOM 2495 O O . SER A 1 318 ? 33.577 -24.362 4.529 1.00 81.94 318 SER A O 1
ATOM 2497 N N . ILE A 1 319 ? 33.132 -22.182 4.297 1.00 84.62 319 ILE A N 1
ATOM 2498 C CA . ILE A 1 319 ? 31.691 -22.309 4.527 1.00 84.62 319 ILE A CA 1
ATOM 2499 C C . ILE A 1 319 ? 30.969 -22.914 3.328 1.00 84.62 319 ILE A C 1
ATOM 2501 O O . ILE A 1 319 ? 31.176 -22.535 2.171 1.00 84.62 319 ILE A O 1
ATOM 2505 N N . VAL A 1 320 ? 30.070 -23.851 3.631 1.00 86.25 320 VAL A N 1
ATOM 2506 C CA . VAL A 1 320 ? 29.201 -24.487 2.644 1.00 86.25 320 VAL A CA 1
ATOM 2507 C C . VAL A 1 320 ? 28.106 -23.503 2.242 1.00 86.25 320 VAL A C 1
ATOM 2509 O O . VAL A 1 320 ? 27.199 -23.195 3.007 1.00 86.25 320 VAL A O 1
ATOM 2512 N N . VAL A 1 321 ? 28.185 -23.015 1.008 1.00 85.31 321 VAL A N 1
ATOM 2513 C CA . VAL A 1 321 ? 27.206 -22.079 0.449 1.00 85.31 321 VAL A CA 1
ATOM 2514 C C . VAL A 1 321 ? 25.910 -22.821 0.119 1.00 85.31 321 VAL A C 1
ATOM 2516 O O . VAL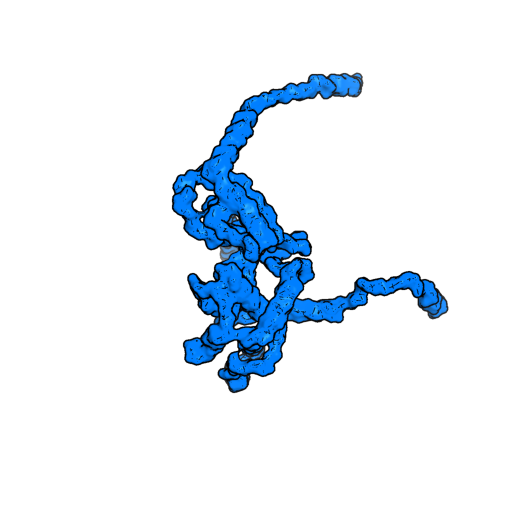 A 1 321 ? 25.857 -23.632 -0.810 1.00 85.31 321 VAL A O 1
ATOM 2519 N N . THR A 1 322 ? 24.850 -22.523 0.867 1.00 87.00 322 THR A N 1
ATOM 2520 C CA . THR A 1 322 ? 23.492 -23.030 0.612 1.00 87.00 322 THR A CA 1
ATOM 2521 C C . THR A 1 322 ? 22.705 -22.047 -0.249 1.00 87.00 322 THR A C 1
ATOM 2523 O O . THR A 1 322 ? 23.000 -20.862 -0.246 1.00 87.00 322 THR A O 1
ATOM 2526 N N . SER A 1 323 ? 21.696 -22.509 -0.992 1.00 82.69 323 SER A N 1
ATOM 2527 C CA . SER A 1 323 ? 20.807 -21.608 -1.742 1.00 82.69 323 SER A CA 1
ATOM 2528 C C . SER A 1 323 ? 19.826 -20.932 -0.784 1.00 82.69 323 SER A C 1
ATOM 2530 O O . SER A 1 323 ? 18.814 -21.542 -0.455 1.00 82.69 323 SER A O 1
ATOM 2532 N N . ASN A 1 324 ? 20.085 -19.682 -0.404 1.00 84.06 324 ASN A N 1
ATOM 2533 C CA . ASN A 1 324 ? 19.162 -18.874 0.401 1.00 84.06 324 ASN A CA 1
ATOM 2534 C C . ASN A 1 324 ? 18.611 -17.658 -0.374 1.00 84.06 324 ASN A C 1
ATOM 2536 O O . ASN A 1 324 ? 19.109 -17.310 -1.451 1.00 84.06 324 ASN A O 1
ATOM 2540 N N . SER A 1 325 ? 17.557 -17.038 0.163 1.00 77.69 325 SER A N 1
ATOM 2541 C CA . SER A 1 325 ? 16.872 -15.881 -0.433 1.00 77.69 325 SER A CA 1
ATOM 2542 C C . SER A 1 325 ? 17.802 -14.683 -0.608 1.00 77.69 325 SER A C 1
ATOM 2544 O O . SER A 1 325 ? 17.898 -14.151 -1.714 1.00 77.69 325 SER A O 1
ATOM 2546 N N . LEU A 1 326 ? 18.590 -14.349 0.418 1.00 82.44 326 LEU A N 1
ATOM 2547 C CA . LEU A 1 326 ? 19.553 -13.245 0.383 1.00 82.44 326 LEU A CA 1
ATOM 2548 C C . LEU A 1 326 ? 20.572 -13.388 -0.761 1.00 82.44 326 LEU A C 1
ATOM 2550 O O . LEU A 1 326 ? 20.883 -12.423 -1.456 1.00 82.44 326 LEU A O 1
ATOM 2554 N N . GLN A 1 327 ? 21.087 -14.594 -1.000 1.00 83.50 327 GLN A N 1
ATOM 2555 C CA . GLN A 1 327 ? 22.010 -14.851 -2.105 1.00 83.50 327 GLN A CA 1
ATOM 2556 C C . GLN A 1 327 ? 21.343 -14.697 -3.470 1.00 83.50 327 GLN A C 1
ATOM 2558 O O . GLN A 1 327 ? 21.983 -14.199 -4.396 1.00 83.50 327 GLN A O 1
ATOM 2563 N N . ARG A 1 328 ? 20.088 -15.135 -3.619 1.00 81.31 328 ARG A N 1
ATOM 2564 C CA . ARG A 1 328 ? 19.339 -14.997 -4.878 1.00 81.31 328 ARG A CA 1
ATOM 2565 C C . ARG A 1 328 ? 19.023 -13.536 -5.171 1.00 81.31 328 ARG A C 1
ATOM 2567 O O . ARG A 1 328 ? 19.255 -13.093 -6.294 1.00 81.31 328 ARG A O 1
ATOM 2574 N N . GLU A 1 329 ? 18.572 -12.796 -4.160 1.00 78.88 329 GLU A N 1
ATOM 2575 C CA . GLU A 1 329 ? 18.369 -11.346 -4.224 1.00 78.88 329 GLU A CA 1
ATOM 2576 C C . GLU A 1 329 ? 19.663 -10.648 -4.644 1.00 78.88 329 GLU A C 1
ATOM 2578 O O . GLU A 1 329 ? 19.694 -9.910 -5.624 1.00 78.88 329 GLU A O 1
ATOM 2583 N N . MET A 1 330 ? 20.767 -10.953 -3.968 1.00 83.81 330 MET A N 1
ATOM 2584 C CA . MET A 1 330 ? 22.049 -10.319 -4.239 1.00 83.81 330 MET A CA 1
ATOM 2585 C C . MET A 1 330 ? 22.618 -10.673 -5.621 1.00 83.81 330 MET A C 1
ATOM 2587 O O . MET A 1 330 ? 23.167 -9.813 -6.314 1.00 83.81 330 MET A O 1
ATOM 2591 N N . HIS A 1 331 ? 22.469 -11.924 -6.061 1.00 84.00 331 HIS A N 1
ATOM 2592 C CA . HIS A 1 331 ? 22.854 -12.335 -7.409 1.00 84.00 331 HIS A CA 1
ATOM 2593 C C . HIS A 1 331 ? 22.070 -11.556 -8.469 1.00 84.00 331 HIS A C 1
ATOM 2595 O O . HIS A 1 331 ? 22.663 -11.042 -9.418 1.00 84.00 331 HIS A O 1
ATOM 2601 N N . LEU A 1 332 ? 20.759 -11.414 -8.276 1.00 79.69 332 LEU A N 1
ATOM 2602 C CA . LEU A 1 332 ? 19.895 -10.658 -9.171 1.00 79.69 332 LEU A CA 1
ATOM 2603 C C . LEU A 1 332 ? 20.289 -9.175 -9.218 1.00 79.69 332 LEU A C 1
ATOM 2605 O O . LEU A 1 332 ? 20.456 -8.628 -10.305 1.00 79.69 332 LEU A O 1
ATOM 2609 N N . LEU A 1 333 ? 20.515 -8.541 -8.065 1.00 81.50 333 LEU A N 1
ATOM 2610 C CA . LEU A 1 333 ? 20.951 -7.142 -7.986 1.00 81.50 333 LEU A CA 1
ATOM 2611 C C . LEU A 1 333 ? 22.311 -6.919 -8.669 1.00 81.50 333 LEU A C 1
ATOM 2613 O O . LEU A 1 333 ? 22.498 -5.924 -9.369 1.00 81.50 333 LEU A O 1
ATOM 2617 N N . ASN A 1 334 ? 23.234 -7.877 -8.559 1.00 78.62 334 ASN A N 1
ATOM 2618 C CA . ASN A 1 334 ? 24.491 -7.857 -9.307 1.00 78.62 334 ASN A CA 1
ATOM 2619 C C . ASN A 1 334 ? 24.279 -7.961 -10.825 1.00 78.62 334 ASN A C 1
ATOM 2621 O O . ASN A 1 334 ? 24.949 -7.251 -11.572 1.00 78.62 334 ASN A O 1
ATOM 2625 N N . LEU A 1 335 ? 23.359 -8.809 -11.294 1.00 77.69 335 LEU A N 1
ATOM 2626 C CA . LEU A 1 335 ? 23.024 -8.911 -12.720 1.00 77.69 335 LEU A CA 1
ATOM 2627 C C . LEU A 1 335 ? 22.376 -7.623 -13.247 1.00 77.69 335 LEU A C 1
ATOM 2629 O O . LEU A 1 335 ? 22.721 -7.163 -14.332 1.00 77.69 335 LEU A O 1
ATOM 2633 N N . ILE A 1 336 ? 21.488 -7.014 -12.461 1.00 73.31 336 ILE A N 1
ATOM 2634 C CA . ILE A 1 336 ? 20.856 -5.721 -12.763 1.00 73.31 336 ILE A CA 1
ATOM 2635 C C . ILE A 1 336 ? 21.923 -4.631 -12.896 1.00 73.31 336 ILE A C 1
ATOM 2637 O O . ILE A 1 336 ? 21.921 -3.875 -13.868 1.00 73.31 336 ILE A O 1
ATOM 2641 N N . SER A 1 337 ? 22.870 -4.599 -11.957 1.00 75.81 337 SER A N 1
ATOM 2642 C CA . SER A 1 337 ? 23.994 -3.666 -11.991 1.00 75.81 337 SER A CA 1
ATOM 2643 C C . SER A 1 337 ? 24.894 -3.884 -13.211 1.00 75.81 337 SER A C 1
ATOM 2645 O O . SER A 1 337 ? 25.234 -2.928 -13.902 1.00 75.81 337 SER A O 1
ATOM 2647 N N . LEU A 1 338 ? 25.217 -5.141 -13.540 1.00 71.50 338 LEU A N 1
ATOM 2648 C CA . LEU A 1 338 ? 25.988 -5.500 -14.738 1.00 71.50 338 LEU A CA 1
ATOM 2649 C C . LEU A 1 338 ? 25.287 -5.099 -16.041 1.00 71.50 338 LEU A C 1
ATOM 2651 O O . LEU A 1 338 ? 25.954 -4.759 -17.014 1.00 71.50 338 LEU A O 1
ATOM 2655 N N . ALA A 1 339 ? 23.956 -5.103 -16.054 1.00 70.00 339 ALA A N 1
ATOM 2656 C CA . ALA A 1 339 ? 23.153 -4.612 -17.167 1.00 70.00 339 ALA A CA 1
ATOM 2657 C C . ALA A 1 339 ? 23.064 -3.069 -17.225 1.00 70.00 339 ALA A C 1
ATOM 2659 O O . ALA A 1 339 ? 22.401 -2.527 -18.108 1.00 70.00 339 ALA A O 1
ATOM 2660 N N . GLY A 1 340 ? 23.741 -2.356 -16.317 1.00 64.81 340 GLY A N 1
ATOM 2661 C CA . GLY A 1 340 ? 23.811 -0.894 -16.281 1.00 64.81 340 GLY A CA 1
ATOM 2662 C C . GLY A 1 340 ? 22.633 -0.218 -15.578 1.00 64.81 340 GLY A C 1
ATOM 2663 O O . GLY A 1 340 ? 22.492 1.001 -15.672 1.00 64.81 340 GLY A O 1
ATOM 2664 N N . TYR A 1 341 ? 21.787 -0.977 -14.879 1.00 74.12 341 TYR A N 1
ATOM 2665 C CA . TYR A 1 341 ? 20.663 -0.435 -14.117 1.00 74.12 341 TYR A CA 1
ATOM 2666 C C . TYR A 1 341 ? 21.048 -0.187 -12.654 1.00 74.12 341 TYR A C 1
ATOM 2668 O O . TYR A 1 341 ? 21.894 -0.880 -12.093 1.00 74.12 341 TYR A O 1
ATOM 2676 N N . SER A 1 342 ? 20.388 0.783 -12.012 1.00 78.81 342 SER A N 1
ATOM 2677 C CA . SER A 1 342 ? 20.515 1.007 -10.566 1.00 78.81 342 SER A CA 1
ATOM 2678 C C . SER A 1 342 ? 19.764 -0.090 -9.800 1.00 78.81 342 SER A C 1
ATOM 2680 O O . SER A 1 342 ? 18.541 -0.183 -9.949 1.00 78.81 342 SER A O 1
ATOM 2682 N N . PRO A 1 343 ? 20.443 -0.902 -8.966 1.00 78.94 343 PRO A N 1
ATOM 2683 C CA . PRO A 1 343 ? 19.789 -1.968 -8.208 1.00 78.94 343 PRO A CA 1
ATOM 2684 C C . PRO A 1 343 ? 18.774 -1.442 -7.192 1.00 78.94 343 PRO A C 1
ATOM 2686 O O . PRO A 1 343 ? 17.743 -2.073 -6.989 1.00 78.94 343 PRO A O 1
ATOM 2689 N N . GLU A 1 344 ? 19.019 -0.267 -6.605 1.00 78.56 344 GLU A N 1
ATOM 2690 C CA . GLU A 1 344 ? 18.096 0.382 -5.665 1.00 78.56 344 GLU A CA 1
ATOM 2691 C C . GLU A 1 344 ? 16.786 0.778 -6.351 1.00 78.56 344 GLU A C 1
ATOM 2693 O O . GLU A 1 344 ? 15.707 0.398 -5.898 1.00 78.56 344 GLU A O 1
ATOM 2698 N N . LEU A 1 345 ? 16.878 1.480 -7.484 1.00 69.56 345 LEU A N 1
ATOM 2699 C CA . LEU A 1 345 ? 15.699 1.895 -8.244 1.00 69.56 345 LEU A CA 1
ATOM 2700 C C . LEU A 1 345 ? 14.950 0.694 -8.815 1.00 69.56 345 LEU A C 1
ATOM 2702 O O . LEU A 1 345 ? 13.725 0.695 -8.846 1.00 69.56 345 LEU A O 1
ATOM 2706 N N . TRP A 1 346 ? 15.673 -0.340 -9.248 1.00 70.38 346 TRP A N 1
ATOM 2707 C CA . TRP A 1 346 ? 15.060 -1.567 -9.741 1.00 70.38 346 TRP A CA 1
ATOM 2708 C C . TRP A 1 346 ? 14.307 -2.280 -8.615 1.00 70.38 346 TRP A C 1
ATOM 2710 O O . TRP A 1 346 ? 13.138 -2.622 -8.759 1.00 70.38 346 TRP A O 1
ATOM 2720 N N . ALA A 1 347 ? 14.928 -2.432 -7.450 1.00 67.69 347 ALA A N 1
ATOM 2721 C CA . ALA A 1 347 ? 14.290 -3.087 -6.322 1.00 67.69 347 ALA A CA 1
ATOM 2722 C C . ALA A 1 347 ? 13.063 -2.306 -5.802 1.00 67.69 347 ALA A C 1
ATOM 2724 O O . ALA A 1 347 ? 12.053 -2.925 -5.470 1.00 67.69 347 ALA A O 1
ATOM 2725 N N . GLN A 1 348 ? 13.096 -0.966 -5.839 1.00 65.62 348 GLN A N 1
ATOM 2726 C CA . GLN A 1 348 ? 11.931 -0.107 -5.578 1.00 65.62 348 GLN A CA 1
ATOM 2727 C C . GLN A 1 348 ? 10.837 -0.255 -6.649 1.00 65.62 348 GLN A C 1
ATOM 2729 O O . GLN A 1 348 ? 9.662 -0.381 -6.315 1.00 65.62 348 GLN A O 1
ATOM 2734 N N . ALA A 1 349 ? 11.211 -0.261 -7.931 1.00 51.41 349 ALA A N 1
ATOM 2735 C CA . ALA A 1 349 ? 10.272 -0.306 -9.052 1.00 51.41 349 ALA A CA 1
ATOM 2736 C C . ALA A 1 349 ? 9.538 -1.640 -9.185 1.00 51.41 349 ALA A C 1
ATOM 2738 O O . ALA A 1 349 ? 8.394 -1.678 -9.633 1.00 51.41 349 ALA A O 1
ATOM 2739 N N . PHE A 1 350 ? 10.203 -2.728 -8.811 1.00 51.62 350 PHE A N 1
ATOM 2740 C CA . PHE A 1 350 ? 9.679 -4.082 -8.943 1.00 51.62 350 PHE A CA 1
ATOM 2741 C C . PHE A 1 350 ? 9.224 -4.678 -7.611 1.00 51.62 350 PHE A C 1
ATOM 2743 O O . PHE A 1 350 ? 8.894 -5.860 -7.562 1.00 51.62 350 PHE A O 1
ATOM 2750 N N . GLY A 1 351 ? 9.194 -3.865 -6.546 1.00 52.75 351 GLY A N 1
ATOM 2751 C CA . GLY A 1 351 ? 8.727 -4.285 -5.228 1.00 52.75 351 GLY A CA 1
ATOM 2752 C C . GLY A 1 351 ? 9.472 -5.512 -4.715 1.00 52.75 351 GLY A C 1
ATOM 2753 O O . GLY A 1 351 ? 8.857 -6.375 -4.093 1.00 52.75 351 GLY A O 1
ATOM 2754 N N . VAL A 1 352 ? 10.773 -5.621 -5.016 1.00 53.69 352 VAL A N 1
ATOM 2755 C CA . VAL A 1 352 ? 11.577 -6.740 -4.523 1.00 53.69 352 VAL A CA 1
ATOM 2756 C C . VAL A 1 352 ? 11.478 -6.690 -3.000 1.00 53.69 352 VAL A C 1
ATOM 2758 O O . VAL A 1 352 ? 11.764 -5.632 -2.430 1.00 53.69 352 VAL A O 1
ATOM 2761 N N . PRO A 1 353 ? 11.028 -7.767 -2.330 1.00 53.38 353 PRO A N 1
ATOM 2762 C CA . PRO A 1 353 ? 10.987 -7.802 -0.880 1.00 53.38 353 PRO A CA 1
ATOM 2763 C C . PRO A 1 353 ? 12.429 -7.758 -0.385 1.00 53.38 353 PRO A C 1
ATOM 2765 O O . PRO A 1 353 ? 13.118 -8.764 -0.313 1.00 53.38 353 PRO A O 1
ATOM 2768 N N . ILE A 1 354 ? 12.915 -6.550 -0.124 1.00 61.34 354 ILE A N 1
ATOM 2769 C CA . ILE A 1 354 ? 14.272 -6.325 0.332 1.00 61.34 354 ILE A CA 1
ATOM 2770 C C . ILE A 1 354 ? 14.237 -6.432 1.853 1.00 61.34 354 ILE A C 1
ATOM 2772 O O . ILE A 1 354 ? 13.660 -5.575 2.535 1.00 61.34 354 ILE A O 1
ATOM 2776 N N . SER A 1 355 ? 14.885 -7.465 2.381 1.00 68.31 355 SER A N 1
ATOM 2777 C CA . SER A 1 355 ? 15.115 -7.603 3.821 1.00 68.31 355 SER A CA 1
ATOM 2778 C C . SER A 1 355 ? 15.804 -6.371 4.424 1.00 68.31 355 SER A C 1
ATOM 2780 O O . SER A 1 355 ? 16.425 -5.585 3.705 1.00 68.31 355 SER A O 1
ATOM 2782 N N . GLY A 1 356 ? 15.763 -6.183 5.750 1.00 71.69 356 GLY A N 1
ATOM 2783 C CA . GLY A 1 356 ? 16.539 -5.111 6.394 1.00 71.69 356 GLY A CA 1
ATOM 2784 C C . GLY A 1 356 ? 18.015 -5.131 5.962 1.00 71.69 356 GLY A C 1
ATOM 2785 O O . GLY A 1 356 ? 18.580 -4.096 5.606 1.00 71.69 356 GLY A O 1
ATOM 2786 N N . ILE A 1 357 ? 18.594 -6.332 5.866 1.00 76.06 357 ILE A N 1
ATOM 2787 C CA . ILE A 1 357 ? 19.940 -6.580 5.328 1.00 76.06 357 ILE A CA 1
ATOM 2788 C C . ILE A 1 357 ? 20.040 -6.155 3.867 1.00 76.06 357 ILE A C 1
ATOM 2790 O O . ILE A 1 357 ? 20.964 -5.437 3.495 1.00 76.06 357 ILE A O 1
ATOM 2794 N N . GLY A 1 358 ? 19.077 -6.553 3.039 1.00 75.19 358 GLY A N 1
ATOM 2795 C CA . GLY A 1 358 ? 19.019 -6.146 1.644 1.00 75.19 358 GLY A CA 1
ATOM 2796 C C . GLY A 1 358 ? 19.012 -4.621 1.480 1.00 75.19 358 GLY A C 1
ATOM 2797 O O . GLY A 1 358 ? 19.666 -4.115 0.574 1.00 75.19 358 GLY A O 1
ATOM 2798 N N . LYS A 1 359 ? 18.362 -3.858 2.375 1.00 78.38 359 LYS A N 1
ATOM 2799 C CA . LYS A 1 359 ? 18.351 -2.382 2.320 1.00 78.38 359 LYS A CA 1
ATOM 2800 C C . LYS A 1 359 ? 19.733 -1.811 2.615 1.00 78.38 359 LYS A C 1
ATOM 2802 O O . LYS A 1 359 ? 20.162 -0.864 1.960 1.00 78.38 359 LYS A O 1
ATOM 2807 N N . GLN A 1 360 ? 20.447 -2.407 3.567 1.00 82.12 360 GLN A N 1
ATOM 2808 C CA . GLN A 1 360 ?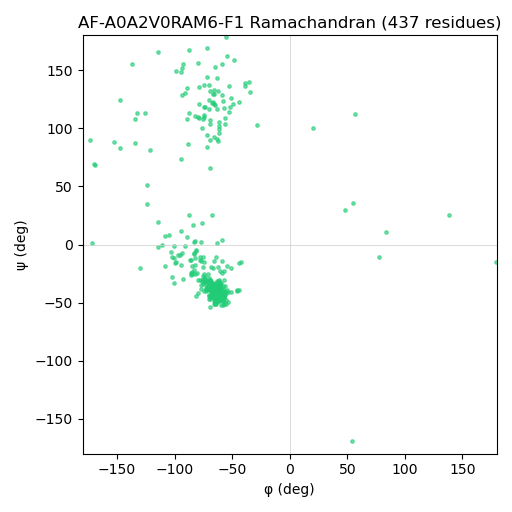 21.831 -2.046 3.861 1.00 82.12 360 GLN A CA 1
ATOM 2809 C C . GLN A 1 360 ? 22.750 -2.353 2.668 1.00 82.12 360 GLN A C 1
ATOM 2811 O O . GLN A 1 360 ? 23.597 -1.529 2.327 1.00 82.12 360 GLN A O 1
ATOM 2816 N N . ILE A 1 361 ? 22.545 -3.492 1.995 1.00 82.44 361 ILE A N 1
ATOM 2817 C CA . ILE A 1 361 ? 23.258 -3.853 0.761 1.00 82.44 361 ILE A CA 1
ATOM 2818 C C . ILE A 1 361 ? 22.930 -2.864 -0.366 1.00 82.44 361 ILE A C 1
ATOM 2820 O O . ILE A 1 361 ? 23.844 -2.383 -1.032 1.00 82.44 361 ILE A O 1
ATOM 2824 N N . LEU A 1 362 ? 21.662 -2.488 -0.549 1.00 82.62 362 LEU A N 1
ATOM 2825 C CA . LEU A 1 362 ? 21.261 -1.472 -1.527 1.00 82.62 362 LEU A CA 1
ATOM 2826 C C . LEU A 1 362 ? 21.936 -0.122 -1.273 1.00 82.62 362 LEU A C 1
ATOM 2828 O O . LEU A 1 362 ? 22.434 0.496 -2.213 1.00 82.62 362 LEU A O 1
ATOM 2832 N N . GLY A 1 363 ? 22.051 0.287 -0.007 1.00 80.88 363 GLY A N 1
ATOM 2833 C CA . GLY A 1 363 ? 22.782 1.494 0.375 1.00 80.88 363 GLY A CA 1
ATOM 2834 C C . GLY A 1 363 ? 24.258 1.489 -0.044 1.00 80.88 363 GLY A C 1
ATOM 2835 O O . GLY A 1 363 ? 24.831 2.560 -0.241 1.00 80.88 363 GLY A O 1
ATOM 2836 N N . ALA A 1 364 ? 24.873 0.314 -0.231 1.00 81.94 364 ALA A N 1
ATOM 2837 C CA . ALA A 1 364 ? 26.260 0.196 -0.684 1.00 81.94 364 ALA A CA 1
ATOM 2838 C C . ALA A 1 364 ? 26.446 0.509 -2.181 1.00 81.94 364 ALA A C 1
ATOM 2840 O O . ALA A 1 364 ? 27.530 0.937 -2.572 1.00 81.94 364 ALA A O 1
ATOM 2841 N N . TRP A 1 365 ? 25.410 0.348 -3.014 1.00 80.56 365 TRP A N 1
ATOM 2842 C CA . TRP A 1 365 ? 25.456 0.782 -4.419 1.00 80.56 365 TRP A CA 1
ATOM 2843 C C . TRP A 1 365 ? 25.386 2.310 -4.558 1.00 80.56 365 TRP A C 1
ATOM 2845 O O . TRP A 1 365 ? 26.001 2.890 -5.461 1.00 80.56 365 TRP A O 1
ATOM 2855 N N . GLY A 1 366 ? 24.689 2.980 -3.637 1.00 69.50 366 GLY A N 1
ATOM 2856 C CA . GLY A 1 366 ? 24.524 4.433 -3.635 1.00 69.50 366 GLY A CA 1
ATOM 2857 C C . GLY A 1 366 ? 23.977 4.996 -4.957 1.00 69.50 366 GLY A C 1
ATOM 2858 O O . GLY A 1 366 ? 23.569 4.279 -5.869 1.00 69.50 366 GLY A O 1
ATOM 2859 N N . SER A 1 367 ? 24.022 6.319 -5.104 1.00 56.47 367 SER A N 1
ATOM 2860 C CA . SER A 1 367 ? 23.504 7.030 -6.282 1.00 56.47 367 SER A CA 1
ATOM 2861 C C . SER A 1 367 ? 24.399 6.952 -7.533 1.00 56.47 367 SER A C 1
ATOM 2863 O O . SER A 1 367 ? 24.247 7.775 -8.436 1.00 56.47 367 SER A O 1
ATOM 2865 N N . GLY A 1 368 ? 25.337 5.996 -7.628 1.00 54.75 368 GLY A N 1
ATOM 2866 C CA . GLY A 1 368 ? 26.284 5.998 -8.751 1.00 54.75 368 GLY A CA 1
ATOM 2867 C C . GLY A 1 368 ? 27.232 4.814 -8.954 1.00 54.75 368 GLY A C 1
ATOM 2868 O O . GLY A 1 368 ? 28.014 4.880 -9.903 1.00 54.75 368 GLY A O 1
ATOM 2869 N N . HIS A 1 369 ? 27.214 3.737 -8.153 1.00 57.91 369 HIS A N 1
ATOM 2870 C CA . HIS A 1 369 ? 28.000 2.548 -8.522 1.00 57.91 369 HIS A CA 1
ATOM 2871 C C . HIS A 1 369 ? 27.272 1.734 -9.597 1.00 57.91 369 HIS A C 1
ATOM 2873 O O . HIS A 1 369 ? 26.283 1.057 -9.331 1.00 57.91 369 HIS A O 1
ATOM 2879 N N . ALA A 1 370 ? 27.802 1.768 -10.820 1.00 58.28 370 ALA A N 1
ATOM 2880 C CA . ALA A 1 370 ? 27.303 1.011 -11.972 1.00 58.28 370 ALA A CA 1
ATOM 2881 C C . ALA A 1 370 ? 27.908 -0.407 -12.080 1.00 58.28 370 ALA A C 1
ATOM 2883 O O . ALA A 1 370 ? 28.044 -0.936 -13.180 1.00 58.28 370 ALA A O 1
ATOM 2884 N N . GLY A 1 371 ? 28.349 -1.002 -10.964 1.00 74.50 371 GLY A N 1
ATOM 2885 C CA . GLY A 1 371 ? 29.017 -2.306 -10.966 1.00 74.50 371 GLY A CA 1
ATOM 2886 C C . GLY A 1 371 ? 28.559 -3.236 -9.839 1.00 74.50 371 GLY A C 1
ATOM 2887 O O . GLY A 1 371 ? 28.091 -2.761 -8.802 1.00 74.50 371 GLY A O 1
ATOM 2888 N N . PRO A 1 372 ? 28.698 -4.562 -10.022 1.00 82.25 372 PRO A N 1
ATOM 2889 C CA . PRO A 1 372 ? 28.322 -5.547 -9.011 1.00 82.25 372 PRO A CA 1
ATOM 2890 C C . PRO A 1 372 ? 29.167 -5.376 -7.743 1.00 82.25 372 PRO A C 1
ATOM 2892 O O . PRO A 1 372 ? 30.368 -5.099 -7.837 1.00 82.25 372 PRO A O 1
ATOM 2895 N N . LEU A 1 373 ? 28.569 -5.587 -6.566 1.00 84.31 373 LEU A N 1
ATOM 2896 C CA . LEU A 1 373 ? 29.323 -5.534 -5.310 1.00 84.31 373 LEU A CA 1
ATOM 2897 C C . LEU A 1 373 ? 30.277 -6.723 -5.225 1.00 84.31 373 LEU A C 1
ATOM 2899 O O . LEU A 1 373 ? 29.898 -7.885 -5.435 1.00 84.31 373 LEU A O 1
ATOM 2903 N N . LYS A 1 374 ? 31.526 -6.424 -4.875 1.00 87.69 374 LYS A N 1
ATOM 2904 C CA . LYS A 1 374 ? 32.569 -7.424 -4.668 1.00 87.69 374 LYS A CA 1
ATOM 2905 C C . LYS A 1 374 ? 32.544 -7.935 -3.232 1.00 87.69 374 LYS A C 1
ATOM 2907 O O . LYS A 1 374 ? 31.927 -7.354 -2.338 1.00 87.69 374 LYS A O 1
ATOM 2912 N N . ALA A 1 375 ? 33.262 -9.027 -3.004 1.00 85.69 375 ALA A N 1
ATOM 2913 C CA . ALA A 1 375 ? 33.447 -9.611 -1.682 1.00 85.69 375 ALA A CA 1
ATOM 2914 C C . ALA A 1 375 ? 33.999 -8.591 -0.672 1.00 85.69 375 ALA A C 1
ATOM 2916 O O . ALA A 1 375 ? 33.565 -8.543 0.475 1.00 85.69 375 ALA A O 1
ATOM 2917 N N . GLU A 1 376 ? 34.925 -7.733 -1.096 1.00 83.25 376 GLU A N 1
ATOM 2918 C CA . GLU A 1 376 ? 35.507 -6.695 -0.247 1.00 83.25 376 GLU A CA 1
ATOM 2919 C C . GLU A 1 376 ? 34.483 -5.625 0.151 1.00 83.25 376 GLU A C 1
ATOM 2921 O O . GLU A 1 376 ? 34.512 -5.156 1.289 1.00 83.25 376 GLU A O 1
ATOM 2926 N N . ASP A 1 377 ? 33.566 -5.271 -0.752 1.00 85.56 377 ASP A N 1
ATOM 2927 C CA . ASP A 1 377 ? 32.509 -4.290 -0.493 1.00 85.56 377 ASP A CA 1
ATOM 2928 C C . ASP A 1 377 ? 31.510 -4.841 0.530 1.00 85.56 377 ASP A C 1
ATOM 2930 O O . ASP A 1 377 ? 31.180 -4.167 1.505 1.00 85.56 377 ASP A O 1
ATOM 2934 N N . LEU A 1 378 ? 31.120 -6.111 0.371 1.00 86.06 378 LEU A N 1
ATOM 2935 C CA . LEU A 1 378 ? 30.273 -6.822 1.331 1.00 86.06 378 LEU A CA 1
ATOM 2936 C C . LEU A 1 378 ? 30.955 -6.953 2.698 1.00 86.06 378 LEU A C 1
ATOM 2938 O O . LEU A 1 378 ? 30.346 -6.653 3.722 1.00 86.06 378 LEU A O 1
ATOM 2942 N N . ARG A 1 379 ? 32.243 -7.321 2.737 1.00 86.75 379 ARG A N 1
ATOM 2943 C CA . ARG A 1 379 ? 33.012 -7.366 3.991 1.00 86.75 379 ARG A CA 1
ATOM 2944 C C . ARG A 1 379 ? 33.043 -6.010 4.674 1.00 86.75 379 ARG A C 1
ATOM 2946 O O . ARG A 1 379 ? 32.860 -5.958 5.879 1.00 86.75 379 ARG A O 1
ATOM 2953 N N . ARG A 1 380 ? 33.261 -4.918 3.933 1.00 85.12 380 ARG A N 1
ATOM 2954 C CA . ARG A 1 380 ? 33.253 -3.553 4.490 1.00 85.12 380 ARG A CA 1
ATOM 2955 C C . ARG A 1 380 ? 31.888 -3.168 5.042 1.00 85.12 380 ARG A C 1
ATOM 2957 O O . ARG A 1 380 ? 31.834 -2.534 6.090 1.00 85.12 380 ARG A O 1
ATOM 2964 N N . LEU A 1 381 ? 30.816 -3.561 4.359 1.00 84.69 381 LEU A N 1
ATOM 2965 C CA . LEU A 1 381 ? 29.447 -3.255 4.760 1.00 84.69 381 LEU A CA 1
ATOM 2966 C C . LEU A 1 381 ? 29.063 -3.908 6.095 1.00 84.69 381 LEU A C 1
ATOM 2968 O O . LEU A 1 381 ? 28.341 -3.299 6.884 1.00 84.69 381 LEU A O 1
ATOM 2972 N N . PHE A 1 382 ? 29.564 -5.121 6.339 1.00 81.75 382 PHE A N 1
ATOM 2973 C CA . PHE A 1 382 ? 29.242 -5.928 7.519 1.00 81.75 382 PHE A CA 1
ATOM 2974 C C . PHE A 1 382 ? 30.392 -6.040 8.532 1.00 81.75 382 PHE A C 1
ATOM 2976 O O . PHE A 1 382 ? 30.274 -6.776 9.509 1.00 81.75 382 PHE A O 1
ATOM 2983 N N . LYS A 1 383 ? 31.503 -5.310 8.348 1.00 78.94 383 LYS A N 1
ATOM 2984 C CA . LYS A 1 383 ? 32.610 -5.321 9.312 1.00 78.94 383 LYS A CA 1
ATOM 2985 C C . LYS A 1 383 ? 32.195 -4.606 10.599 1.00 78.94 383 LYS A C 1
ATOM 2987 O O . LYS A 1 383 ? 31.849 -3.426 10.583 1.00 78.94 383 LYS A O 1
ATOM 2992 N N . SER A 1 384 ? 32.322 -5.310 11.719 1.00 55.22 384 SER A N 1
ATOM 2993 C CA . SER A 1 384 ? 31.959 -4.890 13.082 1.00 55.22 384 SER A CA 1
ATOM 2994 C C . SER A 1 384 ? 32.662 -3.629 13.604 1.00 55.22 384 SER A C 1
ATOM 2996 O O . SER A 1 384 ? 32.226 -3.057 14.601 1.00 55.22 384 SER A O 1
ATOM 2998 N N . ASP A 1 385 ? 33.733 -3.168 12.953 1.00 49.25 385 ASP A N 1
ATOM 2999 C CA . ASP A 1 385 ? 34.662 -2.197 13.546 1.00 49.25 385 ASP A CA 1
ATOM 3000 C C . ASP A 1 385 ? 34.169 -0.737 13.547 1.00 49.25 385 ASP A C 1
ATOM 3002 O O . ASP A 1 385 ? 34.789 0.101 14.197 1.00 49.25 385 ASP A O 1
ATOM 3006 N N . THR A 1 386 ? 33.081 -0.384 12.844 1.00 43.94 386 THR A N 1
ATOM 3007 C CA . THR A 1 386 ? 32.643 1.034 12.770 1.00 43.94 386 THR A CA 1
ATOM 3008 C C . THR A 1 386 ? 31.175 1.309 13.073 1.00 43.94 386 THR A C 1
ATOM 3010 O O . THR A 1 386 ? 30.852 2.433 13.458 1.00 43.94 386 THR A O 1
ATOM 3013 N N . LYS A 1 387 ? 30.280 0.320 12.992 1.00 50.97 387 LYS A N 1
ATOM 3014 C CA . LYS A 1 387 ? 28.893 0.436 13.462 1.00 50.97 387 LYS A CA 1
ATOM 3015 C C . LYS A 1 387 ? 28.453 -0.930 13.972 1.00 50.97 387 LYS A C 1
ATOM 3017 O O . LYS A 1 387 ? 28.526 -1.902 13.228 1.00 50.97 387 LYS A O 1
ATOM 3022 N N . ARG A 1 388 ? 27.996 -1.010 15.229 1.00 54.69 388 ARG A N 1
ATOM 3023 C CA . ARG A 1 388 ? 27.253 -2.189 15.701 1.00 54.69 388 ARG A CA 1
ATOM 3024 C C . ARG A 1 388 ? 26.135 -2.433 14.688 1.00 54.69 388 ARG A C 1
ATOM 3026 O O . ARG A 1 388 ? 25.408 -1.489 14.378 1.00 54.69 388 ARG A O 1
ATOM 3033 N N . ILE A 1 389 ? 26.044 -3.646 14.145 1.00 56.38 389 ILE A N 1
ATOM 3034 C CA . ILE A 1 389 ? 24.909 -4.046 13.310 1.00 56.38 389 ILE A CA 1
ATOM 3035 C C . ILE A 1 389 ? 23.662 -3.724 14.132 1.00 56.38 389 ILE A C 1
ATOM 3037 O O . ILE A 1 389 ? 23.545 -4.177 15.272 1.00 56.38 389 ILE A O 1
ATOM 3041 N N . SER A 1 390 ? 22.814 -2.827 13.623 1.00 53.16 390 SER A N 1
ATOM 3042 C CA . SER A 1 390 ? 21.684 -2.353 14.414 1.00 53.16 390 SER A CA 1
ATOM 3043 C C . SER A 1 390 ? 20.726 -3.516 14.650 1.00 53.16 390 SER A C 1
ATOM 3045 O O . SER A 1 390 ? 20.324 -4.188 13.701 1.00 53.16 390 SER A O 1
ATOM 3047 N N . TYR A 1 391 ? 20.334 -3.728 15.906 1.00 53.94 391 TYR A N 1
ATOM 3048 C CA . TYR A 1 391 ? 19.261 -4.661 16.264 1.00 53.94 391 TYR A CA 1
ATOM 3049 C C . TYR A 1 391 ? 17.897 -4.228 15.689 1.00 53.94 391 TYR A C 1
ATOM 3051 O O . TYR A 1 391 ? 16.961 -5.020 15.690 1.00 53.94 391 TYR A O 1
ATOM 3059 N N . ASP A 1 392 ? 17.799 -3.002 15.160 1.00 52.91 392 ASP A N 1
ATOM 3060 C CA . ASP A 1 392 ? 16.598 -2.466 14.508 1.00 52.91 392 ASP A CA 1
ATOM 3061 C C . ASP A 1 392 ? 16.444 -2.915 13.043 1.00 52.91 392 ASP A C 1
ATOM 3063 O O . ASP A 1 392 ? 15.452 -2.581 12.393 1.00 52.91 392 ASP A O 1
ATOM 3067 N N . LEU A 1 393 ? 17.427 -3.632 12.485 1.00 57.47 393 LEU A N 1
ATOM 3068 C CA . LEU A 1 393 ? 17.286 -4.236 11.163 1.00 57.47 393 LEU A CA 1
ATOM 3069 C C . LEU A 1 393 ? 16.231 -5.343 11.241 1.00 57.47 393 LEU A C 1
ATOM 3071 O O . LEU A 1 393 ? 16.339 -6.276 12.028 1.00 57.47 393 LEU A O 1
ATOM 3075 N N . ASP A 1 394 ? 15.183 -5.220 10.432 1.00 57.62 394 ASP A N 1
ATOM 3076 C CA . ASP A 1 394 ? 14.120 -6.214 10.378 1.00 57.62 394 ASP A CA 1
ATOM 3077 C C . ASP A 1 394 ? 14.583 -7.462 9.608 1.00 57.62 394 ASP A C 1
ATOM 3079 O O . ASP A 1 394 ? 14.745 -7.437 8.380 1.00 57.62 394 ASP A O 1
ATOM 3083 N N . TYR A 1 395 ? 14.814 -8.546 10.352 1.00 60.22 395 TYR A N 1
ATOM 3084 C CA . TYR A 1 395 ? 15.230 -9.853 9.840 1.00 60.22 395 TYR A CA 1
ATOM 3085 C C . TYR A 1 395 ? 14.047 -10.803 9.589 1.00 60.22 395 TYR A C 1
ATOM 3087 O O . TYR A 1 395 ? 14.232 -11.864 8.992 1.00 60.22 395 TYR A O 1
ATOM 3095 N N . THR A 1 396 ? 12.825 -10.429 9.990 1.00 55.94 396 THR A N 1
ATOM 3096 C CA . THR A 1 396 ? 11.638 -11.303 9.913 1.00 55.94 396 THR A CA 1
ATOM 3097 C C . THR A 1 396 ? 11.285 -11.680 8.472 1.00 55.94 396 THR A C 1
ATOM 3099 O O . THR A 1 396 ? 10.972 -12.833 8.179 1.00 55.94 396 THR A O 1
ATOM 3102 N N . THR A 1 397 ? 11.469 -10.743 7.541 1.00 56.94 397 THR A N 1
ATOM 3103 C CA . THR A 1 397 ? 11.250 -10.934 6.097 1.00 56.94 397 THR A CA 1
ATOM 3104 C C . THR A 1 397 ? 12.142 -12.016 5.472 1.00 56.94 397 THR A C 1
ATOM 3106 O O . THR A 1 397 ? 11.708 -12.713 4.554 1.00 56.94 397 THR A O 1
ATOM 3109 N N . LEU A 1 398 ? 13.357 -12.235 5.996 1.00 57.12 398 LEU A N 1
ATOM 3110 C CA . LEU A 1 398 ? 14.218 -13.351 5.572 1.00 57.12 398 LEU A CA 1
ATOM 3111 C C . LEU A 1 398 ? 13.667 -14.692 6.066 1.00 57.12 398 LEU A C 1
ATOM 3113 O O . LEU A 1 398 ? 13.705 -15.681 5.336 1.00 57.12 398 LEU A O 1
ATOM 3117 N N . ILE A 1 399 ? 13.106 -14.731 7.275 1.00 53.25 399 ILE A N 1
ATOM 3118 C CA . ILE A 1 399 ? 12.534 -15.948 7.862 1.00 53.25 399 ILE A CA 1
ATOM 3119 C C . ILE A 1 399 ? 11.224 -16.348 7.186 1.00 53.25 399 ILE A C 1
ATOM 3121 O O . ILE A 1 399 ? 10.981 -17.537 6.984 1.00 53.25 399 ILE A O 1
ATOM 3125 N N . ASP A 1 400 ? 10.385 -15.399 6.782 1.00 49.72 400 ASP A N 1
ATOM 3126 C CA . ASP A 1 400 ? 9.150 -15.743 6.073 1.00 49.72 400 ASP A CA 1
ATOM 3127 C C . ASP A 1 400 ? 9.442 -16.354 4.693 1.00 49.72 400 ASP A C 1
ATOM 3129 O O . ASP A 1 400 ? 8.780 -17.315 4.292 1.00 49.72 400 ASP A O 1
ATOM 3133 N N . SER A 1 401 ? 10.519 -15.919 4.023 1.00 49.03 401 SER A N 1
ATOM 3134 C CA . SER A 1 401 ? 11.026 -16.601 2.821 1.00 49.03 401 SER A CA 1
ATOM 3135 C C . SER A 1 401 ? 11.500 -18.037 3.113 1.00 49.03 401 SER A C 1
ATOM 3137 O O . SER A 1 401 ? 11.252 -18.943 2.316 1.00 49.03 401 SER A O 1
ATOM 3139 N N . PHE A 1 402 ? 12.084 -18.274 4.295 1.00 42.59 402 PHE A N 1
ATOM 3140 C CA . PHE A 1 402 ? 12.521 -19.597 4.751 1.00 42.59 402 PHE A CA 1
ATOM 3141 C C . PHE A 1 402 ? 11.341 -20.534 5.025 1.00 42.59 402 PHE A C 1
ATOM 3143 O O . PHE A 1 402 ? 11.349 -21.671 4.564 1.00 42.59 402 PHE A O 1
ATOM 3150 N N . LYS A 1 403 ? 10.293 -20.055 5.708 1.00 48.69 403 LYS A N 1
ATOM 3151 C CA . LYS A 1 403 ? 9.076 -20.845 5.961 1.00 48.69 403 LYS A CA 1
ATOM 3152 C C . LYS A 1 403 ? 8.384 -21.244 4.660 1.00 48.69 403 LYS A C 1
ATOM 3154 O O . LYS A 1 403 ? 7.890 -22.361 4.548 1.00 48.69 403 LYS A O 1
ATOM 3159 N N . ILE A 1 404 ? 8.365 -20.358 3.663 1.00 44.75 404 ILE A N 1
ATOM 3160 C CA . ILE A 1 404 ? 7.802 -20.660 2.341 1.00 44.75 404 ILE A CA 1
ATOM 3161 C C . ILE A 1 404 ? 8.622 -21.747 1.632 1.00 44.75 404 ILE A C 1
ATOM 3163 O O . ILE A 1 404 ? 8.037 -22.669 1.059 1.00 44.75 404 ILE A O 1
ATOM 3167 N N . ASP A 1 405 ? 9.953 -21.677 1.684 1.00 44.03 405 ASP A N 1
ATOM 3168 C CA . ASP A 1 405 ? 10.821 -22.685 1.071 1.00 44.03 405 ASP A CA 1
ATOM 3169 C C . ASP A 1 405 ? 10.780 -24.029 1.811 1.00 44.03 405 ASP A C 1
ATOM 3171 O O . ASP A 1 405 ? 10.706 -25.061 1.148 1.00 44.03 405 ASP A O 1
ATOM 3175 N N . GLU A 1 406 ? 10.716 -24.031 3.146 1.00 46.50 406 GLU A N 1
ATOM 3176 C CA . GLU A 1 406 ? 10.554 -25.228 3.983 1.00 46.50 406 GLU A CA 1
ATOM 3177 C C . GLU A 1 406 ? 9.200 -25.910 3.736 1.00 46.50 406 GLU A C 1
ATOM 3179 O O . GLU A 1 406 ? 9.135 -27.113 3.478 1.00 46.50 406 GLU A O 1
ATOM 3184 N N . VAL A 1 407 ? 8.107 -25.141 3.704 1.00 45.06 407 VAL A N 1
ATOM 3185 C CA . VAL A 1 407 ? 6.776 -25.656 3.350 1.00 45.06 407 VAL A CA 1
ATOM 3186 C C . VAL A 1 407 ? 6.772 -26.216 1.925 1.00 45.06 407 VAL A C 1
ATOM 3188 O O . VAL A 1 407 ? 6.115 -27.223 1.666 1.00 45.06 407 VAL A O 1
ATOM 3191 N N . ARG A 1 408 ? 7.532 -25.635 0.989 1.00 47.00 408 ARG A N 1
ATOM 3192 C CA . ARG A 1 408 ? 7.659 -26.147 -0.386 1.00 47.00 408 ARG A CA 1
ATOM 3193 C C . ARG A 1 408 ? 8.497 -27.418 -0.483 1.00 47.00 408 ARG A C 1
ATOM 3195 O O . ARG A 1 408 ? 8.117 -28.298 -1.255 1.00 47.00 408 ARG A O 1
ATOM 3202 N N . THR A 1 409 ? 9.604 -27.554 0.247 1.00 47.97 409 THR A N 1
ATOM 3203 C CA . THR A 1 409 ? 10.374 -28.811 0.297 1.00 47.97 409 THR A CA 1
ATOM 3204 C C . THR A 1 409 ? 9.573 -29.906 0.973 1.00 47.97 409 THR A C 1
ATOM 3206 O O . THR A 1 409 ? 9.495 -31.003 0.427 1.00 47.97 409 THR A O 1
ATOM 3209 N N . VAL A 1 410 ? 8.898 -29.602 2.083 1.00 49.00 410 VAL A N 1
ATOM 3210 C CA . VAL A 1 410 ? 7.972 -30.537 2.730 1.00 49.00 410 VAL A CA 1
ATOM 3211 C C . VAL A 1 410 ? 6.870 -30.935 1.754 1.00 49.00 410 VAL A C 1
ATOM 3213 O O . VAL A 1 410 ? 6.631 -32.125 1.589 1.00 49.00 410 VAL A O 1
ATOM 3216 N N . ARG A 1 411 ? 6.267 -29.995 1.013 1.00 42.53 411 ARG A N 1
ATOM 3217 C CA . ARG A 1 411 ? 5.264 -30.301 -0.022 1.00 42.53 411 ARG A CA 1
ATOM 3218 C C . ARG A 1 411 ? 5.835 -31.177 -1.140 1.00 42.53 411 ARG A C 1
ATOM 3220 O O . ARG A 1 411 ? 5.209 -32.164 -1.490 1.00 42.53 411 ARG A O 1
ATOM 3227 N N . LYS A 1 412 ? 7.039 -30.911 -1.654 1.00 53.31 412 LYS A N 1
ATOM 3228 C CA . LYS A 1 412 ? 7.704 -31.776 -2.656 1.00 53.31 412 LYS A CA 1
ATOM 3229 C C . LYS A 1 412 ? 8.008 -33.185 -2.136 1.00 53.31 412 LYS A C 1
ATOM 3231 O O . LYS A 1 412 ? 7.977 -34.124 -2.918 1.00 53.31 412 LYS A O 1
ATOM 3236 N N . LEU A 1 413 ? 8.292 -33.328 -0.842 1.00 51.53 413 LEU A N 1
ATOM 3237 C CA . LEU A 1 413 ? 8.547 -34.618 -0.192 1.00 51.53 413 LEU A CA 1
ATOM 3238 C C . LEU A 1 413 ? 7.257 -35.360 0.194 1.00 51.53 413 LEU A C 1
ATOM 3240 O O . LEU A 1 413 ? 7.265 -36.582 0.297 1.00 51.53 413 LEU A O 1
ATOM 3244 N N . THR A 1 414 ? 6.158 -34.634 0.409 1.00 46.75 414 THR A N 1
ATOM 3245 C CA . THR A 1 414 ? 4.857 -35.182 0.839 1.00 46.75 414 THR A CA 1
ATOM 3246 C C . THR A 1 414 ? 3.850 -35.333 -0.294 1.00 46.75 414 THR A C 1
ATOM 3248 O O . THR A 1 414 ? 2.843 -36.009 -0.106 1.00 46.75 414 THR A O 1
ATOM 3251 N N . THR A 1 415 ? 4.107 -34.761 -1.474 1.00 42.12 415 THR A N 1
ATOM 3252 C CA . THR A 1 415 ? 3.296 -35.030 -2.665 1.00 42.12 415 THR A CA 1
ATOM 3253 C C . THR A 1 415 ? 3.755 -36.375 -3.232 1.00 42.12 415 THR A C 1
ATOM 3255 O O . THR A 1 415 ? 4.887 -36.458 -3.714 1.00 42.12 415 THR A O 1
ATOM 3258 N N . PRO A 1 416 ? 2.949 -37.450 -3.156 1.00 42.06 416 PRO A N 1
ATOM 3259 C CA . PRO A 1 416 ? 3.342 -38.729 -3.727 1.00 42.06 416 PRO A CA 1
ATOM 3260 C C . PRO A 1 416 ? 3.521 -38.565 -5.237 1.00 42.06 416 PRO A C 1
ATOM 3262 O O . PRO A 1 416 ? 2.666 -37.993 -5.911 1.00 42.06 416 PRO A O 1
ATOM 3265 N N . ALA A 1 417 ? 4.635 -39.073 -5.764 1.00 50.56 417 ALA A N 1
ATOM 3266 C CA . ALA A 1 417 ? 4.866 -39.193 -7.195 1.00 50.56 417 ALA A CA 1
ATOM 3267 C C . ALA A 1 417 ? 3.810 -40.135 -7.796 1.00 50.56 417 ALA A C 1
ATOM 3269 O O . ALA A 1 417 ? 3.990 -41.349 -7.840 1.00 50.56 417 ALA A O 1
ATOM 3270 N N . LYS A 1 418 ? 2.672 -39.582 -8.209 1.00 44.94 418 LYS A N 1
ATOM 3271 C CA . LYS A 1 418 ? 1.659 -40.271 -9.003 1.00 44.94 418 LYS A CA 1
ATOM 3272 C C . LYS A 1 418 ? 1.217 -39.351 -10.125 1.00 44.94 418 LYS A C 1
ATOM 3274 O O . LYS A 1 418 ? 0.278 -38.590 -9.968 1.00 44.94 418 LYS A O 1
ATOM 3279 N N . GLU A 1 419 ? 1.960 -39.441 -11.217 1.00 44.03 419 GLU A N 1
ATOM 3280 C CA . GLU A 1 419 ? 1.458 -39.486 -12.593 1.00 44.03 419 GLU A CA 1
ATOM 3281 C C . GLU A 1 419 ? 2.650 -39.869 -13.480 1.00 44.03 419 GLU A C 1
ATOM 3283 O O . GLU A 1 419 ? 3.235 -39.074 -14.206 1.00 44.03 419 GLU A O 1
ATOM 3288 N N . ALA A 1 420 ? 3.084 -41.117 -13.319 1.00 41.97 420 ALA A N 1
ATOM 3289 C CA . ALA A 1 420 ? 3.899 -41.813 -14.297 1.00 41.97 420 ALA A CA 1
ATOM 3290 C C . ALA A 1 420 ? 3.280 -43.204 -14.445 1.00 41.97 420 ALA A C 1
ATOM 3292 O O . ALA A 1 420 ? 3.293 -43.989 -13.498 1.00 41.97 420 ALA A O 1
ATOM 3293 N N . ASP A 1 421 ? 2.640 -43.405 -15.594 1.00 46.56 421 ASP A N 1
ATOM 3294 C CA . ASP A 1 421 ? 2.322 -44.666 -16.260 1.00 46.56 421 ASP A CA 1
ATOM 3295 C C . ASP A 1 421 ? 2.333 -45.932 -15.394 1.00 46.56 421 ASP A C 1
ATOM 3297 O O . ASP A 1 421 ? 3.374 -46.559 -15.189 1.00 46.56 421 ASP A O 1
ATOM 3301 N N . ILE A 1 422 ? 1.144 -46.384 -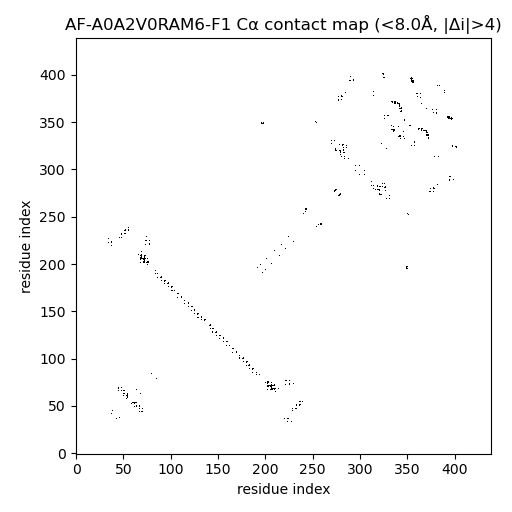14.983 1.00 38.88 422 ILE A N 1
ATOM 3302 C CA . ILE A 1 422 ? 0.926 -47.802 -14.694 1.00 38.88 422 ILE A CA 1
ATOM 3303 C C . ILE A 1 422 ? -0.270 -48.288 -15.508 1.00 38.88 422 ILE A C 1
ATOM 3305 O O . ILE A 1 422 ? -1.409 -47.862 -15.328 1.00 38.88 422 ILE A O 1
ATOM 3309 N N . ASN A 1 423 ? 0.092 -49.172 -16.432 1.00 35.41 423 ASN A N 1
ATOM 3310 C CA . ASN A 1 423 ? -0.704 -50.046 -17.274 1.00 35.41 423 ASN A CA 1
ATOM 3311 C C . ASN A 1 423 ? -1.967 -50.600 -16.597 1.00 35.41 423 ASN A C 1
ATOM 3313 O O . ASN A 1 423 ? -1.924 -51.066 -15.458 1.00 35.41 423 ASN A O 1
ATOM 3317 N N . LEU A 1 424 ? -3.052 -50.648 -17.374 1.00 45.72 424 LEU A N 1
ATOM 3318 C CA . LEU A 1 424 ? -4.170 -51.556 -17.149 1.00 45.72 424 LEU A CA 1
ATOM 3319 C C . LEU A 1 424 ? -3.671 -53.005 -17.256 1.00 45.72 424 LEU A C 1
ATOM 3321 O O . LEU A 1 424 ? -3.485 -53.481 -18.369 1.00 45.72 424 LEU A O 1
ATOM 3325 N N . ASP A 1 425 ? -3.457 -53.684 -16.130 1.00 46.75 425 ASP A N 1
ATOM 3326 C CA . ASP A 1 425 ? -3.718 -55.127 -15.989 1.00 46.75 425 ASP A CA 1
ATOM 3327 C C . ASP A 1 425 ? -3.520 -55.561 -14.529 1.00 46.75 425 ASP A C 1
ATOM 3329 O O . ASP A 1 425 ? -2.416 -55.883 -14.099 1.00 46.75 425 ASP A O 1
ATOM 3333 N N . ALA A 1 426 ? -4.592 -55.501 -13.738 1.00 40.62 426 ALA A N 1
ATOM 3334 C CA . ALA A 1 426 ? -4.734 -56.227 -12.472 1.00 40.62 426 ALA A CA 1
ATOM 3335 C C . ALA A 1 426 ? -6.190 -56.103 -11.998 1.00 40.62 426 ALA A C 1
ATOM 3337 O O . ALA A 1 426 ? -6.502 -55.392 -11.044 1.00 40.62 426 ALA A O 1
ATOM 3338 N N . THR A 1 427 ? -7.106 -56.753 -12.717 1.00 46.94 427 THR A N 1
ATOM 3339 C CA . THR A 1 427 ? -8.510 -56.919 -12.298 1.00 46.94 427 THR A CA 1
ATOM 3340 C C . THR A 1 427 ? -8.768 -58.245 -11.570 1.00 46.94 427 THR A C 1
ATOM 3342 O O . THR A 1 427 ? -9.917 -58.556 -11.297 1.00 46.94 427 THR A O 1
ATOM 3345 N N . GLU A 1 428 ? -7.736 -58.994 -11.165 1.00 46.41 428 GLU A N 1
ATOM 3346 C CA . GLU A 1 428 ? -7.913 -60.318 -10.532 1.00 46.41 428 GLU A CA 1
ATOM 3347 C C . GLU A 1 428 ? -7.729 -60.366 -9.001 1.00 46.41 428 GLU A C 1
ATOM 3349 O O . GLU A 1 428 ? -8.053 -61.380 -8.391 1.00 46.41 428 GLU A O 1
ATOM 3354 N N . GLU A 1 429 ? -7.297 -59.292 -8.328 1.00 44.94 429 GLU A N 1
ATOM 3355 C CA . GLU A 1 429 ? -7.068 -59.335 -6.864 1.00 44.94 429 GLU A CA 1
ATOM 3356 C C . GLU A 1 429 ? -8.192 -58.717 -6.007 1.00 44.94 429 GLU A C 1
ATOM 3358 O O . GLU A 1 429 ? -8.137 -58.778 -4.779 1.00 44.94 429 GLU A O 1
ATOM 3363 N N . LEU A 1 430 ? -9.256 -58.177 -6.617 1.00 43.25 430 LEU A N 1
ATOM 3364 C CA . LEU A 1 430 ? -10.405 -57.623 -5.879 1.00 43.25 430 LEU A CA 1
ATOM 3365 C C . LEU A 1 430 ? -11.596 -58.588 -5.733 1.00 43.25 430 LEU A C 1
ATOM 3367 O O . LEU A 1 430 ? -12.480 -58.320 -4.921 1.00 43.25 430 LEU A O 1
ATOM 3371 N N . GLU A 1 431 ? -11.599 -59.739 -6.415 1.00 46.72 431 GLU A N 1
ATOM 3372 C CA . GLU A 1 431 ? -12.635 -60.772 -6.225 1.00 46.72 431 GLU A CA 1
ATOM 3373 C C . GLU A 1 431 ? -12.346 -61.730 -5.052 1.00 46.72 431 GLU A C 1
ATOM 3375 O O . GLU A 1 431 ? -13.279 -62.308 -4.502 1.00 46.72 431 GLU A O 1
ATOM 3380 N N . GLN A 1 432 ? -11.106 -61.824 -4.552 1.00 45.91 432 GLN A N 1
ATOM 3381 C CA . GLN A 1 432 ? -10.782 -62.696 -3.404 1.00 45.91 432 GLN A CA 1
ATOM 3382 C C . GLN A 1 432 ? -11.070 -62.086 -2.021 1.00 45.91 432 GLN A C 1
ATOM 3384 O O . GLN A 1 432 ? -11.007 -62.790 -1.014 1.00 45.91 432 GLN A O 1
ATOM 3389 N N . ILE A 1 433 ? -11.437 -60.802 -1.937 1.00 45.22 433 ILE A N 1
ATOM 3390 C CA . ILE A 1 433 ? -11.798 -60.156 -0.658 1.00 45.22 433 ILE A CA 1
ATOM 3391 C C . ILE A 1 433 ? -13.322 -60.183 -0.417 1.00 45.22 433 ILE A C 1
ATOM 3393 O O . ILE A 1 433 ? -13.766 -60.081 0.727 1.00 45.22 433 ILE A O 1
ATOM 3397 N N . ALA A 1 434 ? -14.135 -60.422 -1.453 1.00 45.94 434 ALA A N 1
ATOM 3398 C CA . ALA A 1 434 ? -15.594 -60.502 -1.335 1.00 45.94 434 ALA A CA 1
ATOM 3399 C C . ALA A 1 434 ? -16.119 -61.876 -0.853 1.00 45.94 434 ALA A C 1
ATOM 3401 O O . ALA A 1 434 ? -17.234 -61.946 -0.343 1.00 45.94 434 ALA A O 1
ATOM 3402 N N . GLU A 1 435 ? -15.323 -62.951 -0.925 1.00 47.56 435 GLU A N 1
ATOM 3403 C CA . GLU A 1 435 ? -15.694 -64.276 -0.383 1.00 47.56 435 GLU A CA 1
ATOM 3404 C C . GLU A 1 435 ? -15.347 -64.468 1.107 1.00 47.56 435 GLU A C 1
ATOM 3406 O O . GLU A 1 435 ? -15.856 -65.387 1.746 1.00 47.56 435 GLU A O 1
ATOM 3411 N N . VAL A 1 436 ? -14.535 -63.585 1.702 1.00 48.91 436 VAL A N 1
ATOM 3412 C CA . VAL A 1 436 ? -14.165 -63.662 3.133 1.00 48.91 436 VAL A CA 1
ATOM 3413 C C . VAL A 1 436 ? -15.189 -62.965 4.045 1.00 48.91 436 VAL A C 1
ATOM 3415 O O . VAL A 1 436 ? -15.207 -63.215 5.248 1.00 48.91 436 VAL A O 1
ATOM 3418 N N . PHE A 1 437 ? -16.103 -62.162 3.492 1.00 43.31 437 PHE A N 1
ATOM 3419 C CA . PHE A 1 437 ? -17.160 -61.481 4.254 1.00 43.31 437 PHE A CA 1
ATOM 3420 C C . PHE A 1 437 ? -18.570 -61.800 3.734 1.00 43.31 437 PHE A C 1
ATOM 3422 O O . PHE A 1 437 ? -19.383 -60.911 3.487 1.00 43.31 437 PHE A O 1
ATOM 3429 N N . GLY A 1 438 ? -18.868 -63.093 3.585 1.00 43.50 438 GLY A N 1
ATOM 3430 C CA . GLY A 1 438 ? -20.245 -63.577 3.494 1.00 43.50 438 GLY A CA 1
ATOM 3431 C C . GLY A 1 438 ? -20.910 -63.646 4.877 1.00 43.50 438 GLY A C 1
ATOM 3432 O O . GLY A 1 438 ? -20.451 -64.424 5.714 1.00 43.50 438 GLY A O 1
ATOM 3433 N N . ALA A 1 439 ? -22.022 -62.908 5.030 1.00 43.59 439 ALA A N 1
ATOM 3434 C CA . ALA A 1 439 ? -22.945 -62.763 6.179 1.00 43.59 439 ALA A CA 1
ATOM 3435 C C . ALA A 1 439 ? -22.822 -61.460 6.986 1.00 43.59 439 ALA A C 1
ATOM 3437 O O . ALA A 1 439 ? -21.762 -61.213 7.602 1.00 43.59 439 ALA A O 1
#

pLDDT: mean 70.06, std 17.65, range [30.67, 95.62]

Solvent-accessible surface area (backbone atoms only — not comparable to full-atom values): 25606 Å² total; per-residue (Å²): 139,82,62,75,64,62,61,56,59,61,68,71,70,72,73,80,79,74,78,75,67,79,75,56,61,59,58,54,52,53,51,53,55,51,51,55,50,49,48,64,79,39,40,62,44,61,53,19,47,56,49,50,40,46,22,71,76,39,57,91,85,31,77,85,47,74,47,30,24,29,44,34,21,44,53,37,63,57,71,75,55,74,72,58,68,49,45,58,58,51,51,52,53,43,50,54,52,36,52,52,40,51,50,53,44,50,54,48,52,55,51,45,50,54,46,50,54,52,43,53,53,46,51,52,51,44,51,53,49,52,55,49,52,78,72,56,85,52,69,70,58,44,54,50,49,52,52,55,46,50,55,47,49,55,52,44,54,55,44,50,53,52,45,52,55,50,63,65,44,49,62,56,43,52,52,51,37,55,49,42,53,51,52,48,52,49,52,50,49,50,51,41,56,65,66,53,26,51,64,45,52,45,15,53,64,60,14,52,84,55,48,82,88,54,61,79,57,51,71,68,56,47,52,50,52,30,69,71,42,44,62,62,43,48,59,44,50,42,69,79,68,61,57,93,84,82,80,80,92,67,76,85,61,92,63,68,72,88,76,44,90,58,46,70,56,46,54,49,52,48,58,54,45,51,74,36,67,43,34,36,42,45,43,52,54,50,53,53,48,53,53,52,48,51,47,61,75,64,69,58,63,82,87,69,64,56,79,79,72,74,62,80,60,78,78,64,81,87,61,85,58,69,98,47,69,70,53,53,53,51,51,49,39,30,52,38,8,67,73,66,38,58,43,54,59,48,35,63,45,59,64,52,88,62,31,38,65,45,49,56,56,41,59,71,40,57,101,71,54,65,55,52,82,47,45,68,55,53,46,61,74,70,43,69,89,83,51,75,81,61,86,82,52,50,55,62,63,55,49,55,54,46,52,55,52,49,54,48,52,50,45,64,72,67,52,76,95,77,90,75,91,78,79,97,81,80,85,73,76,72,66,70,62,62,72,78,65,75,130

Organism: NCBI:txid1070528

Sequence (439 aa):
MTDLSDIMSQMAMETPTQAVDERSDGRFAEMMFVDDKLRSDYKALFMASDNIKRCVSNPNDNSLSLDDRALLSIIGQVELSELEKDLVPAESEILDKIEKGTEDYIKSATSLEKHRERYALLESMSFDKNTKLASTEDRNEVRAIYSDIEDIREEMFSIESKVRNITANIPVMQANVIGLERDLKSIRSEGFKLSSNPRRLLFKHVGGDVSAKYSNMSLADKLGIKKLLQEKVISSLNNLVSGPGLEDGGEIGLFPSHGSLIGSSFDKSFSDFKKTSSARILQQVYEMAVDLERLRTNNLPMREVPEDVSVYDLTNDSIVVTSNSLQREMHLLNLISLAGYSPELWAQAFGVPISGIGKQILGAWGSGHAGPLKAEDLRRLFKSDTKRISYDLDYTTLIDSFKIDEVRTVRKLTTPAKEADINLDATEELEQIAEVFGA

Nearest PDB structures (foldseek):
  3na7-assembly1_A  TM=6.309E-01  e=1.199E+00  Helicobacter pylori NCTC 11638
  5nnv-assembly4_D  TM=2.599E-01  e=4.706E-01  Bacillus subtilis subsp. subtilis str. 168
  6djl-assembly1_C  TM=3.233E-01  e=1.254E+00  Homo sapiens
  6ixe-assembly1_A  TM=2.395E-01  e=7.681E-01  Homo sapiens
  6ixv-assembly3_C  TM=2.095E-01  e=3.195E+00  Homo sapiens

Mean predicted aligned error: 19.38 Å

Foldseek 3Di:
DDDPVVVVVVVVPPPPPPPPPPVVVVVVVVLVVLLVVLCVLLVLLVVLLVLLLVCLVPVVVGPRDLSVLLNLQLLLVLDDDVVLVVLVVVLVVLVVVLVVLVVVLVVLVVVLVVLVVVLVVLVVVLVVLVVVLVVDPDPVVNVVSVVVNVVSVVVNVVSVVSNVVSVVCNVVSVVVSVVSVVVSVVSVVVSCCRVLVLSSLCSNVSNDDNPPSCPPPDSVSSVSSSVVSVVSSVVSCVVVQDDDDDDDDDDSQSDPPPDDPVNVVLVVLLVVLLLALQLLLQQLVLVLLVVLVVCVVVVPPPVPPPCVSVDSPSPDPPDRRDDAPSSSLLSVLQVCLVVQHQSLSVCVSSVPVQFLVSVLVSVLCPPDNSHRDHSVSSCVSPPCPPDHPDSPGGSVSRVVSVVVVVVVVVVVVPVPPPDDDDDPDDPDPVVVVVVVDDD